Protein AF-0000000066783329 (afdb_homodimer)

Structure (mmCIF, N/CA/C/O backbone):
data_AF-0000000066783329-model_v1
#
loop_
_entity.id
_entity.type
_entity.pdbx_description
1 polymer 'glutathione-specific gamma-glutamylcyclotransferase'
#
loop_
_atom_site.group_PDB
_atom_site.id
_atom_site.type_symbol
_atom_site.label_atom_id
_atom_site.label_alt_id
_atom_site.label_comp_id
_atom_site.label_asym_id
_atom_site.label_entity_id
_atom_site.label_seq_id
_atom_site.pdbx_PDB_ins_code
_atom_site.Cartn_x
_atom_site.Cartn_y
_atom_site.Cartn_z
_atom_site.occupancy
_atom_site.B_iso_or_equiv
_atom_site.auth_seq_id
_atom_site.auth_comp_id
_atom_site.auth_asym_id
_atom_site.auth_atom_id
_atom_site.pdbx_PDB_model_num
ATOM 1 N N . MET A 1 1 ? 25.594 -21.422 33.812 1 24.41 1 MET A N 1
ATOM 2 C CA . MET A 1 1 ? 25.953 -20.953 32.5 1 24.41 1 MET A CA 1
ATOM 3 C C . MET A 1 1 ? 24.719 -20.812 31.609 1 24.41 1 MET A C 1
ATOM 5 O O . MET A 1 1 ? 24.266 -21.781 31.016 1 24.41 1 MET A O 1
ATOM 9 N N . SER A 1 2 ? 23.609 -20.125 31.906 1 26.59 2 SER A N 1
ATOM 10 C CA . SER A 1 2 ? 22.172 -20.047 31.625 1 26.59 2 SER A CA 1
ATOM 11 C C . SER A 1 2 ? 21.922 -19.625 30.188 1 26.59 2 SER A C 1
ATOM 13 O O . SER A 1 2 ? 22.406 -18.578 29.75 1 26.59 2 SER A O 1
ATOM 15 N N . SER A 1 3 ? 21.875 -20.625 29.094 1 27.61 3 SER A N 1
ATOM 16 C CA . SER A 1 3 ? 21.922 -20.562 27.641 1 27.61 3 SER A CA 1
ATOM 17 C C . SER A 1 3 ? 20.859 -19.625 27.078 1 27.61 3 SER A C 1
ATOM 19 O O . SER A 1 3 ? 19.672 -19.781 27.359 1 27.61 3 SER A O 1
ATOM 21 N N . SER A 1 4 ? 21.047 -18.297 26.984 1 27.8 4 SER A N 1
ATOM 22 C CA . SER A 1 4 ? 20.297 -17.156 26.469 1 27.8 4 SER A CA 1
ATOM 23 C C . SER A 1 4 ? 19.672 -17.469 25.109 1 27.8 4 SER A C 1
ATOM 25 O O . SER A 1 4 ? 20.375 -17.484 24.094 1 27.8 4 SER A O 1
ATOM 27 N N . SER A 1 5 ? 18.781 -18.484 24.875 1 27.58 5 SER A N 1
ATOM 28 C CA . SER A 1 5 ? 18.062 -19.031 23.719 1 27.58 5 SER A CA 1
ATOM 29 C C . SER A 1 5 ? 17.5 -17.938 22.828 1 27.58 5 SER A C 1
ATOM 31 O O . SER A 1 5 ? 16.656 -17.141 23.266 1 27.58 5 SER A O 1
ATOM 33 N N . GLU A 1 6 ? 18.203 -17.188 22.016 1 31 6 GLU A N 1
ATOM 34 C CA . GLU A 1 6 ? 17.953 -16.141 21.016 1 31 6 GLU A CA 1
ATOM 35 C C . GLU A 1 6 ? 16.672 -16.422 20.234 1 31 6 GLU A C 1
ATOM 37 O O . GLU A 1 6 ? 16.578 -17.422 19.531 1 31 6 GLU A O 1
ATOM 42 N N . LEU A 1 7 ? 15.492 -16.234 20.75 1 32.91 7 LEU A N 1
ATOM 43 C CA . LEU A 1 7 ? 14.148 -16.375 20.188 1 32.91 7 LEU A CA 1
ATOM 44 C C . LEU A 1 7 ? 14.094 -15.898 18.75 1 32.91 7 LEU A C 1
ATOM 46 O O . LEU A 1 7 ? 14.281 -14.703 18.484 1 32.91 7 LEU A O 1
ATOM 50 N N . ALA A 1 8 ? 14.547 -16.562 17.812 1 35.69 8 ALA A N 1
ATOM 51 C CA . ALA A 1 8 ? 14.289 -16.359 16.391 1 35.69 8 ALA A CA 1
ATOM 52 C C . ALA A 1 8 ? 12.906 -15.766 16.156 1 35.69 8 ALA A C 1
ATOM 54 O O . ALA A 1 8 ? 11.891 -16.438 16.359 1 35.69 8 ALA A O 1
ATOM 55 N N . THR A 1 9 ? 12.484 -14.523 16.547 1 40.44 9 THR A N 1
ATOM 56 C CA . THR A 1 9 ? 11.219 -13.805 16.453 1 40.44 9 THR A CA 1
ATOM 57 C C . THR A 1 9 ? 10.547 -14.047 15.109 1 40.44 9 THR A C 1
ATOM 59 O O . THR A 1 9 ? 11.133 -13.758 14.062 1 40.44 9 THR A O 1
ATOM 62 N N . ARG A 1 10 ? 9.695 -14.969 14.977 1 48.34 10 ARG A N 1
ATOM 63 C CA . ARG A 1 10 ? 8.883 -15.398 13.836 1 48.34 10 ARG A CA 1
ATOM 64 C C . ARG A 1 10 ? 8.344 -14.203 13.07 1 48.34 10 ARG A C 1
ATOM 66 O O . ARG A 1 10 ? 7.703 -13.32 13.648 1 48.34 10 ARG A O 1
ATOM 73 N N . ALA A 1 11 ? 8.922 -13.914 11.875 1 62.72 11 ALA A N 1
ATOM 74 C CA . ALA A 1 11 ? 8.367 -12.93 10.945 1 62.72 11 ALA A CA 1
ATOM 75 C C . ALA A 1 11 ? 6.844 -12.984 10.93 1 62.72 11 ALA A C 1
ATOM 77 O O . ALA A 1 11 ? 6.258 -14.062 10.789 1 62.72 11 ALA A O 1
ATOM 78 N N . THR A 1 12 ? 6.223 -11.914 11.531 1 78.75 12 THR A N 1
ATOM 79 C CA . THR A 1 12 ? 4.766 -11.859 11.547 1 78.75 12 THR A CA 1
ATOM 80 C C . THR A 1 12 ? 4.23 -11.414 10.195 1 78.75 12 THR A C 1
ATOM 82 O O . THR A 1 12 ? 4.957 -10.82 9.398 1 78.75 12 THR A O 1
ATOM 85 N N . ARG A 1 13 ? 3.125 -11.883 9.828 1 91.25 13 ARG A N 1
ATOM 86 C CA . ARG A 1 13 ? 2.469 -11.5 8.578 1 91.25 13 ARG A CA 1
ATOM 87 C C . ARG A 1 13 ? 1.323 -10.523 8.836 1 91.25 13 ARG A C 1
ATOM 89 O O . ARG A 1 13 ? 0.383 -10.438 8.047 1 91.25 13 ARG A O 1
ATOM 96 N N . TYR A 1 14 ? 1.397 -9.734 10 1 92.88 14 TYR A N 1
ATOM 97 C CA . TYR A 1 14 ? 0.338 -8.805 10.375 1 92.88 14 TYR A CA 1
ATOM 98 C C . TYR A 1 14 ? 0.098 -7.781 9.273 1 92.88 14 TYR A C 1
ATOM 100 O O . TYR A 1 14 ? -1.043 -7.383 9.023 1 92.88 14 TYR A O 1
ATOM 108 N N . HIS A 1 15 ? 1.172 -7.41 8.625 1 95.25 15 HIS A N 1
ATOM 109 C 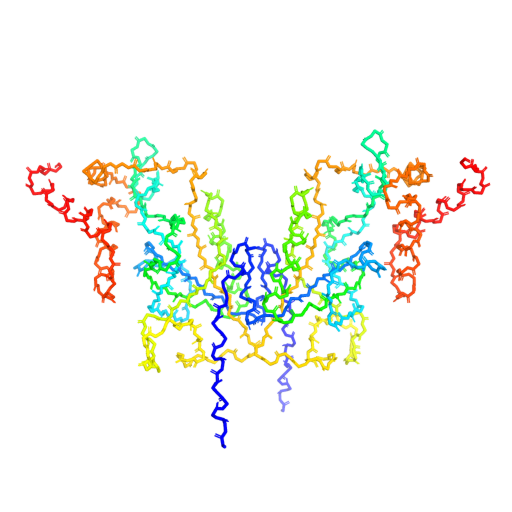CA . HIS A 1 15 ? 1.141 -6.293 7.691 1 95.25 15 HIS A CA 1
ATOM 110 C C . HIS A 1 15 ? 0.23 -6.594 6.504 1 95.25 15 HIS A C 1
ATOM 112 O O . HIS A 1 15 ? -0.34 -5.676 5.906 1 95.25 15 HIS A O 1
ATOM 118 N N . GLU A 1 16 ? 0.087 -7.84 6.16 1 94.25 16 GLU A N 1
ATOM 119 C CA . GLU A 1 16 ? -0.636 -8.242 4.957 1 94.25 16 GLU A CA 1
ATOM 120 C C . GLU A 1 16 ? -2.098 -7.805 5.02 1 94.25 16 GLU A C 1
ATOM 122 O O . GLU A 1 16 ? -2.666 -7.367 4.02 1 94.25 16 GLU A O 1
ATOM 127 N N . GLN A 1 17 ? -2.666 -7.914 6.18 1 92.12 17 GLN A N 1
ATOM 128 C CA . GLN A 1 17 ? -4.078 -7.574 6.332 1 92.12 17 GLN A CA 1
ATOM 129 C C . GLN A 1 17 ? -4.309 -6.078 6.133 1 92.12 17 GLN A C 1
ATOM 131 O O . GLN A 1 17 ? -5.434 -5.648 5.879 1 92.12 17 GLN A O 1
ATOM 136 N N . PHE A 1 18 ? -3.258 -5.297 6.223 1 93.31 18 PHE A N 1
ATOM 137 C CA . PHE A 1 18 ? -3.402 -3.85 6.121 1 93.31 18 PHE A CA 1
ATOM 138 C C . PHE A 1 18 ? -2.951 -3.355 4.754 1 93.31 18 PHE A C 1
ATOM 140 O O . PHE A 1 18 ? -3.029 -2.158 4.465 1 93.31 18 PHE A O 1
ATOM 147 N N . GLY A 1 19 ? -2.414 -4.254 3.922 1 94 19 GLY A N 1
ATOM 148 C CA . GLY A 1 19 ? -1.879 -3.811 2.645 1 94 19 GLY A CA 1
ATOM 149 C C . GLY A 1 19 ? -0.645 -2.939 2.785 1 94 19 GLY A C 1
ATOM 150 O O . GLY A 1 19 ? -0.532 -1.903 2.127 1 94 19 GLY A O 1
ATOM 151 N N . LEU A 1 20 ? 0.196 -3.297 3.658 1 96.88 20 LEU A N 1
ATOM 152 C CA . LEU A 1 20 ? 1.42 -2.557 3.947 1 96.88 20 LEU A CA 1
ATOM 153 C C . LEU A 1 20 ? 2.645 -3.455 3.797 1 96.88 20 LEU A C 1
ATOM 155 O O . LEU A 1 20 ? 2.521 -4.68 3.777 1 96.88 20 LEU A O 1
ATOM 159 N N . PRO A 1 21 ? 3.812 -2.865 3.619 1 96.38 21 PRO A N 1
ATOM 160 C CA . PRO A 1 21 ? 5.027 -3.684 3.637 1 96.38 21 PRO A CA 1
ATOM 161 C C . PRO A 1 21 ? 5.316 -4.281 5.012 1 96.38 21 PRO A C 1
ATOM 163 O O . PRO A 1 21 ? 4.727 -3.859 6.008 1 96.38 21 PRO A O 1
ATOM 166 N N . SER A 1 22 ? 6.238 -5.184 5.059 1 95.38 22 SER A N 1
ATOM 167 C CA . SER A 1 22 ? 6.539 -5.973 6.25 1 95.38 22 SER A CA 1
ATOM 168 C C . SER A 1 22 ? 6.828 -5.078 7.449 1 95.38 22 SER A C 1
ATOM 170 O O . SER A 1 22 ? 7.566 -4.098 7.336 1 95.38 22 SER A O 1
ATOM 172 N N . PHE A 1 23 ? 6.25 -5.434 8.586 1 94.88 23 PHE A N 1
ATOM 173 C CA . PHE A 1 23 ? 6.488 -4.691 9.82 1 94.88 23 PHE A CA 1
ATOM 174 C C . PHE A 1 23 ? 7.895 -4.957 10.344 1 94.88 23 PHE A C 1
ATOM 176 O O . PHE A 1 23 ? 8.469 -4.125 11.055 1 94.88 23 PHE A O 1
ATOM 183 N N . ASP A 1 24 ? 8.477 -6.062 9.945 1 91.75 24 ASP A N 1
ATOM 184 C CA . ASP A 1 24 ? 9.781 -6.473 10.461 1 91.75 24 ASP A CA 1
ATOM 185 C C . ASP A 1 24 ? 10.906 -5.68 9.797 1 91.75 24 ASP A C 1
ATOM 187 O O . ASP A 1 24 ? 11.945 -5.434 10.406 1 91.75 24 ASP A O 1
ATOM 191 N N . ASP A 1 25 ? 10.641 -5.203 8.578 1 92.12 25 ASP A N 1
ATOM 192 C CA . ASP A 1 25 ? 11.734 -4.641 7.797 1 92.12 25 ASP A CA 1
ATOM 193 C C . ASP A 1 25 ? 11.523 -3.146 7.551 1 92.12 25 ASP A C 1
ATOM 195 O O . ASP A 1 25 ? 12.289 -2.52 6.812 1 92.12 25 ASP A O 1
ATOM 199 N N . HIS A 1 26 ? 10.484 -2.594 8.164 1 95.56 26 HIS A N 1
ATOM 200 C CA . HIS A 1 26 ? 10.172 -1.202 7.863 1 95.56 26 HIS A CA 1
ATOM 201 C C . HIS A 1 26 ? 9.844 -0.422 9.133 1 95.56 26 HIS A C 1
ATOM 203 O O . HIS A 1 26 ? 9.414 -1.004 10.125 1 95.56 26 HIS A O 1
ATOM 209 N N . VAL A 1 27 ? 10.117 0.826 9.07 1 95.88 27 VAL A N 1
ATOM 210 C CA . VAL A 1 27 ? 9.648 1.806 10.047 1 95.88 27 VAL A CA 1
ATOM 211 C C . VAL A 1 27 ? 8.531 2.652 9.438 1 95.88 27 VAL A C 1
ATOM 213 O O . VAL A 1 27 ? 8.664 3.15 8.312 1 95.88 27 VAL A O 1
ATOM 216 N N . PHE A 1 28 ? 7.488 2.754 10.172 1 97.56 28 PHE A N 1
ATOM 217 C CA . PHE A 1 28 ? 6.344 3.504 9.664 1 97.56 28 PHE A CA 1
ATOM 218 C C . PHE A 1 28 ? 6.27 4.879 10.312 1 97.56 28 PHE A C 1
ATOM 220 O O . PHE A 1 28 ? 6.5 5.02 11.516 1 97.56 28 PHE A O 1
ATOM 227 N N . VAL A 1 29 ? 5.98 5.836 9.5 1 97.81 29 VAL A N 1
ATOM 228 C CA . VAL A 1 29 ? 5.812 7.223 9.93 1 97.81 29 VAL A CA 1
ATOM 229 C C . VAL A 1 29 ? 4.465 7.754 9.445 1 97.81 29 VAL A C 1
ATOM 231 O O . VAL A 1 29 ? 4.105 7.578 8.273 1 97.81 29 VAL A O 1
ATOM 234 N N . ILE A 1 30 ? 3.723 8.383 10.344 1 97.38 30 ILE A N 1
ATOM 235 C CA . ILE A 1 30 ? 2.424 8.953 10 1 97.38 30 ILE A CA 1
ATOM 236 C C . ILE A 1 30 ? 2.529 10.469 9.914 1 97.38 30 ILE A C 1
ATOM 238 O O . ILE A 1 30 ? 2.953 11.125 10.875 1 97.38 30 ILE A O 1
ATOM 242 N N . PHE A 1 31 ? 2.205 11.008 8.773 1 98.31 31 PHE A N 1
ATOM 243 C CA . PHE A 1 31 ? 2.125 12.461 8.633 1 98.31 31 PHE A CA 1
ATOM 244 C C . PHE A 1 31 ? 0.795 12.984 9.164 1 98.31 31 PHE A C 1
ATOM 246 O O . PHE A 1 31 ? -0.27 12.57 8.695 1 98.31 31 PHE A O 1
ATOM 253 N N . GLY A 1 32 ? 0.869 13.875 10.062 1 97.56 32 GLY A N 1
ATOM 254 C CA . GLY A 1 32 ? -0.304 14.523 10.625 1 97.56 32 GLY A CA 1
ATOM 255 C C . GLY A 1 32 ? -0.458 15.969 10.18 1 97.56 32 GLY A C 1
ATOM 256 O O . GLY A 1 32 ? 0.512 16.719 10.172 1 97.56 32 GLY A O 1
ATOM 257 N N . TYR A 1 33 ? -1.696 16.328 9.836 1 98.06 33 TYR A N 1
ATOM 258 C CA . TYR A 1 33 ? -1.949 17.672 9.328 1 98.06 33 TYR A CA 1
ATOM 259 C C . TYR A 1 33 ? -3.203 18.266 9.961 1 98.06 33 TYR A C 1
ATOM 261 O O . TYR A 1 33 ? -3.57 19.406 9.664 1 98.06 33 TYR A O 1
ATOM 269 N N . GLY A 1 34 ? -3.867 17.5 10.812 1 96.12 34 GLY A N 1
ATOM 270 C CA . GLY A 1 34 ? -5.047 17.953 11.539 1 96.12 34 GLY A CA 1
ATOM 271 C C . GLY A 1 34 ? -4.898 17.828 13.039 1 96.12 34 GLY A C 1
ATOM 272 O O . GLY A 1 34 ? -3.922 18.328 13.609 1 96.12 34 GLY A O 1
ATOM 273 N N . SER A 1 35 ? -5.848 17.125 13.656 1 94.62 35 SER A N 1
ATOM 274 C CA . SER A 1 35 ? -5.902 17.125 15.109 1 94.62 35 SER A CA 1
ATOM 275 C C . SER A 1 35 ? -4.707 16.375 15.711 1 94.62 35 SER A C 1
ATOM 277 O O . SER A 1 35 ? -4.297 16.656 16.828 1 94.62 35 SER A O 1
ATOM 279 N N . ILE A 1 36 ? -4.148 15.492 15.016 1 93.69 36 ILE A N 1
ATOM 280 C CA . ILE A 1 36 ? -3.064 14.711 15.594 1 93.69 36 ILE A CA 1
ATOM 281 C C . ILE A 1 36 ? -1.848 15.602 15.828 1 93.69 36 ILE A C 1
ATOM 283 O O . ILE A 1 36 ? -0.887 15.195 16.484 1 93.69 36 ILE A O 1
ATOM 287 N N . LEU A 1 37 ? -1.902 16.797 15.336 1 96.44 37 LEU A N 1
ATOM 288 C CA . LEU A 1 37 ? -0.844 17.75 15.641 1 96.44 37 LEU A CA 1
ATOM 289 C C . LEU A 1 37 ? -0.81 18.062 17.125 1 96.44 37 LEU A C 1
ATOM 291 O O . LEU A 1 37 ? 0.231 18.453 17.656 1 96.44 37 LEU A O 1
ATOM 295 N N . TRP A 1 38 ? -1.933 17.891 17.844 1 95.12 38 TRP A N 1
ATOM 296 C CA . TRP A 1 38 ? -1.946 18.234 19.266 1 95.12 38 TRP A CA 1
ATOM 297 C C . TRP A 1 38 ? -2.623 17.141 20.078 1 95.12 38 TRP A C 1
ATOM 299 O O . TRP A 1 38 ? -2.561 17.141 21.312 1 95.12 38 TRP A O 1
ATOM 309 N N . LYS A 1 39 ? -3.201 16.266 19.406 1 91.88 39 LYS A N 1
ATOM 310 C CA . LYS A 1 39 ? -3.883 15.172 20.078 1 91.88 39 LYS A CA 1
ATOM 311 C C . LYS A 1 39 ? -3.66 13.852 19.344 1 91.88 39 LYS A C 1
ATOM 313 O O . LYS A 1 39 ? -4.297 13.586 18.328 1 91.88 39 LYS A O 1
ATOM 318 N N . GLN A 1 40 ? -2.828 12.961 19.953 1 89.69 40 GLN A N 1
ATOM 319 C CA . GLN A 1 40 ? -2.549 11.664 19.359 1 89.69 40 GLN A CA 1
ATOM 320 C C . GLN A 1 40 ? -3.207 10.539 20.156 1 89.69 40 GLN A C 1
ATOM 322 O O . GLN A 1 40 ? -3.217 10.562 21.375 1 89.69 40 GLN A O 1
ATOM 327 N N . ASN A 1 41 ? -3.777 9.609 19.469 1 87.81 41 ASN A N 1
ATOM 328 C CA . ASN A 1 41 ? -4.402 8.477 20.125 1 87.81 41 ASN A CA 1
ATOM 329 C C . ASN A 1 41 ? -3.678 7.168 19.812 1 87.81 41 ASN A C 1
ATOM 331 O O . ASN A 1 41 ? -4.301 6.109 19.734 1 87.81 41 ASN A O 1
ATOM 335 N N . PHE A 1 42 ? -2.414 7.238 19.453 1 93.5 42 PHE A N 1
ATOM 336 C CA . PHE A 1 42 ? -1.559 6.086 19.203 1 93.5 42 PHE A CA 1
ATOM 337 C C . PHE A 1 42 ? -0.163 6.316 19.781 1 93.5 42 PHE A C 1
ATOM 339 O O . PHE A 1 42 ? 0.262 7.457 19.953 1 93.5 42 PHE A O 1
ATOM 346 N N . GLU A 1 43 ? 0.495 5.215 20.094 1 95.62 43 GLU A N 1
ATOM 347 C CA . GLU A 1 43 ? 1.868 5.281 20.594 1 95.62 43 GLU A CA 1
ATOM 348 C C . GLU A 1 43 ? 2.836 5.668 19.469 1 95.62 43 GLU A C 1
ATOM 350 O O . GLU A 1 43 ? 2.707 5.195 18.344 1 95.62 43 GLU A O 1
ATOM 355 N N . PHE A 1 44 ? 3.781 6.527 19.766 1 96.88 44 PHE A N 1
ATOM 356 C CA . PHE A 1 44 ? 4.84 6.883 18.828 1 96.88 44 PHE A CA 1
ATOM 357 C C . PHE A 1 44 ? 6.16 7.09 19.547 1 96.88 44 PHE A C 1
ATOM 359 O O . PHE A 1 44 ? 6.176 7.387 20.75 1 96.88 44 PHE A O 1
ATOM 366 N N . ASP A 1 45 ? 7.242 6.934 18.891 1 96 45 ASP A N 1
ATOM 367 C CA . ASP A 1 45 ? 8.57 7 19.5 1 96 45 ASP A CA 1
ATOM 368 C C . ASP A 1 45 ? 9.156 8.406 19.375 1 96 45 ASP A C 1
ATOM 370 O O . ASP A 1 45 ? 9.93 8.836 20.234 1 96 45 ASP A O 1
ATOM 374 N N . ALA A 1 46 ? 8.836 9.078 18.281 1 96.75 46 ALA A N 1
ATOM 375 C CA . ALA A 1 46 ? 9.367 10.414 18.016 1 96.75 46 ALA A CA 1
ATOM 376 C C . ALA A 1 46 ? 8.445 11.203 17.094 1 96.75 46 ALA A C 1
ATOM 378 O O . ALA A 1 46 ? 7.594 10.625 16.422 1 96.75 46 ALA A O 1
ATOM 379 N N . GLU A 1 47 ? 8.547 12.492 17.156 1 97.12 47 GLU A N 1
ATOM 380 C CA . GLU A 1 47 ? 7.828 13.367 16.234 1 97.12 47 GLU A CA 1
ATOM 381 C C . GLU A 1 47 ? 8.766 14.383 15.594 1 97.12 47 GLU A C 1
ATOM 383 O O . GLU A 1 47 ? 9.766 14.789 16.203 1 97.12 47 GLU A O 1
ATOM 388 N N . TYR A 1 48 ? 8.477 14.773 14.375 1 96.62 48 TYR A N 1
ATOM 389 C CA . TYR A 1 48 ? 9.289 15.703 13.602 1 96.62 48 TYR A CA 1
ATOM 390 C C . TYR A 1 48 ? 8.414 16.75 12.914 1 96.62 48 TYR A C 1
ATOM 392 O O . TYR A 1 48 ? 7.336 16.422 12.414 1 96.62 48 TYR A O 1
ATOM 400 N N . GLU A 1 49 ? 8.867 18 12.969 1 97.12 49 GLU A N 1
ATOM 401 C CA . GLU A 1 49 ? 8.203 19 12.133 1 97.12 49 GLU A CA 1
ATOM 402 C C . GLU A 1 49 ? 8.555 18.812 10.664 1 97.12 49 GLU A C 1
ATOM 404 O O . GLU A 1 49 ? 9.734 18.797 10.297 1 97.12 49 GLU A O 1
ATOM 409 N N . THR A 1 50 ? 7.555 18.672 9.859 1 97.94 50 THR A N 1
ATOM 410 C CA . THR A 1 50 ? 7.75 18.266 8.469 1 97.94 50 THR A CA 1
ATOM 411 C C . THR A 1 50 ? 6.711 18.938 7.566 1 97.94 50 THR A C 1
ATOM 413 O O . THR A 1 50 ? 5.934 19.781 8.016 1 97.94 50 THR A O 1
ATOM 416 N N . TYR A 1 51 ? 6.816 18.656 6.25 1 98 51 TYR A N 1
ATOM 417 C CA . TYR A 1 51 ? 5.793 19.031 5.289 1 98 51 TYR A CA 1
ATOM 418 C C . TYR A 1 51 ? 5.738 18.062 4.121 1 98 51 TYR A C 1
ATOM 420 O O . TYR A 1 51 ? 6.656 17.266 3.936 1 98 51 TYR A O 1
ATOM 428 N N . ILE A 1 52 ? 4.648 18.062 3.459 1 98.06 52 ILE A N 1
ATOM 429 C CA . ILE A 1 52 ? 4.496 17.344 2.197 1 98.06 52 ILE A CA 1
ATOM 430 C C . ILE A 1 52 ? 4.223 18.344 1.069 1 98.06 52 ILE A C 1
ATOM 432 O O . ILE A 1 52 ? 3.98 19.516 1.32 1 98.06 52 ILE A O 1
ATOM 436 N N . LYS A 1 53 ? 4.328 17.859 -0.172 1 97.12 53 LYS A N 1
ATOM 437 C CA . LYS A 1 53 ? 4.148 18.75 -1.325 1 97.12 53 LYS A CA 1
ATOM 438 C C . LYS A 1 53 ? 3.014 18.25 -2.219 1 97.12 53 LYS A C 1
ATOM 440 O O . LYS A 1 53 ? 2.646 17.078 -2.172 1 97.12 53 LYS A O 1
ATOM 445 N N . GLY A 1 54 ? 2.455 19.234 -2.977 1 96.75 54 GLY A N 1
ATOM 446 C CA . GLY A 1 54 ? 1.487 18.891 -4.008 1 96.75 54 GLY A CA 1
ATOM 447 C C . GLY A 1 54 ? 0.07 18.781 -3.48 1 96.75 54 GLY A C 1
ATOM 448 O O . GLY A 1 54 ? -0.811 18.25 -4.164 1 96.75 54 GLY A O 1
ATOM 449 N N . TYR A 1 55 ? -0.156 19.234 -2.232 1 97.5 55 TYR A N 1
ATOM 450 C CA . TYR A 1 55 ? -1.473 19.219 -1.605 1 97.5 55 TYR A CA 1
ATOM 451 C C . TYR A 1 55 ? -1.828 20.578 -1.021 1 97.5 55 TYR A C 1
ATOM 453 O O . TYR A 1 55 ? -0.959 21.438 -0.864 1 97.5 55 TYR A O 1
ATOM 461 N N . LYS A 1 56 ? -3.072 20.75 -0.773 1 97.69 56 LYS A N 1
ATOM 462 C CA . LYS A 1 56 ? -3.543 21.891 0.008 1 97.69 56 LYS A CA 1
ATOM 463 C C . LYS A 1 56 ? -4.461 21.438 1.142 1 97.69 56 LYS A C 1
ATOM 465 O O . LYS A 1 56 ? -5.258 20.516 0.971 1 97.69 56 LYS A O 1
ATOM 470 N N . ARG A 1 57 ? -4.324 22.062 2.252 1 98.56 57 ARG A N 1
ATOM 471 C CA . ARG A 1 57 ? -5.172 21.828 3.42 1 98.56 57 ARG A CA 1
ATOM 472 C C . ARG A 1 57 ? -6.41 22.719 3.383 1 98.56 57 ARG A C 1
ATOM 474 O O . ARG A 1 57 ? -6.301 23.938 3.219 1 98.56 57 ARG A O 1
ATOM 481 N N . VAL A 1 58 ? -7.578 22.047 3.547 1 98.56 58 VAL A N 1
ATOM 482 C CA . VAL A 1 58 ? -8.812 22.828 3.475 1 98.56 58 VAL A CA 1
ATOM 483 C C . VAL A 1 58 ? -9.812 22.297 4.5 1 98.56 58 VAL A C 1
ATOM 485 O O . VAL A 1 58 ? -9.836 21.109 4.801 1 98.56 58 VAL A O 1
ATOM 488 N N . PHE A 1 59 ? -10.664 23.156 5.016 1 98.69 59 PHE A N 1
ATOM 489 C CA . PHE A 1 59 ? -11.719 22.781 5.953 1 98.69 59 PHE A CA 1
ATOM 490 C C . PHE A 1 59 ? -12.969 22.328 5.215 1 98.69 59 PHE A C 1
ATOM 492 O O . PHE A 1 59 ? -14.078 22.797 5.516 1 98.69 59 PHE A O 1
ATOM 499 N N . TYR A 1 60 ? -12.836 21.375 4.359 1 98.31 60 TYR A N 1
ATOM 500 C CA . TYR A 1 60 ? -13.93 20.953 3.494 1 98.31 60 TYR A CA 1
ATOM 501 C C . TYR A 1 60 ? -14.547 19.656 3.982 1 98.31 60 TYR A C 1
ATOM 503 O O . TYR A 1 60 ? -15.539 19.172 3.422 1 98.31 60 TYR A O 1
ATOM 511 N N . GLN A 1 61 ? -13.953 19.062 5.031 1 97.06 61 GLN A N 1
ATOM 512 C CA . GLN A 1 61 ? -14.43 17.781 5.539 1 97.06 61 GLN A CA 1
ATOM 513 C C . GLN A 1 61 ? -15.43 17.984 6.676 1 97.06 61 GLN A C 1
ATOM 515 O O . GLN A 1 61 ? -15.156 18.719 7.629 1 97.06 61 GLN A O 1
ATOM 520 N N . GLY A 1 62 ? -16.516 17.266 6.562 1 96.94 62 GLY A N 1
ATOM 521 C CA . GLY A 1 62 ? -17.516 17.328 7.621 1 96.94 62 GLY A CA 1
ATOM 522 C C . GLY A 1 62 ? -17.203 16.391 8.773 1 96.94 62 GLY A C 1
ATOM 523 O O . GLY A 1 62 ? -16.641 15.312 8.57 1 96.94 62 GLY A O 1
ATOM 524 N N . SER A 1 63 ? -17.594 16.797 9.922 1 95.19 63 SER A N 1
ATOM 525 C CA . SER A 1 63 ? -17.531 15.984 11.133 1 95.19 63 SER A CA 1
ATOM 526 C C . SER A 1 63 ? -18.906 15.836 11.766 1 95.19 63 SER A C 1
ATOM 528 O O . SER A 1 63 ? -19.453 16.797 12.32 1 95.19 63 SER A O 1
ATOM 530 N N . ARG A 1 64 ? -19.359 14.664 11.82 1 94 64 ARG A N 1
ATOM 531 C CA . ARG A 1 64 ? -20.719 14.438 12.297 1 94 64 ARG A CA 1
ATOM 532 C C . ARG A 1 64 ? -20.719 13.797 13.68 1 94 64 ARG A C 1
ATOM 534 O O . ARG A 1 64 ? -21.781 13.438 14.203 1 94 64 ARG A O 1
ATOM 541 N N . ASP A 1 65 ? -19.594 13.648 14.211 1 91.56 65 ASP A N 1
ATOM 542 C CA . ASP A 1 65 ? -19.484 13.023 15.523 1 91.56 65 ASP A CA 1
ATOM 543 C C . ASP A 1 65 ? -18.594 13.844 16.453 1 91.56 65 ASP A C 1
ATOM 545 O O . ASP A 1 65 ? -19.078 14.453 17.406 1 91.56 65 ASP A O 1
ATOM 549 N N . HIS A 1 66 ? -17.391 14.133 16.109 1 91.56 66 HIS A N 1
ATOM 550 C CA . HIS A 1 66 ? -16.406 14.703 17.016 1 91.56 66 HIS A CA 1
ATOM 551 C C . HIS A 1 66 ? -16.594 16.219 17.156 1 91.56 66 HIS A C 1
ATOM 553 O O . HIS A 1 66 ? -16.5 16.766 18.25 1 91.56 66 HIS A O 1
ATOM 559 N N . ARG A 1 67 ? -16.844 16.828 15.953 1 96.5 67 ARG A N 1
ATOM 560 C CA . ARG A 1 67 ? -16.891 18.297 15.992 1 96.5 67 ARG A CA 1
ATOM 561 C C . ARG A 1 67 ? -18.25 18.812 15.523 1 96.5 67 ARG A C 1
ATOM 563 O O . ARG A 1 67 ? -18.422 20 15.273 1 96.5 67 ARG A O 1
ATOM 570 N N . GLY A 1 68 ? -19.141 17.922 15.367 1 96.88 68 GLY A N 1
ATOM 571 C CA . GLY A 1 68 ? -20.531 18.172 15.008 1 96.88 68 GLY A CA 1
ATOM 572 C C . GLY A 1 68 ? -21.438 16.969 15.258 1 96.88 68 GLY A C 1
ATOM 573 O O . GLY A 1 68 ? -21.047 16.031 15.969 1 96.88 68 GLY A O 1
ATOM 574 N N . VAL A 1 69 ? -22.641 17.125 14.812 1 96.56 69 VAL A N 1
ATOM 575 C CA . VAL A 1 69 ? -23.625 16.047 14.859 1 96.56 69 VAL A CA 1
ATOM 576 C C . VAL A 1 69 ? -24.219 15.836 13.469 1 96.56 69 VAL A C 1
ATOM 578 O O . VAL A 1 69 ? -24.047 16.672 12.578 1 96.56 69 VAL A O 1
ATOM 581 N N . PRO A 1 70 ? -24.797 14.711 13.234 1 94.88 70 PRO A N 1
ATOM 582 C CA . PRO A 1 70 ? -25.281 14.375 11.898 1 94.88 70 PRO A CA 1
ATOM 583 C C . PRO A 1 70 ? -26.109 15.492 11.273 1 94.88 70 PRO A C 1
ATOM 585 O O . PRO A 1 70 ? -25.922 15.828 10.102 1 94.88 70 PRO A O 1
ATOM 588 N N . ASP A 1 71 ? -26.906 16.156 12.023 1 95.44 71 ASP A N 1
ATOM 589 C CA . ASP A 1 71 ? -27.812 17.172 11.477 1 95.44 71 ASP A CA 1
ATOM 590 C C . ASP A 1 71 ? -27.125 18.547 11.461 1 95.44 71 ASP A C 1
ATOM 592 O O . ASP A 1 71 ? -27.609 19.469 10.797 1 95.44 71 ASP A O 1
ATOM 596 N N . LYS A 1 72 ? -26.078 18.656 12.18 1 96.88 72 LYS A N 1
ATOM 597 C CA . LYS A 1 72 ? -25.312 19.891 12.242 1 96.88 72 LYS A CA 1
ATOM 598 C C . LYS A 1 72 ? -23.812 19.609 12.266 1 96.88 72 LYS A C 1
ATOM 600 O O . LYS A 1 72 ? -23.141 19.859 13.266 1 96.88 72 LYS A O 1
ATOM 605 N N . PRO A 1 73 ? -23.328 19.172 11.133 1 97.75 73 PRO A N 1
ATOM 606 C CA . PRO A 1 73 ? -21.922 18.781 11.102 1 97.75 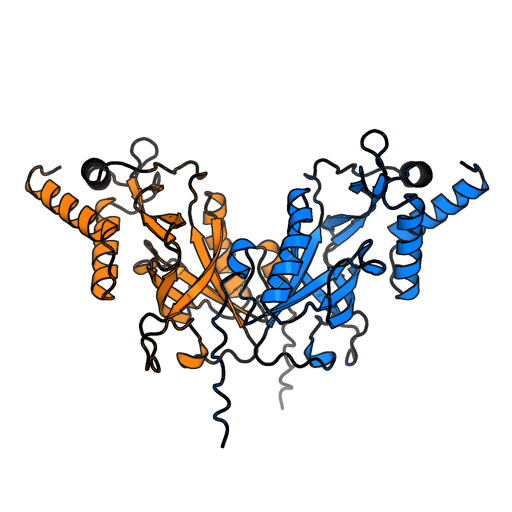73 PRO A CA 1
ATOM 607 C C . PRO A 1 73 ? -20.969 19.953 11.289 1 97.75 73 PRO A C 1
ATOM 609 O O . PRO A 1 73 ? -21.266 21.078 10.859 1 97.75 73 PRO A O 1
ATOM 612 N N . GLY A 1 74 ? -19.906 19.688 11.969 1 98.31 74 GLY A N 1
ATOM 613 C CA . GLY A 1 74 ? -18.797 20.625 11.969 1 98.31 74 GLY A CA 1
ATOM 614 C C . GLY A 1 74 ? -17.906 20.5 10.734 1 98.31 74 GLY A C 1
ATOM 615 O O . GLY A 1 74 ? -18.25 19.781 9.789 1 98.31 74 GLY A O 1
ATOM 616 N N . ARG A 1 75 ? -16.844 21.281 10.742 1 98.25 75 ARG A N 1
ATOM 617 C CA . ARG A 1 75 ? -15.852 21.219 9.68 1 98.25 75 ARG A CA 1
ATOM 618 C C . ARG A 1 75 ? -14.461 20.953 10.234 1 98.25 75 ARG A C 1
ATOM 620 O O . ARG A 1 75 ? -14.047 21.578 11.219 1 98.25 75 ARG A O 1
ATOM 62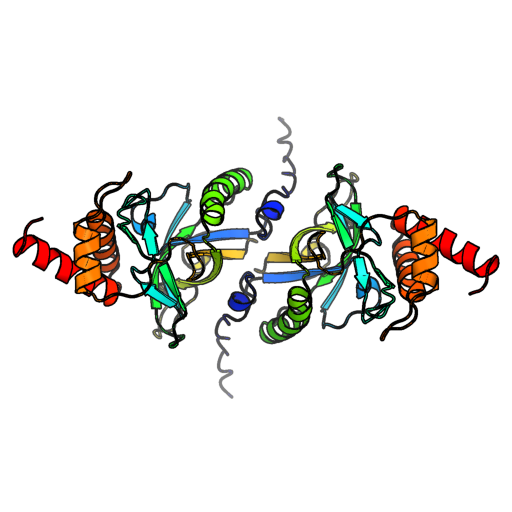7 N N . VAL A 1 76 ? -13.82 20.016 9.594 1 97.88 76 VAL A N 1
ATOM 628 C CA . VAL A 1 76 ? -12.414 19.734 9.898 1 97.88 76 VAL A CA 1
ATOM 629 C C . VAL A 1 76 ? -11.609 19.703 8.602 1 97.88 76 VAL A C 1
ATOM 631 O O . VAL A 1 76 ? -12.148 19.969 7.52 1 97.88 76 VAL A O 1
ATOM 634 N N . VAL A 1 77 ? -10.328 19.469 8.773 1 98.25 77 VAL A N 1
ATOM 635 C CA . VAL A 1 77 ? -9.469 19.656 7.602 1 98.25 77 VAL A CA 1
ATOM 636 C C . VAL A 1 77 ? -9.312 18.328 6.855 1 98.25 77 VAL A C 1
ATOM 638 O O . VAL A 1 77 ? -9.438 17.25 7.453 1 98.25 77 VAL A O 1
ATOM 641 N N . THR A 1 78 ? -9.102 18.375 5.594 1 97.31 78 THR A N 1
ATOM 642 C CA . THR A 1 78 ? -8.633 17.344 4.688 1 97.31 78 THR A CA 1
ATOM 643 C C . THR A 1 78 ? -7.645 17.906 3.672 1 97.31 78 THR A C 1
ATOM 645 O O . THR A 1 78 ? -7.348 19.109 3.695 1 97.31 78 THR A O 1
ATOM 648 N N . LEU A 1 79 ? -7.062 17.016 2.855 1 97.88 79 LEU A N 1
ATOM 649 C CA . LEU A 1 79 ? -6.105 17.438 1.834 1 97.88 79 LEU A CA 1
ATOM 650 C C . LEU A 1 79 ? -6.684 17.234 0.437 1 97.88 79 LEU A C 1
ATOM 652 O O . LEU A 1 79 ? -7.344 16.219 0.173 1 97.88 79 LEU A O 1
ATOM 656 N N . LEU A 1 80 ? -6.496 18.203 -0.375 1 97.25 80 LEU A N 1
ATOM 657 C CA . LEU A 1 80 ? -6.805 18.094 -1.796 1 97.25 80 LEU A CA 1
ATOM 658 C C . LEU A 1 80 ? -5.539 18.203 -2.641 1 97.25 80 LEU A C 1
ATOM 660 O O . LEU A 1 80 ? -4.637 18.984 -2.309 1 97.25 80 LEU A O 1
ATOM 664 N N . PRO A 1 81 ? -5.488 17.453 -3.713 1 95.69 81 PRO A N 1
ATOM 665 C CA . PRO A 1 81 ? -4.363 17.672 -4.621 1 95.69 81 PRO A CA 1
ATOM 666 C C . PRO A 1 81 ? -4.293 19.109 -5.133 1 95.69 81 PRO A C 1
ATOM 668 O O . PRO A 1 81 ? -5.328 19.719 -5.422 1 95.69 81 PRO A O 1
ATOM 671 N N . SER A 1 82 ? -3.107 19.609 -5.184 1 96.69 82 SER A N 1
ATOM 672 C CA . SER A 1 82 ? -2.879 20.953 -5.684 1 96.69 82 SER A CA 1
ATOM 673 C C . SER A 1 82 ? -2.389 20.938 -7.129 1 96.69 82 SER A C 1
ATOM 675 O O . SER A 1 82 ? -1.66 20.031 -7.527 1 96.69 82 SER A O 1
ATOM 677 N N . GLU A 1 83 ? -2.764 21.969 -7.863 1 95.06 83 GLU A N 1
ATOM 678 C CA . GLU A 1 83 ? -2.189 22.156 -9.195 1 95.06 83 GLU A CA 1
ATOM 679 C C . GLU A 1 83 ? -0.705 22.5 -9.109 1 95.06 83 GLU A C 1
ATOM 681 O O . GLU A 1 83 ? 0.071 22.156 -10 1 95.06 83 GLU A O 1
ATOM 686 N N . ASP A 1 84 ? -0.366 23.219 -8.102 1 96.19 84 ASP A N 1
ATOM 687 C CA . ASP A 1 84 ? 1.033 23.516 -7.812 1 96.19 84 ASP A CA 1
ATOM 688 C C . ASP A 1 84 ? 1.705 22.359 -7.078 1 96.19 84 ASP A C 1
ATOM 690 O O . ASP A 1 84 ? 1.539 22.219 -5.863 1 96.19 84 ASP A O 1
ATOM 694 N N . LYS A 1 85 ? 2.49 21.672 -7.715 1 94 85 LYS A N 1
ATOM 695 C CA . LYS A 1 85 ? 3.129 20.484 -7.164 1 94 85 LYS A CA 1
ATOM 696 C C . LYS A 1 85 ? 4.133 20.859 -6.074 1 94 85 LYS A C 1
ATOM 698 O O . LYS A 1 85 ? 4.578 19.984 -5.316 1 94 85 LYS A O 1
ATOM 703 N N . GLU A 1 86 ? 4.488 22.125 -5.977 1 94.5 86 GLU A N 1
ATOM 704 C CA . GLU A 1 86 ? 5.457 22.562 -4.977 1 94.5 86 GLU A CA 1
ATOM 705 C C . GLU A 1 86 ? 4.762 23.141 -3.752 1 94.5 86 GLU A C 1
ATOM 707 O O . GLU A 1 86 ? 5.414 23.5 -2.77 1 94.5 86 GLU A O 1
ATOM 712 N N . GLN A 1 87 ? 3.414 23.219 -3.852 1 96.44 87 GLN A N 1
ATOM 713 C CA . GLN A 1 87 ? 2.678 23.719 -2.695 1 96.44 87 GLN A CA 1
ATOM 714 C C . GLN A 1 87 ? 2.908 22.828 -1.475 1 96.44 87 GLN A C 1
ATOM 716 O O . GLN A 1 87 ? 2.844 21.609 -1.572 1 96.44 87 GLN A O 1
ATOM 721 N N . ARG A 1 88 ? 3.111 23.5 -0.321 1 97.06 88 ARG A N 1
ATOM 722 C CA . ARG A 1 88 ? 3.502 22.766 0.874 1 97.06 88 ARG A CA 1
ATOM 723 C C . ARG A 1 88 ? 2.363 22.719 1.887 1 97.06 88 ARG A C 1
ATOM 725 O O . ARG A 1 88 ? 1.647 23.719 2.066 1 97.06 88 ARG A O 1
ATOM 732 N N . VAL A 1 89 ? 2.219 21.625 2.494 1 98.44 89 VAL A N 1
ATOM 733 C CA . VAL A 1 89 ? 1.397 21.453 3.688 1 98.44 89 VAL A CA 1
ATOM 734 C C . VAL A 1 89 ? 2.275 21.047 4.867 1 98.44 89 VAL A C 1
ATOM 736 O O . VAL A 1 89 ? 2.828 19.953 4.887 1 98.44 89 VAL A O 1
ATOM 739 N N . TYR A 1 90 ? 2.344 21.922 5.824 1 98.31 90 TYR A N 1
ATOM 740 C CA . TYR A 1 90 ? 3.172 21.672 7 1 98.31 90 TYR A CA 1
ATOM 741 C C . TYR A 1 90 ? 2.414 20.844 8.039 1 98.31 90 TYR A C 1
ATOM 743 O O . TYR A 1 90 ? 1.193 20.969 8.164 1 98.31 90 TYR A O 1
ATOM 751 N N . GLY A 1 91 ? 3.125 20.016 8.727 1 98.44 91 GLY A N 1
ATOM 752 C CA . GLY A 1 91 ? 2.619 19.172 9.797 1 98.44 91 GLY A CA 1
ATOM 753 C C . GLY A 1 91 ? 3.715 18.438 10.547 1 98.44 91 GLY A C 1
ATOM 754 O O . GLY A 1 91 ? 4.867 18.875 10.547 1 98.44 91 GLY A O 1
ATOM 755 N N . LYS A 1 92 ? 3.301 17.469 11.242 1 98.12 92 LYS A N 1
ATOM 756 C CA . LYS A 1 92 ? 4.262 16.656 11.992 1 98.12 92 LYS A CA 1
ATOM 757 C C . LYS A 1 92 ? 4.262 15.211 11.508 1 98.12 92 LYS A C 1
ATOM 759 O O . LYS A 1 92 ? 3.217 14.672 11.125 1 98.12 92 LYS A O 1
ATOM 764 N N . ALA A 1 93 ? 5.418 14.633 11.461 1 98.25 93 ALA A N 1
ATOM 765 C CA . ALA A 1 93 ? 5.574 13.203 11.227 1 98.25 93 ALA A CA 1
ATOM 766 C C . ALA A 1 93 ? 5.785 12.445 12.531 1 98.25 93 ALA A C 1
ATOM 768 O O . ALA A 1 93 ? 6.633 12.828 13.344 1 98.25 93 ALA A O 1
ATOM 769 N N . TYR A 1 94 ? 5.047 11.422 12.734 1 97.94 94 TYR A N 1
ATOM 770 C CA . TYR A 1 94 ? 5.145 10.594 13.93 1 97.94 94 TYR A CA 1
ATOM 771 C C . TYR A 1 94 ? 5.727 9.227 13.609 1 97.94 94 TYR A C 1
ATOM 773 O O . TYR A 1 94 ? 5.133 8.453 12.852 1 97.94 94 TYR A O 1
ATOM 781 N N . GLN A 1 95 ? 6.891 9 14.141 1 97.75 95 GLN A N 1
ATOM 782 C CA . GLN A 1 95 ? 7.52 7.695 13.977 1 97.75 95 GLN A CA 1
ATOM 783 C C . GLN A 1 95 ? 6.875 6.656 14.891 1 97.75 95 GLN A C 1
ATOM 785 O O . GLN A 1 95 ? 6.91 6.789 16.109 1 97.75 95 GLN A O 1
ATOM 790 N N . LEU A 1 96 ? 6.316 5.605 14.281 1 97.31 96 LEU A N 1
ATOM 791 C CA . LEU A 1 96 ? 5.664 4.562 15.07 1 97.31 96 LEU A CA 1
ATOM 792 C C . LEU A 1 96 ? 6.691 3.578 15.617 1 97.31 96 LEU A C 1
ATOM 794 O O . LEU A 1 96 ? 7.812 3.496 15.109 1 97.31 96 LEU A O 1
ATOM 798 N N . PRO A 1 97 ? 6.266 2.859 16.703 1 95.88 97 PRO A N 1
ATOM 799 C CA . PRO A 1 97 ? 7.172 1.836 17.234 1 95.88 97 PRO A CA 1
ATOM 800 C C . PRO A 1 97 ? 7.531 0.775 16.188 1 95.88 97 PRO A C 1
ATOM 802 O O . PRO A 1 97 ? 6.711 0.445 15.328 1 95.88 97 PRO A O 1
ATOM 805 N N . ALA A 1 98 ? 8.734 0.208 16.359 1 91.81 98 ALA A N 1
ATOM 806 C CA . ALA A 1 98 ? 9.227 -0.788 15.406 1 91.81 98 ALA A CA 1
ATOM 807 C C . ALA A 1 98 ? 8.656 -2.17 15.719 1 91.81 98 ALA A C 1
ATOM 809 O O . ALA A 1 98 ? 8.703 -3.072 14.883 1 91.81 98 ALA A O 1
ATOM 810 N N . ASP A 1 99 ? 8.133 -2.375 16.891 1 93.88 99 ASP A N 1
ATOM 811 C CA . ASP A 1 99 ? 7.613 -3.668 17.312 1 93.88 99 ASP A CA 1
ATOM 812 C C . ASP A 1 99 ? 6.383 -4.066 16.516 1 93.88 99 ASP A C 1
ATOM 814 O O . ASP A 1 99 ? 5.375 -3.354 16.516 1 93.88 99 ASP A O 1
ATOM 818 N N . PRO A 1 100 ? 6.383 -5.238 15.883 1 95.12 100 PRO A N 1
ATOM 819 C CA . PRO A 1 100 ? 5.273 -5.645 15.016 1 95.12 100 PRO A CA 1
ATOM 820 C C . PRO A 1 100 ? 3.951 -5.773 15.766 1 95.12 100 PRO A C 1
ATOM 822 O O . PRO A 1 100 ? 2.889 -5.469 15.219 1 95.12 100 PRO A O 1
ATOM 825 N N . GLU A 1 101 ? 3.992 -6.238 16.969 1 95.94 101 GLU A N 1
ATOM 826 C CA . GLU A 1 101 ? 2.766 -6.367 17.75 1 95.94 101 GLU A CA 1
ATOM 827 C C . GLU A 1 101 ? 2.148 -5.004 18.047 1 95.94 101 GLU A C 1
ATOM 829 O O . GLU A 1 101 ? 0.928 -4.844 18 1 95.94 101 GLU A O 1
ATOM 834 N N . LYS A 1 102 ? 2.984 -4.105 18.391 1 96.5 102 LYS A N 1
ATOM 835 C CA . LYS A 1 102 ? 2.506 -2.744 18.609 1 96.5 102 LYS A CA 1
ATOM 836 C C . LYS A 1 102 ? 1.957 -2.135 17.328 1 96.5 102 LYS A C 1
ATOM 838 O O . LYS A 1 102 ? 0.897 -1.504 17.344 1 96.5 102 LYS A O 1
ATOM 843 N N . LEU A 1 103 ? 2.682 -2.328 16.25 1 97 103 LEU A N 1
ATOM 844 C CA . LEU A 1 103 ? 2.223 -1.832 14.961 1 97 103 LEU A CA 1
ATOM 845 C C . LEU A 1 103 ? 0.864 -2.424 14.602 1 97 103 LEU A C 1
ATOM 847 O O . LEU A 1 103 ? -0.012 -1.718 14.094 1 97 103 LEU A O 1
ATOM 851 N N . ASN A 1 104 ? 0.744 -3.703 14.805 1 96.12 104 ASN A N 1
ATOM 852 C CA . ASN A 1 104 ? -0.529 -4.367 14.539 1 96.12 104 ASN A CA 1
ATOM 853 C C . ASN A 1 104 ? -1.682 -3.672 15.266 1 96.12 104 ASN A C 1
ATOM 855 O O . ASN A 1 104 ? -2.725 -3.406 14.664 1 96.12 104 ASN A O 1
ATOM 859 N N . LYS A 1 105 ? -1.498 -3.328 16.516 1 95.31 105 LYS A N 1
ATOM 860 C CA . LYS A 1 105 ? -2.521 -2.662 17.312 1 95.31 105 LYS A CA 1
ATOM 861 C C . LYS A 1 105 ? -2.791 -1.252 16.797 1 95.31 105 LYS A C 1
ATOM 863 O O . LYS A 1 105 ? -3.945 -0.829 16.703 1 95.31 105 LYS A O 1
ATOM 868 N N . ILE A 1 106 ? -1.79 -0.585 16.5 1 95.88 106 ILE A N 1
ATOM 869 C CA . ILE A 1 106 ? -1.903 0.796 16.031 1 95.88 106 ILE A CA 1
ATOM 870 C C . ILE A 1 106 ? -2.678 0.842 14.719 1 95.88 106 ILE A C 1
ATOM 872 O O . ILE A 1 106 ? -3.609 1.636 14.57 1 95.88 106 ILE A O 1
ATOM 876 N N . PHE A 1 107 ? -2.35 -0.007 13.766 1 95.31 107 PHE A N 1
ATOM 877 C CA . PHE A 1 107 ? -2.998 0.032 12.461 1 95.31 107 PHE A CA 1
ATOM 878 C C . PHE A 1 107 ? -4.426 -0.495 12.547 1 95.31 107 PHE A C 1
ATOM 880 O O . PHE A 1 107 ? -5.297 -0.076 11.781 1 95.31 107 PHE A O 1
ATOM 887 N N . GLN A 1 108 ? -4.684 -1.396 13.492 1 92.88 108 GLN A N 1
ATOM 888 C CA . GLN A 1 108 ? -6.066 -1.784 13.75 1 92.88 108 GLN A CA 1
ATOM 889 C C . GLN A 1 108 ? -6.906 -0.58 14.164 1 92.88 108 GLN A C 1
ATOM 891 O O . GLN A 1 108 ? -8.031 -0.412 13.695 1 92.88 108 GLN A O 1
ATOM 896 N N . ALA A 1 109 ? -6.328 0.188 14.938 1 88.88 109 ALA A N 1
ATOM 897 C CA . ALA A 1 109 ? -7.031 1.374 15.422 1 88.88 109 ALA A CA 1
ATOM 898 C C . ALA A 1 109 ? -7.172 2.418 14.32 1 88.88 109 ALA A C 1
ATOM 900 O O . ALA A 1 109 ? -8.219 3.055 14.188 1 88.88 109 ALA A O 1
ATOM 901 N N . LEU A 1 110 ? -6.148 2.572 13.531 1 87.44 110 LEU A N 1
ATOM 902 C CA . LEU A 1 110 ? -6.16 3.564 12.461 1 87.44 110 LEU A CA 1
ATOM 903 C C . LEU A 1 110 ? -7.09 3.131 11.336 1 87.44 110 LEU A C 1
ATOM 905 O O . LEU A 1 110 ? -7.672 3.971 10.648 1 87.44 110 LEU A O 1
ATOM 909 N N . ASP A 1 111 ? -7.188 1.839 11.125 1 80.75 111 ASP A N 1
ATOM 910 C CA . ASP A 1 111 ? -8.023 1.307 10.055 1 80.75 111 ASP A CA 1
ATOM 911 C C . ASP A 1 111 ? -9.5 1.593 10.312 1 80.75 111 ASP A C 1
ATOM 913 O O . ASP A 1 111 ? -10.305 1.606 9.383 1 80.75 111 ASP A O 1
ATOM 917 N N . VAL A 1 112 ? -9.828 1.816 11.539 1 75.5 112 VAL A N 1
ATOM 918 C CA . VAL A 1 112 ? -11.195 2.242 11.836 1 75.5 112 VAL A CA 1
ATOM 919 C C . VAL A 1 112 ? -11.523 3.51 11.047 1 75.5 112 VAL A C 1
ATOM 921 O O . VAL A 1 112 ? -12.641 3.668 10.555 1 75.5 112 VAL A O 1
ATOM 924 N N . ARG A 1 113 ? -10.516 4.352 10.922 1 69.75 113 ARG A N 1
ATOM 925 C CA . ARG A 1 113 ? -10.688 5.562 10.125 1 69.75 113 ARG A CA 1
ATOM 926 C C . ARG A 1 113 ? -10.938 5.223 8.656 1 69.75 113 ARG A C 1
ATOM 928 O O . ARG A 1 113 ? -11.727 5.887 7.988 1 69.75 113 ARG A O 1
ATOM 935 N N . GLU A 1 114 ? -10.211 4.324 8.18 1 67.75 114 GLU A N 1
ATOM 936 C CA . GLU A 1 114 ? -10.383 3.885 6.797 1 67.75 114 GLU A CA 1
ATOM 937 C C . GLU A 1 114 ? -11.805 3.391 6.543 1 67.75 114 GLU A C 1
ATOM 939 O O . GLU A 1 114 ? -12.375 3.648 5.48 1 67.75 114 GLU A O 1
ATOM 944 N N . LYS A 1 115 ? -12.359 2.842 7.531 1 67.19 115 LYS A N 1
ATOM 945 C CA . LYS A 1 115 ? -13.742 2.389 7.438 1 67.19 115 LYS A CA 1
ATOM 946 C C . LYS A 1 115 ? -14.703 3.57 7.375 1 67.19 115 LYS A C 1
ATOM 948 O O . LYS A 1 115 ? -15.805 3.453 6.832 1 67.19 115 LYS A O 1
ATOM 953 N N . GLY A 1 116 ? -14.219 4.594 7.891 1 72.31 116 GLY A N 1
ATOM 954 C CA . GLY A 1 116 ? -15 5.812 7.816 1 72.31 116 GLY A CA 1
ATOM 955 C C . GLY A 1 116 ? -14.805 6.566 6.512 1 72.31 116 GLY A C 1
ATOM 956 O O . GLY A 1 116 ? -15.289 7.695 6.367 1 72.31 116 GLY A O 1
ATOM 957 N N . GLY A 1 117 ? -14.078 6.012 5.625 1 79.38 117 GLY A N 1
ATOM 958 C CA . GLY A 1 117 ? -13.953 6.582 4.293 1 79.38 117 GLY A CA 1
ATOM 959 C C . GLY A 1 117 ? -12.633 7.281 4.059 1 79.38 117 GLY A C 1
ATOM 960 O O . GLY A 1 117 ? -12.391 7.832 2.984 1 79.38 117 GLY A O 1
ATOM 961 N N . TYR A 1 118 ? -11.805 7.27 5.004 1 87.81 118 TYR A N 1
ATOM 962 C CA . TYR A 1 118 ? -10.484 7.852 4.797 1 87.81 118 TYR A CA 1
ATOM 963 C C . TYR A 1 118 ? -9.617 6.941 3.932 1 87.81 118 TYR A C 1
ATOM 965 O O . TYR A 1 118 ? -9.734 5.715 3.998 1 87.81 118 TYR A O 1
ATOM 973 N N . GLU A 1 119 ? -8.852 7.625 3.199 1 91.62 119 GLU A N 1
ATOM 974 C CA . GLU A 1 119 ? -7.875 6.914 2.375 1 91.62 119 GLU A CA 1
ATOM 975 C C . GLU A 1 119 ? -6.473 7.012 2.971 1 91.62 119 GLU A C 1
ATOM 977 O O . GLU A 1 119 ? -6.082 8.062 3.486 1 91.62 119 GLU A O 1
ATOM 982 N N . ARG A 1 120 ? -5.777 5.906 2.92 1 93.75 120 ARG A N 1
ATOM 983 C CA . ARG A 1 120 ? -4.371 5.902 3.312 1 93.75 120 ARG A CA 1
ATOM 984 C C . ARG A 1 120 ? -3.469 6.188 2.117 1 93.75 120 ARG A C 1
ATOM 986 O O . ARG A 1 120 ? -3.521 5.484 1.107 1 93.75 120 ARG A O 1
ATOM 993 N N . LEU A 1 121 ? -2.627 7.207 2.217 1 94.88 121 LEU A N 1
ATOM 994 C CA . LEU A 1 121 ? -1.731 7.633 1.146 1 94.88 121 LEU A CA 1
ATOM 995 C C . LEU A 1 121 ? -0.277 7.367 1.514 1 94.88 121 LEU A C 1
ATOM 997 O O . LEU A 1 121 ? 0.113 7.52 2.674 1 94.88 121 LEU A O 1
ATOM 1001 N N . PHE A 1 122 ? 0.48 6.914 0.515 1 96.69 122 PHE A N 1
ATOM 1002 C CA . PHE A 1 122 ? 1.935 6.953 0.611 1 96.69 122 PHE A CA 1
ATOM 1003 C C . PHE A 1 122 ? 2.475 8.289 0.116 1 96.69 122 PHE A C 1
ATOM 1005 O O . PHE A 1 122 ? 2.203 8.695 -1.018 1 96.69 122 PHE A O 1
ATOM 1012 N N . VAL A 1 123 ? 3.23 8.953 0.946 1 97.44 123 VAL A N 1
ATOM 1013 C CA . VAL A 1 123 ? 3.689 10.297 0.592 1 97.44 123 VAL A CA 1
ATOM 1014 C C . VAL A 1 123 ? 5.195 10.398 0.817 1 97.44 123 VAL A C 1
ATOM 1016 O O . VAL A 1 123 ? 5.801 9.531 1.45 1 97.44 123 VAL A O 1
ATOM 1019 N N . THR A 1 124 ? 5.754 11.414 0.224 1 97.06 124 THR A N 1
ATOM 1020 C CA . THR A 1 124 ? 7.105 11.844 0.566 1 97.06 124 THR A CA 1
ATOM 1021 C C . THR A 1 124 ? 7.074 12.953 1.611 1 97.06 124 THR A C 1
ATOM 1023 O O . THR A 1 124 ? 6.426 13.984 1.409 1 97.06 124 THR A O 1
ATOM 1026 N N . ILE A 1 125 ? 7.699 12.703 2.691 1 97.81 125 ILE A N 1
ATOM 1027 C CA . ILE A 1 125 ? 7.746 13.68 3.773 1 97.81 125 ILE A CA 1
ATOM 1028 C C . ILE A 1 125 ? 9.094 14.406 3.766 1 97.81 125 ILE A C 1
ATOM 1030 O O . ILE A 1 125 ? 10.141 13.766 3.664 1 97.81 125 ILE A O 1
ATOM 1034 N N . TYR A 1 126 ? 8.992 15.734 3.855 1 96.81 126 TYR A N 1
ATOM 1035 C CA . TYR A 1 126 ? 10.195 16.562 3.846 1 96.81 126 TYR A CA 1
ATOM 1036 C C . TYR A 1 126 ? 10.461 17.141 5.227 1 96.81 126 TYR A C 1
ATOM 1038 O O . TYR A 1 126 ? 9.523 17.469 5.965 1 96.81 126 TYR A O 1
ATOM 1046 N N . ASP A 1 127 ? 11.727 17.281 5.512 1 95.44 127 ASP A N 1
ATOM 1047 C CA . ASP A 1 127 ? 12.148 17.875 6.781 1 95.44 127 ASP A CA 1
ATOM 1048 C C . ASP A 1 127 ? 11.953 19.391 6.773 1 95.44 127 ASP A C 1
ATOM 1050 O O . ASP A 1 127 ? 12.461 20.078 5.891 1 95.44 127 ASP A O 1
ATOM 1054 N N . ALA A 1 128 ? 11.211 19.922 7.773 1 94.62 128 ALA A N 1
ATOM 1055 C CA . ALA A 1 128 ? 10.953 21.359 7.836 1 94.62 128 ALA A CA 1
ATOM 1056 C C . ALA A 1 128 ? 12.195 22.109 8.289 1 94.62 128 ALA A C 1
ATOM 1058 O O . ALA A 1 128 ? 12.32 23.312 8.055 1 94.62 128 ALA A O 1
ATOM 1059 N N . HIS A 1 129 ? 13.094 21.406 9.031 1 90 129 HIS A N 1
ATOM 1060 C CA . HIS A 1 129 ? 14.32 22 9.547 1 90 129 HIS A CA 1
ATOM 1061 C C . HIS A 1 129 ? 15.539 21.156 9.18 1 90 129 HIS A C 1
ATOM 1063 O O . HIS A 1 129 ? 16.188 20.578 10.055 1 90 129 HIS A O 1
ATOM 1069 N N . PRO A 1 130 ? 15.844 21.219 7.934 1 81.5 130 PRO A N 1
ATOM 1070 C CA . PRO A 1 130 ? 16.969 20.375 7.555 1 81.5 130 PRO A CA 1
ATOM 1071 C C . PRO A 1 130 ? 18.312 20.891 8.102 1 81.5 130 PRO A C 1
ATOM 1073 O O . PRO A 1 130 ? 18.547 22.094 8.117 1 81.5 130 PRO A O 1
ATOM 1076 N N . SER A 1 131 ? 18.984 20.125 8.922 1 72.62 131 SER A N 1
ATOM 1077 C CA . SER A 1 131 ? 20.25 20.547 9.508 1 72.62 131 SER A CA 1
ATOM 1078 C C . SER A 1 131 ? 21.25 20.984 8.438 1 72.62 131 SER A C 1
ATOM 1080 O O . SER A 1 131 ? 21.984 21.953 8.625 1 72.62 131 SER A O 1
ATOM 1082 N N . LEU A 1 132 ? 21.531 20.172 7.52 1 62.03 132 LEU A N 1
ATOM 1083 C CA . LEU A 1 132 ? 22.609 20.422 6.566 1 62.03 132 LEU A CA 1
ATOM 1084 C C . LEU A 1 132 ? 22.078 21.156 5.34 1 62.03 132 LEU A C 1
ATOM 1086 O O . LEU A 1 132 ? 22.75 21.219 4.309 1 62.03 132 LEU A O 1
ATOM 1090 N N . ALA A 1 133 ? 20.938 21.859 5.625 1 60.59 133 ALA A N 1
ATOM 1091 C CA . ALA A 1 133 ? 20.391 22.438 4.395 1 60.59 133 ALA A CA 1
ATOM 1092 C C . ALA A 1 133 ? 21.172 23.672 3.979 1 60.59 133 ALA A C 1
ATOM 1094 O O . ALA A 1 133 ? 21.234 24.656 4.719 1 60.59 133 ALA A O 1
ATOM 1095 N N . ALA A 1 134 ? 22.328 23.578 3.309 1 56.5 134 ALA A N 1
ATOM 1096 C CA . ALA A 1 134 ? 23.078 24.703 2.775 1 56.5 134 ALA A CA 1
ATOM 1097 C C . ALA A 1 134 ? 22.234 25.516 1.808 1 56.5 134 ALA A C 1
ATOM 1099 O O . ALA A 1 134 ? 22.391 26.734 1.711 1 56.5 134 ALA A O 1
ATOM 1100 N N . ASP A 1 135 ? 21.484 24.812 0.961 1 57.78 135 ASP A N 1
ATOM 1101 C CA . ASP A 1 135 ? 21.062 25.547 -0.228 1 57.78 135 ASP A CA 1
ATOM 1102 C C . ASP A 1 135 ? 19.547 25.578 -0.357 1 57.78 135 ASP A C 1
ATOM 1104 O O . ASP A 1 135 ? 19.016 25.797 -1.445 1 57.78 135 ASP A O 1
ATOM 1108 N N . GLY A 1 136 ? 18.797 25.562 0.843 1 67 136 GLY A N 1
ATOM 1109 C CA . GLY A 1 136 ? 17.375 25.797 0.675 1 67 136 GLY A CA 1
ATOM 1110 C C . GLY A 1 136 ? 16.656 24.672 -0.042 1 67 136 GLY A C 1
ATOM 1111 O O . GLY A 1 136 ? 15.508 24.828 -0.446 1 67 136 GLY A O 1
ATOM 1112 N N . GLU A 1 137 ? 17.312 23.719 -0.356 1 82.06 137 GLU A N 1
ATOM 1113 C CA . GLU A 1 137 ? 16.703 22.609 -1.103 1 82.06 137 GLU A CA 1
ATOM 1114 C C . GLU A 1 137 ? 15.852 21.734 -0.195 1 82.06 137 GLU A C 1
ATOM 1116 O O . GLU A 1 137 ? 16.141 21.578 0.991 1 82.06 137 GLU A O 1
ATOM 1121 N N . ASP A 1 138 ? 14.656 21.297 -0.684 1 90.38 138 ASP A N 1
ATOM 1122 C CA . ASP A 1 138 ? 13.797 20.344 0.009 1 90.38 138 ASP A CA 1
ATOM 1123 C C . ASP A 1 138 ? 14.547 19.031 0.286 1 90.38 138 ASP A C 1
ATOM 1125 O O . ASP A 1 138 ? 15.172 18.469 -0.614 1 90.38 138 ASP A O 1
ATOM 1129 N N . ARG A 1 139 ? 14.594 18.719 1.463 1 91.56 139 ARG A N 1
ATOM 1130 C CA . ARG A 1 139 ? 15.25 17.484 1.85 1 91.56 139 ARG A CA 1
ATOM 1131 C C . ARG A 1 139 ? 14.242 16.5 2.434 1 91.56 139 ARG A C 1
ATOM 1133 O O . ARG A 1 139 ? 13.586 16.781 3.438 1 91.56 139 ARG A O 1
ATOM 1140 N N . PRO A 1 140 ? 14.117 15.32 1.779 1 93.25 140 PRO A N 1
ATOM 1141 C CA . PRO A 1 140 ? 13.25 14.312 2.393 1 93.25 140 PRO A CA 1
ATOM 1142 C C . PRO A 1 140 ? 13.672 13.953 3.812 1 93.25 140 PRO A C 1
ATOM 1144 O O . PRO A 1 140 ? 14.867 13.961 4.125 1 93.25 140 PRO A O 1
ATOM 1147 N N . LEU A 1 141 ? 12.742 13.695 4.637 1 94.44 141 LEU A N 1
ATOM 1148 C CA . LEU A 1 141 ? 13.016 13.273 6.004 1 94.44 141 LEU A CA 1
ATOM 1149 C C . LEU A 1 141 ? 13.812 11.977 6.02 1 94.44 141 LEU A C 1
ATOM 1151 O O . LEU A 1 141 ? 13.438 11.008 5.352 1 94.44 141 LEU A O 1
ATOM 1155 N N . ARG A 1 142 ? 14.883 11.945 6.711 1 90.62 142 ARG A N 1
ATOM 1156 C CA . ARG A 1 142 ? 15.68 10.75 6.977 1 90.62 142 ARG A CA 1
ATOM 1157 C C . ARG A 1 142 ? 15.875 10.547 8.477 1 90.62 142 ARG A C 1
ATOM 1159 O O . ARG A 1 142 ? 16.406 11.422 9.164 1 90.62 142 ARG A O 1
ATOM 1166 N N . LEU A 1 143 ? 15.492 9.406 8.867 1 91.75 143 LEU A N 1
ATOM 1167 C CA . LEU A 1 143 ? 15.555 9.141 10.305 1 91.75 143 LEU A CA 1
ATOM 1168 C C . LEU A 1 143 ? 17 9.133 10.781 1 91.75 143 LEU A C 1
ATOM 1170 O O . LEU A 1 143 ? 17.297 9.547 11.914 1 91.75 143 LEU A O 1
ATOM 1174 N N . ALA A 1 144 ? 17.891 8.688 9.953 1 87.56 144 ALA A N 1
ATOM 1175 C CA . ALA A 1 144 ? 19.312 8.688 10.297 1 87.56 144 ALA A CA 1
ATOM 1176 C C . ALA A 1 144 ? 19.812 10.094 10.578 1 87.56 144 ALA A C 1
ATOM 1178 O O . ALA A 1 144 ? 20.656 10.297 11.453 1 87.56 144 ALA A O 1
ATOM 1179 N N . ASP A 1 145 ? 19.312 11.07 9.836 1 88 145 ASP A N 1
ATOM 1180 C CA . ASP A 1 145 ? 19.703 12.461 10.016 1 88 145 ASP A CA 1
ATOM 1181 C C . ASP A 1 145 ? 19.172 13.023 11.336 1 88 145 ASP A C 1
ATOM 1183 O O . ASP A 1 145 ? 19.609 14.07 11.797 1 88 145 ASP A O 1
ATOM 1187 N N . LYS A 1 146 ? 18.188 12.367 11.93 1 90.5 146 LYS A N 1
ATOM 1188 C CA . LYS A 1 146 ? 17.562 12.812 13.172 1 90.5 146 LYS A CA 1
ATOM 1189 C C . LYS A 1 146 ? 18.094 12.031 14.367 1 90.5 146 LYS A C 1
ATOM 1191 O O . LYS A 1 146 ? 17.547 12.102 15.461 1 90.5 146 LYS A O 1
ATOM 1196 N N . GLY A 1 147 ? 19.094 11.203 14.141 1 87.19 147 GLY A N 1
ATOM 1197 C CA . GLY A 1 147 ? 19.766 10.469 15.203 1 87.19 147 GLY A CA 1
ATOM 1198 C C . GLY A 1 147 ? 19.062 9.156 15.539 1 87.19 147 GLY A C 1
ATOM 1199 O O . GLY A 1 147 ? 19.328 8.57 16.594 1 87.19 147 GLY A O 1
ATOM 1200 N N . MET A 1 148 ? 18.141 8.797 14.719 1 86.12 148 MET A N 1
ATOM 1201 C CA . MET A 1 148 ? 17.453 7.539 14.945 1 86.12 148 MET A CA 1
ATOM 1202 C C . MET A 1 148 ? 18.078 6.41 14.141 1 86.12 148 MET A C 1
ATOM 1204 O O . MET A 1 148 ? 18.266 6.535 12.93 1 86.12 148 MET A O 1
ATOM 1208 N N . ASP A 1 149 ? 18.484 5.438 14.812 1 77.06 149 ASP A N 1
ATOM 1209 C CA . ASP A 1 149 ? 19.125 4.281 14.195 1 77.06 149 ASP A CA 1
ATOM 1210 C C . ASP A 1 149 ? 18.109 3.201 13.852 1 77.06 149 ASP A C 1
ATOM 1212 O O . ASP A 1 149 ? 17.531 2.574 14.75 1 77.06 149 ASP A O 1
ATOM 1216 N N . THR A 1 150 ? 17.812 3.076 12.68 1 80.44 150 THR A N 1
ATOM 1217 C CA . THR A 1 150 ? 16.953 1.996 12.219 1 80.44 150 THR A CA 1
ATOM 1218 C C . THR A 1 150 ? 17.672 1.136 11.18 1 80.44 150 THR A C 1
ATOM 1220 O O . THR A 1 150 ? 17.281 1.11 10.008 1 80.44 150 THR A O 1
ATOM 1223 N N . PRO A 1 151 ? 18.734 0.537 11.711 1 76.44 151 PRO A N 1
ATOM 1224 C CA . PRO A 1 151 ? 19.547 -0.182 10.734 1 76.44 151 PRO A CA 1
ATOM 1225 C C . PRO A 1 151 ? 18.766 -1.246 9.969 1 76.44 151 PRO A C 1
ATOM 1227 O O . PRO A 1 151 ? 18.016 -2.014 10.578 1 76.44 151 PRO A O 1
ATOM 1230 N N . GLY A 1 152 ? 18.938 -1.182 8.758 1 78.38 152 GLY A N 1
ATOM 1231 C CA . GLY A 1 152 ? 18.375 -2.215 7.898 1 78.38 152 GLY A CA 1
ATOM 1232 C C . GLY A 1 152 ? 16.906 -2.008 7.594 1 78.38 152 GLY A C 1
ATOM 1233 O O . GLY A 1 152 ? 16.281 -2.83 6.918 1 78.38 152 GLY A O 1
ATOM 1234 N N . LYS A 1 153 ? 16.281 -1.008 8.203 1 87.5 153 LYS A N 1
ATOM 1235 C CA . LYS A 1 153 ? 14.859 -0.757 7.941 1 87.5 153 LYS A CA 1
ATOM 1236 C C . LYS A 1 153 ? 14.672 0.486 7.078 1 87.5 153 LYS A C 1
ATOM 1238 O O . LYS A 1 153 ? 15.391 1.475 7.234 1 87.5 153 LYS A O 1
ATOM 1243 N N . ALA A 1 154 ? 13.781 0.442 6.176 1 91.94 154 ALA A N 1
ATOM 1244 C CA . ALA A 1 154 ? 13.414 1.596 5.355 1 91.94 154 ALA A CA 1
ATOM 1245 C C . ALA A 1 154 ? 12.141 2.252 5.871 1 91.94 154 ALA A C 1
ATOM 1247 O O . ALA A 1 154 ? 11.297 1.591 6.48 1 91.94 154 ALA A O 1
ATOM 1248 N N . MET A 1 155 ? 12.047 3.449 5.59 1 94.75 155 MET A N 1
ATOM 1249 C CA . MET A 1 155 ? 10.938 4.242 6.102 1 94.75 155 MET A CA 1
ATOM 1250 C C . MET A 1 155 ? 9.742 4.184 5.148 1 94.75 155 MET A C 1
ATOM 1252 O O . MET A 1 155 ? 9.914 4.262 3.93 1 94.75 155 MET A O 1
ATOM 1256 N N . VAL A 1 156 ? 8.578 3.986 5.707 1 96.81 156 VAL A N 1
ATOM 1257 C CA . VAL A 1 156 ? 7.309 4.07 4.992 1 96.81 156 VAL A CA 1
ATOM 1258 C C . VAL A 1 156 ? 6.496 5.254 5.516 1 96.81 156 VAL A C 1
ATOM 1260 O O . VAL A 1 156 ? 6.191 5.328 6.711 1 96.81 156 VAL A O 1
ATOM 1263 N N . CYS A 1 157 ? 6.141 6.148 4.629 1 97.5 157 CYS A N 1
ATOM 1264 C CA . CYS A 1 157 ? 5.469 7.387 5.016 1 97.5 157 CYS A CA 1
ATOM 1265 C C . CYS A 1 157 ? 4 7.355 4.613 1 97.5 157 CYS A C 1
ATOM 1267 O O . CYS A 1 157 ? 3.68 7.289 3.426 1 97.5 157 CYS A O 1
ATOM 1269 N N . LEU A 1 158 ? 3.162 7.484 5.641 1 97.56 158 LEU A N 1
ATOM 1270 C CA . LEU A 1 158 ? 1.727 7.363 5.41 1 97.56 158 LEU A CA 1
ATOM 1271 C C . LEU A 1 158 ? 0.997 8.633 5.844 1 97.56 158 LEU A C 1
ATOM 1273 O O . LEU A 1 158 ? 1.48 9.367 6.707 1 97.56 158 LEU A O 1
ATOM 1277 N N . CYS A 1 159 ? -0.09 8.883 5.203 1 96.44 159 CYS A N 1
ATOM 1278 C CA . CYS A 1 159 ? -1.007 9.977 5.516 1 96.44 159 CYS A CA 1
ATOM 1279 C C . CYS A 1 159 ? -2.455 9.539 5.316 1 96.44 159 CYS A C 1
ATOM 1281 O O . CYS A 1 159 ? -2.777 8.867 4.336 1 96.44 159 CYS A O 1
ATOM 1283 N N . TYR A 1 160 ? -3.289 9.789 6.242 1 94.31 160 TYR A N 1
ATOM 1284 C CA . TYR A 1 160 ? -4.707 9.484 6.113 1 94.31 160 TYR A CA 1
ATOM 1285 C C . TYR A 1 160 ? -5.496 10.711 5.664 1 94.31 160 TYR A C 1
ATOM 1287 O O . TYR A 1 160 ? -5.371 11.781 6.258 1 94.31 160 TYR A O 1
ATOM 1295 N N . ASN A 1 161 ? -6.258 10.516 4.66 1 94.25 161 ASN A N 1
ATOM 1296 C CA . ASN A 1 161 ? -6.922 11.648 4.031 1 94.25 161 ASN A CA 1
ATOM 1297 C C . ASN A 1 161 ? -8.352 11.305 3.617 1 94.25 161 ASN A C 1
ATOM 1299 O O . ASN A 1 161 ? -8.625 10.188 3.186 1 94.25 161 ASN A O 1
ATOM 1303 N N . ALA A 1 162 ? -9.281 12.211 3.852 1 92.94 162 ALA A N 1
ATOM 1304 C CA . ALA A 1 162 ? -10.633 12.078 3.305 1 92.94 162 ALA A CA 1
ATOM 1305 C C . ALA A 1 162 ? -10.734 12.727 1.929 1 92.94 162 ALA A C 1
ATOM 1307 O O . ALA A 1 162 ? -10.531 13.938 1.792 1 92.94 162 ALA A O 1
ATOM 1308 N N . THR A 1 163 ? -11.062 11.922 0.946 1 91.31 163 THR A N 1
ATOM 1309 C CA . THR A 1 163 ? -11.188 12.453 -0.405 1 91.31 163 THR A CA 1
ATOM 1310 C C . THR A 1 163 ? -12.578 13.039 -0.629 1 91.31 163 THR A C 1
ATOM 1312 O O . THR A 1 163 ? -13.43 13 0.262 1 91.31 163 THR A O 1
ATOM 1315 N N . GLU A 1 164 ? -12.766 13.57 -1.818 1 93.12 164 GLU A N 1
ATOM 1316 C CA . GLU A 1 164 ? -14.031 14.195 -2.17 1 93.12 164 GLU A CA 1
ATOM 1317 C C . GLU A 1 164 ? -15.156 13.164 -2.242 1 93.12 164 GLU A C 1
ATOM 1319 O O . GLU A 1 164 ? -16.328 13.516 -2.191 1 93.12 164 GLU A O 1
ATOM 1324 N N . ASP A 1 165 ? -14.812 11.922 -2.303 1 90.38 165 ASP A N 1
ATOM 1325 C CA . ASP A 1 165 ? -15.805 10.859 -2.402 1 90.38 165 ASP A CA 1
ATOM 1326 C C . ASP A 1 165 ? -16.312 10.453 -1.021 1 90.38 165 ASP A C 1
ATOM 1328 O O . ASP A 1 165 ? -17.25 9.664 -0.909 1 90.38 165 ASP A O 1
ATOM 1332 N N . ASN A 1 166 ? -15.695 10.93 -0.002 1 92.38 166 ASN A N 1
ATOM 1333 C CA . ASN A 1 166 ? -16.141 10.641 1.359 1 92.38 166 ASN A CA 1
ATOM 1334 C C . ASN A 1 166 ? -17.562 11.133 1.604 1 92.38 166 ASN A C 1
ATOM 1336 O O . ASN A 1 166 ? -17.922 12.234 1.181 1 92.38 166 ASN A O 1
ATOM 1340 N N . ALA A 1 167 ? -18.344 10.414 2.27 1 91.88 167 ALA A N 1
ATOM 1341 C CA . ALA A 1 167 ? -19.75 10.695 2.482 1 91.88 167 ALA A CA 1
ATOM 1342 C C . ALA A 1 167 ? -19.938 11.984 3.285 1 91.88 167 ALA A C 1
ATOM 1344 O O . ALA A 1 167 ? -20.953 12.664 3.15 1 91.88 167 ALA A O 1
ATOM 1345 N N . ASP A 1 168 ? -19.016 12.289 4.082 1 93.94 168 ASP A N 1
ATOM 1346 C CA . ASP A 1 168 ? -19.141 13.461 4.941 1 93.94 168 ASP A CA 1
ATOM 1347 C C . ASP A 1 168 ? -18.469 14.672 4.316 1 93.94 168 ASP A C 1
ATOM 1349 O O . ASP A 1 168 ? -18.391 15.734 4.941 1 93.94 168 ASP A O 1
ATOM 1353 N N . TYR A 1 169 ? -17.984 14.539 3.123 1 96.69 169 TYR A N 1
ATOM 1354 C CA . TYR A 1 169 ? -17.328 15.656 2.459 1 96.69 169 TYR A CA 1
ATOM 1355 C C . TYR A 1 169 ? -18.312 16.797 2.199 1 96.69 169 TYR A C 1
ATOM 1357 O O . TYR A 1 169 ? -19.312 16.609 1.512 1 96.69 169 TYR A O 1
ATOM 1365 N N . LEU A 1 170 ? -18.016 17.969 2.648 1 97.19 170 LEU A N 1
ATOM 1366 C CA . LEU A 1 170 ? -18.922 19.109 2.514 1 97.19 170 LEU A CA 1
ATOM 1367 C C . LEU A 1 170 ? -18.531 19.984 1.331 1 97.19 170 LEU A C 1
ATOM 1369 O O . LEU A 1 170 ? -19.375 20.656 0.738 1 97.19 170 LEU A O 1
ATOM 1373 N N . GLY A 1 171 ? -17.266 20.047 1.058 1 97.56 171 GLY A N 1
ATOM 1374 C CA . GLY A 1 171 ? -16.812 20.812 -0.087 1 97.56 171 GLY A CA 1
ATOM 1375 C C . GLY A 1 171 ? -16.562 22.281 0.234 1 97.56 171 GLY A C 1
ATOM 1376 O O . GLY A 1 171 ? -16.562 22.672 1.403 1 97.56 171 GLY A O 1
ATOM 1377 N N . PRO A 1 172 ? -16.266 23.016 -0.874 1 97.81 172 PRO A N 1
ATOM 1378 C CA . PRO A 1 172 ? -15.922 24.422 -0.685 1 97.81 172 PRO A CA 1
ATOM 1379 C C . PRO A 1 172 ? -17.125 25.266 -0.253 1 97.81 172 PRO A C 1
ATOM 1381 O O . PRO A 1 172 ? -18.266 24.922 -0.581 1 97.81 172 PRO A O 1
ATOM 1384 N N . ALA A 1 173 ? -16.875 26.25 0.477 1 98.31 173 ALA A N 1
ATOM 1385 C CA . ALA A 1 173 ? -17.781 27.328 0.885 1 98.31 173 ALA A CA 1
ATOM 1386 C C . ALA A 1 173 ? -17.016 28.625 1.12 1 98.31 173 ALA A C 1
ATOM 1388 O O . ALA A 1 173 ? -15.789 28.641 1.14 1 98.31 173 ALA A O 1
ATOM 1389 N N . THR A 1 174 ? -17.75 29.672 1.246 1 98.31 174 THR A N 1
ATOM 1390 C CA . THR A 1 174 ? -17.078 30.938 1.558 1 98.31 174 THR A CA 1
ATOM 1391 C C . THR A 1 174 ? -16.438 30.875 2.941 1 98.31 174 THR A C 1
ATOM 1393 O O . THR A 1 174 ? -16.891 30.125 3.811 1 98.31 174 THR A O 1
ATOM 1396 N N . MET A 1 175 ? -15.414 31.719 3.064 1 98.38 175 MET A N 1
ATOM 1397 C CA . MET A 1 175 ? -14.75 31.797 4.359 1 98.38 175 MET A CA 1
ATOM 1398 C C . MET A 1 175 ? -15.734 32.125 5.469 1 98.38 175 MET A C 1
ATOM 1400 O O . MET A 1 175 ? -15.688 31.531 6.551 1 98.38 175 MET A O 1
ATOM 1404 N N . GLU A 1 176 ? -16.625 33 5.184 1 97.75 176 GLU A N 1
ATOM 1405 C CA . GLU A 1 176 ? -17.609 33.406 6.18 1 97.75 176 GLU A CA 1
ATOM 1406 C C . GLU A 1 176 ? -18.562 32.25 6.527 1 97.75 176 GLU A C 1
ATOM 1408 O O . GLU A 1 176 ? -18.859 32.031 7.703 1 97.75 176 GLU A O 1
ATOM 1413 N N . ALA A 1 177 ? -19.031 31.594 5.551 1 98.12 177 ALA A N 1
ATOM 1414 C CA . ALA A 1 177 ? -19.922 30.469 5.781 1 98.12 177 ALA A CA 1
ATOM 1415 C C . ALA A 1 177 ? -19.25 29.391 6.605 1 98.12 177 ALA A C 1
ATOM 1417 O O . ALA A 1 177 ? -19.859 28.812 7.508 1 98.12 177 ALA A O 1
ATOM 1418 N N . MET A 1 178 ? -18.016 29.094 6.281 1 98.62 178 MET A N 1
ATOM 1419 C CA . MET A 1 178 ? -17.266 28.078 7.023 1 98.62 178 MET A CA 1
ATOM 1420 C C . MET A 1 178 ? -17.031 28.531 8.469 1 98.62 178 MET A C 1
ATOM 1422 O O . MET A 1 178 ? -17.203 27.734 9.398 1 98.62 178 MET A O 1
ATOM 1426 N N . ALA A 1 179 ? -16.688 29.766 8.617 1 98.5 179 ALA A N 1
ATOM 1427 C CA . ALA A 1 179 ? -16.469 30.297 9.961 1 98.5 179 ALA A CA 1
ATOM 1428 C C . ALA A 1 179 ? -17.719 30.188 10.812 1 98.5 179 ALA A C 1
ATOM 1430 O O . ALA A 1 179 ? -17.672 29.734 11.961 1 98.5 179 ALA A O 1
ATOM 1431 N N . ARG A 1 180 ? -18.828 30.578 10.281 1 97.75 180 ARG A N 1
ATOM 1432 C CA . ARG A 1 180 ? -20.078 30.531 11.016 1 97.75 180 ARG A CA 1
ATOM 1433 C C . ARG A 1 180 ? -20.453 29.094 11.375 1 97.75 180 ARG A C 1
ATOM 1435 O O . ARG A 1 180 ? -20.922 28.828 12.484 1 97.75 180 ARG A O 1
ATOM 1442 N N . GLN A 1 181 ? -20.234 28.25 10.461 1 98.12 181 GLN A N 1
ATOM 1443 C CA . GLN A 1 181 ? -20.531 26.844 10.719 1 98.12 181 GLN A CA 1
ATOM 1444 C C . GLN A 1 181 ? -19.656 26.297 11.852 1 98.12 181 GLN A C 1
ATOM 1446 O O . GLN A 1 181 ? -20.156 25.609 12.742 1 98.12 181 GLN A O 1
ATOM 1451 N N . ILE A 1 182 ? -18.422 26.547 11.781 1 98.56 182 ILE A N 1
ATOM 1452 C CA . ILE A 1 182 ? -17.469 26.078 12.789 1 98.56 182 ILE A CA 1
ATOM 1453 C C . ILE A 1 182 ? -17.844 26.641 14.156 1 98.56 182 ILE A C 1
ATOM 1455 O O . ILE A 1 182 ? -17.812 25.922 15.156 1 98.56 182 ILE A O 1
ATOM 1459 N N . LEU A 1 183 ? -18.266 27.891 14.188 1 97.88 183 LEU A N 1
ATOM 1460 C CA . LEU A 1 183 ? -18.609 28.547 15.438 1 97.88 183 LEU A CA 1
ATOM 1461 C C . LEU A 1 183 ? -19.906 27.984 16.016 1 97.88 183 LEU A C 1
ATOM 1463 O O . LEU A 1 183 ? -20.141 28.062 17.219 1 97.88 183 LEU A O 1
ATOM 1467 N N . ASN A 1 184 ? -20.719 27.359 15.18 1 97.06 184 ASN A N 1
ATOM 1468 C CA . ASN A 1 184 ? -22.047 26.953 15.609 1 97.06 184 ASN A CA 1
ATOM 1469 C C . ASN A 1 184 ? -22.172 25.438 15.688 1 97.06 184 ASN A C 1
ATOM 1471 O O . ASN A 1 184 ? -23.281 24.891 15.719 1 97.06 184 ASN A O 1
ATOM 1475 N N . SER A 1 185 ? -21.078 24.75 15.68 1 97.88 185 SER A N 1
ATOM 1476 C CA . SER A 1 185 ? -21.109 23.297 15.719 1 97.88 185 SER A CA 1
ATOM 1477 C C . SER A 1 185 ? -20.344 22.75 16.922 1 97.88 185 SER A C 1
ATOM 1479 O O . SER A 1 185 ? -19.312 23.312 17.297 1 97.88 185 SER A O 1
ATOM 1481 N N . THR A 1 186 ? -20.875 21.734 17.5 1 97.88 186 THR A N 1
ATOM 1482 C CA . THR A 1 186 ? -20.266 21.031 18.625 1 97.88 186 THR A CA 1
ATOM 1483 C C . THR A 1 186 ? -20.547 19.531 18.547 1 97.88 186 THR A C 1
ATOM 1485 O O . THR A 1 186 ? -21.656 19.125 18.172 1 97.88 186 THR A O 1
ATOM 1488 N N . GLY A 1 187 ? -19.5 18.781 18.875 1 96.44 187 GLY A N 1
ATOM 1489 C CA . GLY A 1 187 ? -19.672 17.344 18.906 1 96.44 187 GLY A CA 1
ATOM 1490 C C . GLY A 1 187 ? -19.078 16.688 20.141 1 96.44 187 GLY A C 1
ATOM 1491 O O . GLY A 1 187 ? -18.922 17.328 21.172 1 96.44 187 GLY A O 1
ATOM 1492 N N . LEU A 1 188 ? -18.797 15.398 20.062 1 94.5 188 LEU A N 1
ATOM 1493 C CA . LEU A 1 188 ? -18.328 14.586 21.188 1 94.5 188 LEU A CA 1
ATOM 1494 C C . LEU A 1 188 ? -17 15.102 21.719 1 94.5 188 LEU A C 1
ATOM 1496 O O . LEU A 1 188 ? -16.719 14.992 22.922 1 94.5 188 LEU A O 1
ATOM 1500 N N . SER A 1 189 ? -16.219 15.68 20.797 1 94.62 189 SER A N 1
ATOM 1501 C CA . SER A 1 189 ? -14.891 16.141 21.172 1 94.62 189 SER A CA 1
ATOM 1502 C C . SER A 1 189 ? -14.906 17.625 21.531 1 94.62 189 SER A C 1
ATOM 1504 O O . SER A 1 189 ? -13.844 18.234 21.703 1 94.62 189 SER A O 1
ATOM 1506 N N . GLY A 1 190 ? -16.094 18.25 21.531 1 96.31 190 GLY A N 1
ATOM 1507 C CA . GLY A 1 190 ? -16.203 19.641 21.938 1 96.31 190 GLY A CA 1
ATOM 1508 C C . GLY A 1 190 ? -16.531 20.562 20.781 1 96.31 190 GLY A C 1
ATOM 1509 O O . GLY A 1 190 ? -16.828 20.109 19.672 1 96.31 190 GLY A O 1
ATOM 1510 N N . PRO A 1 191 ? -16.469 21.812 21.094 1 98.06 191 PRO A N 1
ATOM 1511 C CA . PRO A 1 191 ? -16.797 22.797 20.062 1 98.06 191 PRO A CA 1
ATOM 1512 C C . PRO A 1 191 ? -15.844 22.734 18.859 1 98.06 191 PRO A C 1
ATOM 1514 O O . PRO A 1 191 ? -14.641 22.531 19.047 1 98.06 191 PRO A O 1
ATOM 1517 N N . ASN A 1 192 ? -16.422 22.922 17.703 1 98.56 192 ASN A N 1
ATOM 1518 C CA . ASN A 1 192 ? -15.633 22.891 16.469 1 98.56 192 ASN A CA 1
ATOM 1519 C C . ASN A 1 192 ? -14.57 23.984 16.453 1 98.56 192 ASN A C 1
ATOM 1521 O O . ASN A 1 192 ? -13.477 23.781 15.906 1 98.56 192 ASN A O 1
ATOM 1525 N N . ARG A 1 193 ? -14.867 25.094 17.031 1 98.38 193 ARG A N 1
ATOM 1526 C CA . ARG A 1 193 ? -13.922 26.203 17.031 1 98.38 193 ARG A CA 1
ATOM 1527 C C . ARG A 1 193 ? -12.609 25.812 17.703 1 98.38 193 ARG A C 1
ATOM 1529 O O . ARG A 1 193 ? -11.547 26.328 17.344 1 98.38 193 ARG A O 1
ATOM 1536 N N . GLU A 1 194 ? -12.68 24.953 18.656 1 98.31 194 GLU A N 1
ATOM 1537 C CA . GLU A 1 194 ? -11.461 24.5 19.312 1 98.31 194 GLU A CA 1
ATOM 1538 C C . GLU A 1 194 ? -10.516 23.812 18.328 1 98.31 194 GLU A C 1
ATOM 1540 O O . GLU A 1 194 ? -9.297 23.984 18.391 1 98.31 194 GLU A O 1
ATOM 1545 N N . TYR A 1 195 ? -11.109 23.016 17.453 1 98.38 195 TYR A N 1
ATOM 1546 C CA . TYR A 1 195 ? -10.328 22.375 16.406 1 98.38 195 TYR A CA 1
ATOM 1547 C C . TYR A 1 195 ? -9.602 23.422 15.562 1 98.38 195 TYR A C 1
ATOM 1549 O O . TYR A 1 195 ? -8.391 23.328 15.352 1 98.38 195 TYR A O 1
ATOM 1557 N N . LEU A 1 196 ? -10.305 24.391 15.094 1 98.81 196 LEU A N 1
ATOM 1558 C CA . LEU A 1 196 ? -9.758 25.438 14.25 1 98.81 196 LEU A CA 1
ATOM 1559 C C . LEU A 1 196 ? -8.664 26.203 14.977 1 98.81 196 LEU A C 1
ATOM 1561 O O . LEU A 1 196 ? -7.566 26.391 14.445 1 98.81 196 LEU A O 1
ATOM 1565 N N . TYR A 1 197 ? -8.914 26.594 16.172 1 98.75 197 TYR A N 1
ATOM 1566 C CA . TYR A 1 197 ? -7.98 27.438 16.906 1 98.75 197 TYR A CA 1
ATOM 1567 C C . TYR A 1 197 ? -6.746 26.656 17.328 1 98.75 197 TYR A C 1
ATOM 1569 O O . TYR A 1 197 ? -5.637 27.188 17.344 1 98.75 197 TYR A O 1
ATOM 1577 N N . ASN A 1 198 ? -6.961 25.438 17.734 1 98.5 198 ASN A N 1
ATOM 1578 C CA . ASN A 1 198 ? -5.816 24.594 18.047 1 98.5 198 ASN A CA 1
ATOM 1579 C C . ASN A 1 198 ? -4.922 24.391 16.828 1 98.5 198 ASN A C 1
ATOM 1581 O O . ASN A 1 198 ? -3.695 24.422 16.938 1 98.5 198 ASN A O 1
ATOM 1585 N N . LEU A 1 199 ? -5.543 24.172 15.664 1 98.69 199 LEU A N 1
ATOM 1586 C CA . LEU A 1 199 ? -4.762 24 14.438 1 98.69 199 LEU A CA 1
ATOM 1587 C C . LEU A 1 199 ? -4.008 25.281 14.102 1 98.69 199 LEU A C 1
ATOM 1589 O O . LEU A 1 199 ? -2.824 25.234 13.758 1 98.69 199 LEU A O 1
ATOM 1593 N N . ASP A 1 200 ? -4.676 26.391 14.164 1 98.62 200 ASP A N 1
ATOM 1594 C CA . ASP A 1 200 ? -4.059 27.688 13.945 1 98.62 200 ASP A CA 1
ATOM 1595 C C . ASP A 1 200 ? -2.836 27.875 14.836 1 98.62 200 ASP A C 1
ATOM 1597 O O . ASP A 1 200 ? -1.762 28.25 14.352 1 98.62 200 ASP A O 1
ATOM 1601 N N . ARG A 1 201 ? -2.986 27.641 16.125 1 98.31 201 ARG A N 1
ATOM 1602 C CA . ARG A 1 201 ? -1.907 27.781 17.094 1 98.31 201 ARG A CA 1
ATOM 1603 C C . ARG A 1 201 ? -0.754 26.844 16.766 1 98.31 201 ARG A C 1
ATOM 1605 O O . ARG A 1 201 ? 0.41 27.234 16.781 1 98.31 201 ARG A O 1
ATOM 1612 N N . ALA A 1 202 ? -1.058 25.578 16.516 1 98 202 ALA A N 1
ATOM 1613 C CA . ALA A 1 202 ? -0.032 24.578 16.219 1 98 202 ALA A CA 1
ATOM 1614 C C . ALA A 1 202 ? 0.812 25 15.023 1 98 202 ALA A C 1
ATOM 1616 O O . ALA A 1 202 ? 2.039 24.891 15.047 1 98 202 ALA A O 1
ATOM 1617 N N . LEU A 1 203 ? 0.159 25.5 13.984 1 98.31 203 LEU A N 1
ATOM 1618 C CA . LEU A 1 203 ? 0.857 25.891 12.766 1 98.31 203 LEU A CA 1
ATOM 1619 C C . LEU A 1 203 ? 1.722 27.125 13.016 1 98.31 203 LEU A C 1
ATOM 1621 O O . LEU A 1 203 ? 2.857 27.203 12.539 1 98.31 203 LEU A O 1
ATOM 1625 N N . ARG A 1 204 ? 1.265 28.047 13.75 1 97.69 204 ARG A N 1
ATOM 1626 C CA . ARG A 1 204 ? 2.035 29.234 14.078 1 97.69 204 ARG A CA 1
ATOM 1627 C C . ARG A 1 204 ? 3.236 28.891 14.953 1 97.69 204 ARG A C 1
ATOM 1629 O O . ARG A 1 204 ? 4.332 29.406 14.75 1 97.69 204 ARG A O 1
ATOM 1636 N N . ASP A 1 205 ? 2.988 28.016 15.914 1 97.06 205 ASP A N 1
ATOM 1637 C CA . ASP A 1 205 ? 4.066 27.594 16.797 1 97.06 205 ASP A CA 1
ATOM 1638 C C . ASP A 1 205 ? 5.195 26.938 16 1 97.06 205 ASP A C 1
ATOM 1640 O O . ASP A 1 205 ? 6.367 27.031 16.375 1 97.06 205 ASP A O 1
ATOM 1644 N N . MET A 1 206 ? 4.848 26.297 14.906 1 95.44 206 MET A N 1
ATOM 1645 C CA . MET A 1 206 ? 5.82 25.609 14.062 1 95.44 206 MET A CA 1
ATOM 1646 C C . MET A 1 206 ? 6.473 26.594 13.086 1 95.44 206 MET A C 1
ATOM 1648 O O . MET A 1 206 ? 7.402 26.219 12.367 1 95.44 206 MET A O 1
ATOM 1652 N N . GLY A 1 207 ? 5.961 27.766 13.023 1 95.06 207 GLY A N 1
ATOM 1653 C CA . GLY A 1 207 ? 6.449 28.719 12.047 1 95.06 207 GLY A CA 1
ATOM 1654 C C . GLY A 1 207 ? 5.984 28.422 10.633 1 95.06 207 GLY A C 1
ATOM 1655 O O . GLY A 1 207 ? 6.625 28.844 9.664 1 95.06 207 GLY A O 1
ATOM 1656 N N . ALA A 1 208 ? 4.938 27.688 10.492 1 95.06 208 ALA A N 1
ATOM 1657 C CA . ALA A 1 208 ? 4.422 27.266 9.188 1 95.06 208 ALA A CA 1
ATOM 1658 C C . ALA A 1 208 ? 3.484 28.328 8.602 1 95.06 208 ALA A C 1
ATOM 1660 O O . ALA A 1 208 ? 2.793 29.031 9.344 1 95.06 208 ALA A O 1
ATOM 1661 N N . ALA A 1 209 ? 3.469 28.406 7.332 1 93 209 ALA A N 1
ATOM 1662 C CA . ALA A 1 209 ? 2.52 29.25 6.621 1 93 209 ALA A CA 1
ATOM 1663 C C . ALA A 1 209 ? 1.309 28.453 6.152 1 93 209 ALA A C 1
ATOM 1665 O O . ALA A 1 209 ? 1.456 27.422 5.484 1 93 209 ALA A O 1
ATOM 1666 N N . ASP A 1 210 ? 0.113 28.922 6.492 1 97.94 210 ASP A N 1
ATOM 1667 C CA . ASP A 1 210 ? -1.142 28.344 6.027 1 97.94 210 ASP A CA 1
ATOM 1668 C C . ASP A 1 210 ? -2.238 29.391 5.93 1 97.94 210 ASP A C 1
ATOM 1670 O O . ASP A 1 210 ? -3.051 29.547 6.844 1 97.94 210 ASP A O 1
ATOM 1674 N N . PRO A 1 211 ? -2.244 30.047 4.801 1 97.56 211 PRO A N 1
ATOM 1675 C CA . PRO A 1 211 ? -3.172 31.172 4.652 1 97.56 211 PRO A CA 1
ATOM 1676 C C . PRO A 1 211 ? -4.629 30.766 4.863 1 97.56 211 PRO A C 1
ATOM 1678 O O . PRO A 1 211 ? -5.41 31.531 5.438 1 97.56 211 PRO A O 1
ATOM 1681 N N . HIS A 1 212 ? -4.988 29.609 4.43 1 98.44 212 HIS A N 1
ATOM 1682 C CA . HIS A 1 212 ? -6.371 29.156 4.562 1 98.44 212 HIS A CA 1
ATOM 1683 C C . HIS A 1 212 ? -6.777 29.078 6.031 1 98.44 212 HIS A C 1
ATOM 1685 O O . HIS A 1 212 ? -7.812 29.609 6.426 1 98.44 212 HIS A O 1
ATOM 1691 N N . VAL A 1 213 ? -5.996 28.391 6.801 1 98.81 213 VAL A N 1
ATOM 1692 C CA . VAL A 1 213 ? -6.289 28.203 8.219 1 98.81 213 VAL A CA 1
ATOM 1693 C C . VAL A 1 213 ? -6.234 29.547 8.938 1 98.81 213 VAL A C 1
ATOM 1695 O O . VAL A 1 213 ? -7.105 29.859 9.75 1 98.81 213 VAL A O 1
ATOM 1698 N N . PHE A 1 214 ? -5.266 30.391 8.633 1 98.62 214 PHE A N 1
ATOM 1699 C CA . PHE A 1 214 ? -5.062 31.656 9.32 1 98.62 214 PHE A CA 1
ATOM 1700 C C . PHE A 1 214 ? -6.207 32.625 9.031 1 98.62 214 PHE A C 1
ATOM 1702 O O . PHE A 1 214 ? -6.715 33.281 9.945 1 98.62 214 PHE A O 1
ATOM 1709 N N . GLU A 1 215 ? -6.566 32.625 7.785 1 98.62 215 GLU A N 1
ATOM 1710 C CA . GLU A 1 215 ? -7.672 33.5 7.414 1 98.62 215 GLU A CA 1
ATOM 1711 C C . GLU A 1 215 ? -8.977 33.062 8.078 1 98.62 215 GLU A C 1
ATOM 1713 O O . GLU A 1 215 ? -9.734 33.875 8.578 1 98.62 215 GLU A O 1
ATOM 1718 N N . LEU A 1 216 ? -9.258 31.797 8.039 1 98.81 216 LEU A N 1
ATOM 1719 C CA . LEU A 1 216 ? -10.484 31.25 8.625 1 98.81 216 LEU A CA 1
ATOM 1720 C C . LEU A 1 216 ? -10.523 31.516 10.133 1 98.81 216 LEU A C 1
ATOM 1722 O O . LEU A 1 216 ? -11.57 31.906 10.664 1 98.81 216 LEU A O 1
ATOM 1726 N N . ALA A 1 217 ? -9.414 31.312 10.812 1 98.81 217 ALA A N 1
ATOM 1727 C CA . ALA A 1 217 ? -9.328 31.547 12.25 1 98.81 217 ALA A CA 1
ATOM 1728 C C . ALA A 1 217 ? -9.547 33 12.578 1 98.81 217 ALA A C 1
ATOM 1730 O O . ALA A 1 217 ? -10.266 33.344 13.523 1 98.81 217 ALA A O 1
ATOM 1731 N N . ALA A 1 218 ? -8.961 33.844 11.828 1 98.38 218 ALA A N 1
ATOM 1732 C CA . ALA A 1 218 ? -9.109 35.281 12.039 1 98.38 218 ALA A CA 1
ATOM 1733 C C . ALA A 1 218 ? -10.562 35.719 11.875 1 98.38 218 ALA A C 1
ATOM 1735 O O . ALA A 1 218 ? -11.086 36.5 12.688 1 98.38 218 ALA A O 1
ATOM 1736 N N . LEU A 1 219 ? -11.156 35.219 10.867 1 98.25 219 LEU A N 1
ATOM 1737 C CA . LEU A 1 219 ? -12.547 35.562 10.602 1 98.25 219 LEU A CA 1
ATOM 1738 C C . LEU A 1 219 ? -13.461 35.031 11.703 1 98.25 219 LEU A C 1
ATOM 1740 O O . LEU A 1 219 ? -14.383 35.719 12.125 1 98.25 219 LEU A O 1
ATOM 1744 N N . ALA A 1 220 ? -13.242 33.812 12.078 1 98.38 220 ALA A N 1
ATOM 1745 C CA . ALA A 1 220 ? -14.031 33.25 13.164 1 98.38 220 ALA A CA 1
ATOM 1746 C C . ALA A 1 220 ? -13.922 34.094 14.43 1 98.38 220 ALA A C 1
ATOM 1748 O O . ALA A 1 220 ? -14.93 34.344 15.094 1 98.38 220 ALA A O 1
ATOM 1749 N N . ARG A 1 221 ? -12.758 34.531 14.797 1 97.88 221 ARG A N 1
ATOM 1750 C CA . ARG A 1 221 ? -12.547 35.344 15.984 1 97.88 221 ARG A CA 1
ATOM 1751 C C . ARG A 1 221 ? -13.281 36.688 15.859 1 97.88 221 ARG A C 1
ATOM 1753 O O . ARG A 1 221 ? -13.852 37.188 16.844 1 97.88 221 ARG A O 1
ATOM 1760 N N . GLN A 1 222 ? -13.242 37.188 14.719 1 97.12 222 GLN A N 1
ATOM 1761 C CA . GLN A 1 222 ? -13.945 38.438 14.469 1 97.12 222 GLN A CA 1
ATOM 1762 C C . GLN A 1 222 ? -15.453 38.25 14.664 1 97.12 222 GLN A C 1
ATOM 1764 O O . GLN A 1 222 ? -16.094 39.094 15.289 1 97.12 222 GLN A O 1
ATOM 1769 N N . LEU A 1 223 ? -15.938 37.188 14.156 1 96.56 223 LEU A N 1
ATOM 1770 C CA . LEU A 1 223 ? -17.359 36.938 14.234 1 96.56 223 LEU A CA 1
ATOM 1771 C C . LEU A 1 223 ? -17.797 36.688 15.68 1 96.56 223 LEU A C 1
ATOM 1773 O O . LEU A 1 223 ? -18.906 37 16.062 1 96.56 223 LEU A O 1
ATOM 1777 N N . GLU A 1 224 ? -16.953 36.062 16.406 1 95.06 224 GLU A N 1
ATOM 1778 C CA . GLU A 1 224 ? -17.25 35.812 17.812 1 95.06 224 GLU A CA 1
ATOM 1779 C C . GLU A 1 224 ? -17.422 37.094 18.578 1 95.06 224 GLU A C 1
ATOM 1781 O O . GLU A 1 224 ? -18.203 37.156 19.531 1 95.06 224 GLU A O 1
ATOM 1786 N N . VAL A 1 225 ? -16.703 38.094 18.203 1 91.44 225 VAL A N 1
ATOM 1787 C CA . VAL A 1 225 ? -16.734 39.406 18.875 1 91.44 225 VAL A CA 1
ATOM 1788 C C . VAL A 1 225 ? -17.938 40.188 18.375 1 91.44 225 VAL A C 1
ATOM 1790 O O . VAL A 1 225 ? -18.656 40.812 19.172 1 91.44 225 VAL A O 1
ATOM 1793 N N . GLU A 1 226 ? -18.156 40.188 17.156 1 89 226 GLU A N 1
ATOM 1794 C CA . GLU A 1 226 ? -19.188 41 16.562 1 89 226 GLU A CA 1
ATOM 1795 C C . GLU A 1 226 ? -20.578 40.406 16.781 1 89 226 GLU A C 1
ATOM 1797 O O . GLU A 1 226 ? -21.547 41.156 16.953 1 89 226 GLU A O 1
ATOM 1802 N N . CYS A 1 227 ? -20.641 39.125 16.641 1 74.56 227 CYS A N 1
ATOM 1803 C CA . CYS A 1 227 ? -21.922 38.469 16.781 1 74.56 227 CYS A CA 1
ATOM 1804 C C . CYS A 1 227 ? -21.797 37.25 17.703 1 74.56 227 CYS A C 1
ATOM 1806 O O . CYS A 1 227 ? -21.75 36.094 17.219 1 74.56 227 CYS A O 1
ATOM 1808 N N . PRO A 1 228 ? -21.688 37.531 18.984 1 64.88 228 PRO A N 1
ATOM 1809 C CA . PRO A 1 228 ? -21.5 36.375 19.875 1 64.88 228 PRO A CA 1
ATOM 1810 C C . PRO A 1 228 ? -22.562 35.312 19.688 1 64.88 228 PRO A C 1
ATOM 1812 O O . PRO A 1 228 ? -23.734 35.625 19.438 1 64.88 228 PRO A O 1
ATOM 1815 N N . PRO A 1 229 ? -22.156 34.094 19.5 1 56.88 229 PRO A N 1
ATOM 1816 C CA . PRO A 1 229 ? -23.141 33.031 19.297 1 56.88 229 PRO A CA 1
ATOM 1817 C C . PRO A 1 229 ? -24.156 32.938 20.422 1 56.88 229 PRO A C 1
ATOM 1819 O O . PRO A 1 229 ? -23.875 33.375 21.547 1 56.88 229 PRO A O 1
ATOM 1822 N N . MET B 1 1 ? 41.125 18.953 -15.688 1 24.28 1 MET B N 1
ATOM 1823 C CA . MET B 1 1 ? 40.719 18.562 -14.344 1 24.28 1 MET B CA 1
ATOM 1824 C C . MET B 1 1 ? 39.219 18.609 -14.203 1 24.28 1 MET B C 1
ATOM 1826 O O . MET B 1 1 ? 38.656 19.656 -13.867 1 24.28 1 MET B O 1
ATOM 1830 N N . SER B 1 2 ? 38.312 18.156 -15.055 1 26.97 2 SER B N 1
ATOM 1831 C CA . SER B 1 2 ? 36.906 18.344 -15.438 1 26.97 2 SER B CA 1
ATOM 1832 C C . SER B 1 2 ? 35.969 17.953 -14.297 1 26.97 2 SER B C 1
ATOM 1834 O O . SER B 1 2 ? 36.094 16.859 -13.734 1 26.97 2 SER B O 1
ATOM 1836 N N . SER B 1 3 ? 35.406 18.953 -13.352 1 27.27 3 SER B N 1
ATOM 1837 C CA . SER B 1 3 ? 34.719 18.953 -12.062 1 27.27 3 SER B CA 1
ATOM 1838 C C . SER B 1 3 ? 33.5 18.047 -12.102 1 27.27 3 SER B C 1
ATOM 1840 O O . SER B 1 3 ? 32.625 18.203 -12.961 1 27.27 3 SER B O 1
ATOM 1842 N N . SER B 1 4 ? 33.531 16.703 -11.828 1 27.45 4 SER B N 1
ATOM 1843 C CA . SER B 1 4 ? 32.594 15.586 -11.664 1 27.45 4 SER B CA 1
ATOM 1844 C C . SER B 1 4 ? 31.375 15.992 -10.828 1 27.45 4 SER B C 1
ATOM 1846 O O . SER B 1 4 ? 31.453 16.047 -9.602 1 27.45 4 SER B O 1
ATOM 1848 N N . SER B 1 5 ? 30.562 17 -11.18 1 28.41 5 SER B N 1
ATOM 1849 C CA . SER B 1 5 ? 29.406 17.688 -10.609 1 28.41 5 SER B CA 1
ATOM 1850 C C . SER B 1 5 ? 28.406 16.703 -10.031 1 28.41 5 SER B C 1
ATOM 1852 O O . SER B 1 5 ? 27.953 15.781 -10.727 1 28.41 5 SER B O 1
ATOM 1854 N N . GLU B 1 6 ? 28.406 16.234 -8.836 1 31.97 6 GLU B N 1
ATOM 1855 C CA . GLU B 1 6 ? 27.703 15.281 -7.984 1 31.97 6 GLU B CA 1
ATOM 1856 C C . GLU B 1 6 ? 26.203 15.336 -8.227 1 31.97 6 GLU B C 1
ATOM 1858 O O . GLU B 1 6 ? 25.578 16.391 -8.039 1 31.97 6 GLU B O 1
ATOM 1863 N N . LEU B 1 7 ? 25.594 14.727 -9.203 1 32.03 7 LEU B N 1
ATOM 1864 C CA . LEU B 1 7 ? 24.188 14.539 -9.578 1 32.03 7 LEU B CA 1
ATOM 1865 C C . LEU B 1 7 ? 23.328 14.25 -8.352 1 32.03 7 LEU B C 1
ATOM 1867 O O . LEU B 1 7 ? 23.328 13.133 -7.844 1 32.03 7 LEU B O 1
ATOM 1871 N N . ALA B 1 8 ? 23.281 15.023 -7.367 1 36.84 8 ALA B N 1
ATOM 1872 C CA . ALA B 1 8 ? 22.312 14.953 -6.273 1 36.84 8 ALA B CA 1
ATOM 1873 C C . ALA B 1 8 ? 20.938 14.523 -6.777 1 36.84 8 ALA B C 1
ATOM 1875 O O . ALA B 1 8 ? 20.266 15.281 -7.488 1 36.84 8 ALA B O 1
ATOM 1876 N N . THR B 1 9 ? 20.547 13.32 -7.316 1 40.56 9 THR B N 1
ATOM 1877 C CA . THR B 1 9 ? 19.375 12.688 -7.918 1 40.56 9 THR B CA 1
ATOM 1878 C C . THR B 1 9 ? 18.125 12.977 -7.094 1 40.56 9 THR B C 1
ATOM 1880 O O . THR B 1 9 ? 18.047 12.625 -5.914 1 40.56 9 THR B O 1
ATOM 1883 N N . ARG B 1 10 ? 17.359 14.031 -7.332 1 47.09 10 ARG B N 1
ATOM 1884 C CA . ARG B 1 10 ? 16.109 14.523 -6.77 1 47.09 10 ARG B CA 1
ATOM 1885 C C . ARG B 1 10 ? 15.148 13.367 -6.477 1 47.09 10 ARG B C 1
ATOM 1887 O O . ARG B 1 10 ? 14.82 12.586 -7.371 1 47.09 10 ARG B O 1
ATOM 1894 N N . ALA B 1 11 ? 14.969 13.023 -5.211 1 61.38 11 ALA B N 1
ATOM 1895 C CA . ALA B 1 11 ? 13.945 12.086 -4.762 1 61.38 11 ALA B CA 1
ATOM 1896 C C . ALA B 1 11 ? 12.656 12.25 -5.562 1 61.38 11 ALA B C 1
ATOM 1898 O O . ALA B 1 11 ? 12.148 13.367 -5.703 1 61.38 11 ALA B O 1
ATOM 1899 N N . THR B 1 12 ? 12.398 11.195 -6.469 1 79.31 12 THR B N 1
ATOM 1900 C CA . THR B 1 12 ? 11.18 11.258 -7.266 1 79.31 12 THR B CA 1
ATOM 1901 C C . THR B 1 12 ? 9.961 10.891 -6.418 1 79.31 12 THR B C 1
ATOM 1903 O O . THR B 1 12 ? 10.102 10.281 -5.355 1 79.31 12 THR B O 1
ATOM 1906 N N . ARG B 1 13 ? 8.898 11.477 -6.691 1 91.12 13 ARG B N 1
ATOM 1907 C CA . ARG B 1 13 ? 7.652 11.18 -5.996 1 91.12 13 ARG B CA 1
ATOM 1908 C C . ARG B 1 13 ? 6.746 10.297 -6.848 1 91.12 13 ARG B C 1
ATOM 1910 O O . ARG B 1 13 ? 5.527 10.297 -6.676 1 91.12 13 ARG B O 1
ATOM 1917 N N . TYR B 1 14 ? 7.367 9.461 -7.809 1 92.94 14 TYR B N 1
ATOM 1918 C CA . TYR B 1 14 ? 6.602 8.609 -8.711 1 92.94 14 TYR B CA 1
ATOM 1919 C C . TYR B 1 14 ? 5.734 7.629 -7.93 1 92.94 14 TYR B C 1
ATOM 1921 O O . TYR B 1 14 ? 4.609 7.328 -8.336 1 92.94 14 TYR B O 1
ATOM 1929 N N . HIS B 1 15 ? 6.258 7.195 -6.805 1 95.38 15 HIS B N 1
ATOM 1930 C CA . HIS B 1 15 ? 5.645 6.105 -6.055 1 95.38 15 HIS B CA 1
ATOM 1931 C C . HIS B 1 15 ? 4.27 6.5 -5.531 1 95.38 15 HIS B C 1
ATOM 1933 O O . HIS B 1 15 ? 3.4 5.645 -5.348 1 95.38 15 HIS B O 1
ATOM 1939 N N . GLU B 1 16 ? 4.066 7.766 -5.293 1 94.31 16 GLU B N 1
ATOM 1940 C CA . GLU B 1 16 ? 2.846 8.242 -4.652 1 94.31 16 GLU B CA 1
ATOM 1941 C C . GLU B 1 16 ? 1.616 7.918 -5.496 1 94.31 16 GLU B C 1
ATOM 1943 O O . GLU B 1 16 ? 0.571 7.543 -4.965 1 94.31 16 GLU B O 1
ATOM 1948 N N . GLN B 1 17 ? 1.763 8.039 -6.777 1 92.12 17 GLN B N 1
ATOM 1949 C CA . GLN B 1 17 ? 0.628 7.805 -7.664 1 92.12 17 GLN B CA 1
ATOM 1950 C C . GLN B 1 17 ? 0.218 6.336 -7.656 1 92.12 17 GLN B C 1
ATOM 1952 O O . GLN B 1 17 ? -0.898 5.996 -8.047 1 92.12 17 GLN B O 1
ATOM 1957 N N . PHE B 1 18 ? 1.091 5.473 -7.191 1 93.31 18 PHE B N 1
ATOM 1958 C CA . PHE B 1 18 ? 0.807 4.043 -7.215 1 93.31 18 PHE B CA 1
ATOM 1959 C C . PHE B 1 18 ? 0.416 3.543 -5.832 1 93.31 18 PHE B C 1
ATOM 1961 O O . PHE B 1 18 ? 0.104 2.363 -5.656 1 93.31 18 PHE B O 1
ATOM 1968 N N . GLY B 1 19 ? 0.486 4.418 -4.82 1 94 19 GLY B N 1
ATOM 1969 C CA . GLY B 1 19 ? 0.219 3.963 -3.465 1 94 19 GLY B CA 1
ATOM 1970 C C . GLY B 1 19 ? 1.268 2.998 -2.943 1 94 19 GLY B C 1
ATOM 1971 O O . GLY B 1 19 ? 0.933 1.969 -2.352 1 94 19 GLY B O 1
ATOM 1972 N N . LEU B 1 20 ? 2.461 3.27 -3.217 1 97 20 LEU B N 1
ATOM 1973 C CA . LEU B 1 20 ? 3.592 2.436 -2.824 1 97 20 LEU B CA 1
ATOM 1974 C C . LEU B 1 20 ? 4.609 3.24 -2.021 1 97 20 LEU B C 1
ATOM 1976 O O . LEU B 1 20 ? 4.586 4.473 -2.041 1 97 20 LEU B O 1
ATOM 1980 N N . PRO B 1 21 ? 5.461 2.568 -1.272 1 96.44 21 PRO B N 1
ATOM 1981 C CA . PRO B 1 21 ? 6.555 3.293 -0.619 1 96.44 21 PRO B CA 1
ATOM 1982 C C . PRO B 1 21 ? 7.578 3.84 -1.611 1 96.44 21 PRO B C 1
ATOM 1984 O O . PRO B 1 21 ? 7.578 3.447 -2.781 1 96.44 21 PRO B O 1
ATOM 1987 N N . SER B 1 22 ? 8.445 4.676 -1.136 1 95.5 22 SER B N 1
ATOM 1988 C CA . SER B 1 22 ? 9.398 5.414 -1.962 1 95.5 22 SER B CA 1
ATOM 1989 C C . SER B 1 22 ? 10.219 4.473 -2.84 1 95.5 22 SER B C 1
ATOM 1991 O O . SER B 1 22 ? 10.703 3.443 -2.369 1 95.5 22 SER B O 1
ATOM 1993 N N . PHE B 1 23 ? 10.367 4.84 -4.098 1 95 23 PHE B N 1
ATOM 1994 C CA . PHE B 1 23 ? 11.172 4.055 -5.027 1 95 23 PHE B CA 1
ATOM 1995 C C . PHE B 1 23 ? 12.656 4.195 -4.707 1 95 23 PHE B C 1
ATOM 1997 O O . PHE B 1 23 ? 13.453 3.303 -5.008 1 95 23 PHE B O 1
ATOM 2004 N N . ASP B 1 24 ? 13.023 5.277 -4.035 1 91.81 24 ASP B N 1
ATOM 2005 C CA . ASP B 1 24 ? 14.422 5.57 -3.764 1 91.81 24 ASP B CA 1
ATOM 2006 C C . ASP B 1 24 ? 14.953 4.715 -2.617 1 91.81 24 ASP B C 1
ATOM 2008 O O . ASP B 1 24 ? 16.141 4.375 -2.584 1 91.81 24 ASP B O 1
ATOM 2012 N N . ASP B 1 25 ? 14.047 4.273 -1.743 1 92.12 25 ASP B N 1
ATOM 2013 C CA . ASP B 1 25 ? 14.508 3.643 -0.51 1 92.12 25 ASP B CA 1
ATOM 2014 C C . ASP B 1 25 ? 14.078 2.178 -0.449 1 92.12 25 ASP B C 1
ATOM 2016 O O . ASP B 1 25 ? 14.281 1.509 0.568 1 92.12 25 ASP B O 1
ATOM 2020 N N . HIS B 1 26 ? 13.484 1.688 -1.538 1 95.5 26 HIS B N 1
ATOM 2021 C CA . HIS B 1 26 ? 12.961 0.33 -1.479 1 95.5 26 HIS B CA 1
ATOM 2022 C C . HIS B 1 26 ? 13.305 -0.45 -2.744 1 95.5 26 HIS B C 1
ATOM 2024 O O . HIS B 1 26 ? 13.516 0.142 -3.805 1 95.5 26 HIS B O 1
ATOM 2030 N N . VAL B 1 27 ? 13.398 -1.712 -2.582 1 95.88 27 VAL B N 1
ATOM 2031 C CA . VAL B 1 27 ? 13.461 -2.674 -3.678 1 95.88 27 VAL B CA 1
ATOM 2032 C C . VAL B 1 27 ? 12.133 -3.422 -3.779 1 95.88 27 VAL B C 1
ATOM 2034 O O . VAL B 1 27 ? 11.609 -3.908 -2.773 1 95.88 27 VAL B O 1
ATOM 2037 N N . PHE B 1 28 ? 11.641 -3.465 -4.961 1 97.56 28 PHE B N 1
ATOM 2038 C CA . PHE B 1 28 ? 10.344 -4.113 -5.16 1 97.56 28 PHE B CA 1
ATOM 2039 C C . PHE B 1 28 ? 10.523 -5.492 -5.777 1 97.56 28 PHE B C 1
ATOM 2041 O O . PHE B 1 28 ? 11.352 -5.676 -6.672 1 97.56 28 PHE B O 1
ATOM 2048 N N . VAL B 1 29 ? 9.758 -6.402 -5.273 1 97.81 29 VAL B N 1
ATOM 2049 C CA . VAL B 1 29 ? 9.742 -7.781 -5.758 1 97.81 29 VAL B CA 1
ATOM 2050 C C . VAL B 1 29 ? 8.312 -8.195 -6.078 1 97.81 29 VAL B C 1
ATOM 2052 O O . VAL B 1 29 ? 7.395 -7.961 -5.285 1 97.81 29 VAL B O 1
ATOM 2055 N N . ILE B 1 30 ? 8.117 -8.797 -7.258 1 97.38 30 ILE B N 1
ATOM 2056 C CA . ILE B 1 30 ? 6.797 -9.258 -7.676 1 97.38 30 ILE B CA 1
ATOM 2057 C C . ILE B 1 30 ? 6.727 -10.773 -7.586 1 97.38 30 ILE B C 1
ATOM 2059 O O . ILE B 1 30 ? 7.547 -11.477 -8.18 1 97.38 30 ILE B O 1
ATOM 2063 N N . PHE B 1 31 ? 5.801 -11.258 -6.793 1 98.25 31 PHE B N 1
ATOM 2064 C CA . PHE B 1 31 ? 5.551 -12.695 -6.75 1 98.25 31 PHE B CA 1
ATOM 2065 C C . PHE B 1 31 ? 4.676 -13.125 -7.918 1 98.25 31 PHE B C 1
ATOM 2067 O O . PHE B 1 31 ? 3.561 -12.625 -8.086 1 98.25 31 PHE B O 1
ATOM 2074 N N . GLY B 1 32 ? 5.148 -14.039 -8.664 1 97.62 32 GLY B N 1
ATOM 2075 C CA . GLY B 1 32 ? 4.406 -14.609 -9.773 1 97.62 32 GLY B CA 1
ATOM 2076 C C . GLY B 1 32 ? 3.93 -16.031 -9.508 1 97.62 32 GLY B C 1
ATOM 2077 O O . GLY B 1 32 ? 4.684 -16.859 -9 1 97.62 32 GLY B O 1
ATOM 2078 N N . TYR B 1 33 ? 2.68 -16.297 -9.883 1 98.06 33 TYR B N 1
ATOM 2079 C CA . TYR B 1 33 ? 2.094 -17.609 -9.625 1 98.06 33 TYR B CA 1
ATOM 2080 C C . TYR B 1 33 ? 1.334 -18.109 -10.844 1 98.06 33 TYR B C 1
ATOM 2082 O O . TYR B 1 33 ? 0.786 -19.219 -10.82 1 98.06 33 TYR B O 1
ATOM 2090 N N . GLY B 1 34 ? 1.289 -17.328 -11.898 1 96.12 34 GLY B N 1
ATOM 2091 C CA . GLY B 1 34 ? 0.651 -17.688 -13.156 1 96.12 34 GLY B CA 1
ATOM 2092 C C . GLY B 1 34 ? 1.591 -17.625 -14.344 1 96.12 34 GLY B C 1
ATOM 2093 O O . GLY B 1 34 ? 2.678 -18.203 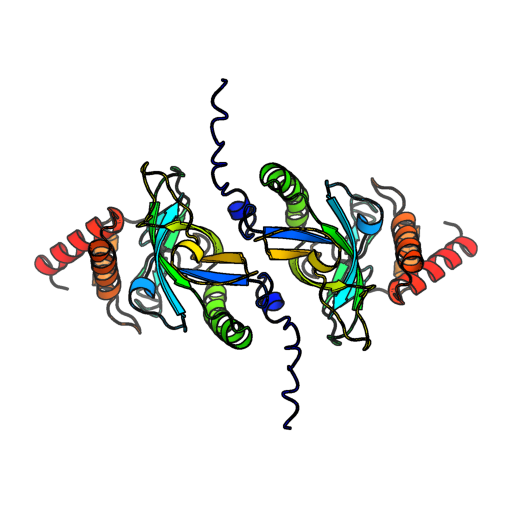-14.32 1 96.12 34 GLY B O 1
ATOM 2094 N N . SER B 1 35 ? 1.163 -16.844 -15.359 1 94.69 35 SER B N 1
ATOM 2095 C CA . SER B 1 35 ? 1.899 -16.875 -16.625 1 94.69 35 SER B CA 1
ATOM 2096 C C . SER B 1 35 ? 3.279 -16.234 -16.469 1 94.69 35 SER B C 1
ATOM 2098 O O . SER B 1 35 ? 4.207 -16.578 -17.203 1 94.69 35 SER B O 1
ATOM 2100 N N . ILE B 1 36 ? 3.443 -15.383 -15.555 1 93.75 36 ILE B N 1
ATOM 2101 C CA . ILE B 1 36 ? 4.727 -14.695 -15.445 1 93.75 36 ILE B CA 1
ATOM 2102 C C . ILE B 1 36 ? 5.805 -15.688 -15.008 1 93.75 36 ILE B C 1
ATOM 2104 O O . ILE B 1 36 ? 6.996 -15.367 -15.039 1 93.75 36 ILE B O 1
ATOM 2108 N N . LEU B 1 37 ? 5.402 -16.859 -14.656 1 96.44 37 LEU B N 1
ATOM 2109 C CA . LEU B 1 37 ? 6.383 -17.906 -14.367 1 96.44 37 LEU B CA 1
ATOM 2110 C C . LEU B 1 37 ? 7.188 -18.25 -15.609 1 96.44 37 LEU B C 1
ATOM 2112 O O . LEU B 1 37 ? 8.32 -18.734 -15.508 1 96.44 37 LEU B O 1
ATOM 2116 N N . TRP B 1 38 ? 6.645 -18 -16.812 1 95.25 38 TRP B N 1
ATOM 2117 C CA . TRP B 1 38 ? 7.367 -18.375 -18.016 1 95.25 38 TRP B CA 1
ATOM 2118 C C . TRP B 1 38 ? 7.312 -17.234 -19.047 1 95.25 38 TRP B C 1
ATOM 2120 O O . TRP B 1 38 ? 8.023 -17.281 -20.047 1 95.25 38 TRP B O 1
ATOM 2130 N N . LYS B 1 39 ? 6.535 -16.312 -18.781 1 92 39 LYS B N 1
ATOM 2131 C CA . LYS B 1 39 ? 6.406 -15.188 -19.688 1 92 39 LYS B CA 1
ATOM 2132 C C . LYS B 1 39 ? 6.301 -13.875 -18.922 1 92 39 LYS B C 1
ATOM 2134 O O . LYS B 1 39 ? 5.238 -13.539 -18.391 1 92 39 LYS B O 1
ATOM 2139 N N . GLN B 1 40 ? 7.379 -13.07 -18.969 1 90 40 GLN B N 1
ATOM 2140 C CA . GLN B 1 40 ? 7.395 -11.781 -18.281 1 90 40 GLN B CA 1
ATOM 2141 C C . GLN B 1 40 ? 7.355 -10.625 -19.281 1 90 40 GLN B C 1
ATOM 2143 O O . GLN B 1 40 ? 8 -10.68 -20.328 1 90 40 GLN B O 1
ATOM 2148 N N . ASN B 1 41 ? 6.582 -9.641 -19 1 87.88 41 ASN B N 1
ATOM 2149 C CA . ASN B 1 41 ? 6.5 -8.477 -19.875 1 87.88 41 ASN B CA 1
ATOM 2150 C C . ASN B 1 41 ? 7.039 -7.223 -19.172 1 87.88 41 ASN B C 1
ATOM 2152 O O . ASN B 1 41 ? 6.559 -6.117 -19.438 1 87.88 41 ASN B O 1
ATOM 2156 N N . PHE B 1 42 ? 7.914 -7.387 -18.203 1 93.56 42 PHE B N 1
ATOM 2157 C CA . PHE B 1 42 ? 8.586 -6.297 -17.5 1 93.56 42 PHE B CA 1
ATOM 2158 C C . PHE B 1 42 ? 10.047 -6.645 -17.234 1 93.56 42 PHE B C 1
ATOM 2160 O O . PHE B 1 42 ? 10.414 -7.82 -17.188 1 93.56 42 PHE B O 1
ATOM 2167 N N . GLU B 1 43 ? 10.859 -5.602 -17.141 1 95.69 43 GLU B N 1
ATOM 2168 C CA . GLU B 1 43 ? 12.273 -5.781 -16.828 1 95.69 43 GLU B CA 1
ATOM 2169 C C . GLU B 1 43 ? 12.461 -6.219 -15.375 1 95.69 43 GLU B C 1
ATOM 2171 O O . GLU B 1 43 ? 11.781 -5.719 -14.477 1 95.69 43 GLU B O 1
ATOM 2176 N N . PHE B 1 44 ? 13.352 -7.16 -15.133 1 96.88 44 PHE B N 1
ATOM 2177 C CA . PHE B 1 44 ? 13.711 -7.574 -13.781 1 96.88 44 PHE B CA 1
ATOM 2178 C C . PHE B 1 44 ? 15.195 -7.902 -13.695 1 96.88 44 PHE B C 1
ATOM 2180 O O . PHE B 1 44 ? 15.82 -8.227 -14.703 1 96.88 44 PHE B O 1
ATOM 2187 N N . ASP B 1 45 ? 15.758 -7.801 -12.555 1 95.94 45 ASP B N 1
ATOM 2188 C CA . ASP B 1 45 ? 17.188 -7.984 -12.359 1 95.94 45 ASP B CA 1
ATOM 2189 C C . ASP B 1 45 ? 17.516 -9.43 -11.977 1 95.94 45 ASP B C 1
ATOM 2191 O O . ASP B 1 45 ? 18.594 -9.93 -12.305 1 95.94 45 ASP B O 1
ATOM 2195 N N . ALA B 1 46 ? 16.609 -10.047 -11.242 1 96.75 46 ALA B N 1
ATOM 2196 C CA . ALA B 1 46 ? 16.812 -11.414 -10.773 1 96.75 46 ALA B CA 1
ATOM 2197 C C . ALA B 1 46 ? 15.492 -12.109 -10.492 1 96.75 46 ALA B C 1
ATOM 2199 O O . ALA B 1 46 ? 14.453 -11.461 -10.375 1 96.75 46 ALA B O 1
ATOM 2200 N N . GLU B 1 47 ? 15.516 -13.406 -10.516 1 97.12 47 GLU B N 1
ATOM 2201 C CA . GLU B 1 47 ? 14.352 -14.203 -10.148 1 97.12 47 GLU B CA 1
ATOM 2202 C C . GLU B 1 47 ? 14.719 -15.281 -9.125 1 97.12 47 GLU B C 1
ATOM 2204 O O . GLU B 1 47 ? 15.852 -15.773 -9.109 1 97.12 47 GLU B O 1
ATOM 2209 N N . TYR B 1 48 ? 13.797 -15.617 -8.258 1 96.5 48 TYR B N 1
ATOM 2210 C CA . TYR B 1 48 ? 13.992 -16.594 -7.191 1 96.5 48 TYR B CA 1
ATOM 2211 C C . TYR B 1 48 ? 12.812 -17.547 -7.102 1 96.5 48 TYR B C 1
ATOM 2213 O O . TYR B 1 48 ? 11.656 -17.125 -7.25 1 96.5 48 TYR B O 1
ATOM 2221 N N . GLU B 1 49 ? 13.117 -18.828 -6.93 1 97.06 49 GLU B N 1
ATOM 2222 C CA . GLU B 1 49 ? 12.031 -19.75 -6.605 1 97.06 49 GLU B CA 1
ATOM 2223 C C . GLU B 1 49 ? 11.555 -19.562 -5.168 1 97.06 49 GLU B C 1
ATOM 2225 O O . GLU B 1 49 ? 12.359 -19.625 -4.23 1 97.06 49 GLU B O 1
ATOM 2230 N N . THR B 1 50 ? 10.297 -19.328 -5.023 1 97.88 50 THR B N 1
ATOM 2231 C CA . THR B 1 50 ? 9.75 -18.906 -3.736 1 97.88 50 THR B CA 1
ATOM 2232 C C . THR B 1 50 ? 8.344 -19.469 -3.541 1 97.88 50 THR B C 1
ATOM 2234 O O . THR B 1 50 ? 7.867 -20.25 -4.359 1 97.88 50 THR B O 1
ATOM 2237 N N . TYR B 1 51 ? 7.75 -19.172 -2.367 1 97.94 51 TYR B N 1
ATOM 2238 C CA . TYR B 1 51 ? 6.344 -19.453 -2.115 1 97.94 51 TYR B CA 1
ATOM 2239 C C . TYR B 1 51 ? 5.75 -18.453 -1.134 1 97.94 51 TYR B C 1
ATOM 2241 O O . TYR B 1 51 ? 6.48 -17.719 -0.469 1 97.94 51 TYR B O 1
ATOM 2249 N N . ILE B 1 52 ? 4.48 -18.359 -1.157 1 98 52 ILE B N 1
ATOM 2250 C CA . ILE B 1 52 ? 3.729 -17.594 -0.16 1 98 52 ILE B CA 1
ATOM 2251 C C . ILE B 1 52 ? 2.822 -18.547 0.627 1 98 52 ILE B C 1
ATOM 2253 O O . ILE B 1 52 ? 2.658 -19.703 0.258 1 98 52 ILE B O 1
ATOM 2257 N N . LYS B 1 53 ? 2.279 -18.062 1.737 1 97.06 53 LYS B N 1
ATOM 2258 C CA . LYS B 1 53 ? 1.441 -18.891 2.596 1 97.06 53 LYS B CA 1
ATOM 2259 C C . LYS B 1 53 ? 0.048 -18.281 2.756 1 97.06 53 LYS B C 1
ATOM 2261 O O . LYS B 1 53 ? -0.143 -17.094 2.551 1 97.06 53 LYS B O 1
ATOM 2266 N N . GLY B 1 54 ? -0.903 -19.203 3.074 1 96.69 54 GLY B N 1
ATOM 2267 C CA . GLY B 1 54 ? -2.242 -18.766 3.432 1 96.69 54 GLY B CA 1
ATOM 2268 C C . GLY B 1 54 ? -3.143 -18.562 2.23 1 96.69 54 GLY B C 1
ATOM 2269 O O . GLY B 1 54 ? -4.207 -17.953 2.346 1 96.69 54 GLY B O 1
ATOM 2270 N N . TYR B 1 55 ? -2.701 -19.047 1.051 1 97.5 55 TYR B N 1
ATOM 2271 C CA . TYR B 1 55 ? -3.471 -18.922 -0.183 1 97.5 55 TYR B CA 1
ATOM 2272 C C . TYR B 1 55 ? -3.561 -20.266 -0.895 1 97.5 55 TYR B C 1
ATOM 2274 O O . TYR B 1 55 ? -2.812 -21.203 -0.579 1 97.5 55 TYR B O 1
ATOM 2282 N N . LYS B 1 56 ? -4.492 -20.359 -1.788 1 97.69 56 LYS B N 1
ATOM 2283 C CA . LYS B 1 56 ? -4.559 -21.469 -2.725 1 97.69 56 LYS B CA 1
ATOM 2284 C C . LYS B 1 56 ? -4.691 -20.984 -4.16 1 97.69 56 LYS B C 1
ATOM 2286 O O . LYS B 1 56 ? -5.383 -20 -4.426 1 97.69 56 LYS B O 1
ATOM 2291 N N . ARG B 1 57 ? -4.027 -21.641 -5.035 1 98.56 57 ARG B N 1
ATOM 2292 C CA . ARG B 1 57 ? -4.09 -21.359 -6.465 1 98.56 57 ARG B CA 1
ATOM 2293 C C . ARG B 1 57 ? -5.223 -22.156 -7.121 1 98.56 57 ARG B C 1
ATOM 2295 O O . ARG B 1 57 ? -5.312 -23.375 -6.957 1 98.56 57 ARG B O 1
ATOM 2302 N N . VAL B 1 58 ? -6.062 -21.406 -7.863 1 98.56 58 VAL B N 1
ATOM 2303 C CA . VAL B 1 58 ? -7.195 -22.078 -8.477 1 98.56 58 VAL B CA 1
ATOM 2304 C C . VAL B 1 58 ? -7.449 -21.5 -9.867 1 98.56 58 VAL B C 1
ATOM 2306 O O . VAL B 1 58 ? -7.211 -20.312 -10.109 1 98.56 58 VAL B O 1
ATOM 2309 N N . PHE B 1 59 ? -7.957 -22.297 -10.773 1 98.69 59 PHE B N 1
ATOM 2310 C CA . PHE B 1 59 ? -8.312 -21.875 -12.125 1 98.69 59 PHE B CA 1
ATOM 2311 C C . PHE B 1 59 ? -9.727 -21.312 -12.156 1 98.69 59 PHE B C 1
ATOM 2313 O O . PHE B 1 59 ? -10.531 -21.688 -13.016 1 98.69 59 PHE B O 1
ATOM 2320 N N . TYR B 1 60 ? -9.992 -20.344 -11.352 1 98.31 60 TYR B N 1
ATOM 2321 C CA . TYR B 1 60 ? -11.352 -19.828 -11.203 1 98.31 60 TYR B CA 1
ATOM 2322 C C . TYR B 1 60 ? -11.508 -18.484 -11.914 1 98.31 60 TYR B C 1
ATOM 2324 O O . TYR B 1 60 ? -12.602 -17.922 -11.953 1 98.31 60 TYR B O 1
ATOM 2332 N N . GLN B 1 61 ? -10.414 -17.969 -12.477 1 97.12 61 GLN B N 1
ATOM 2333 C CA . GLN B 1 61 ? -10.453 -16.672 -13.125 1 97.12 61 GLN B CA 1
ATOM 2334 C C . GLN B 1 61 ? -10.695 -16.812 -14.625 1 97.12 61 GLN B C 1
ATOM 2336 O O . GLN B 1 61 ? -10.008 -17.578 -15.305 1 97.12 61 GLN B O 1
ATOM 2341 N N . GLY B 1 62 ? -11.617 -16.016 -15.094 1 96.88 62 GLY B N 1
ATOM 2342 C CA . GLY B 1 62 ? -11.891 -16.016 -16.531 1 96.88 62 GLY B CA 1
ATOM 2343 C C . GLY B 1 62 ? -10.945 -15.133 -17.312 1 96.88 62 GLY B C 1
ATOM 2344 O O . GLY B 1 62 ? -10.5 -14.094 -16.828 1 96.88 62 GLY B O 1
ATOM 2345 N N . SER B 1 63 ? -10.68 -15.547 -18.5 1 95.25 63 SER B N 1
ATOM 2346 C CA . SER B 1 63 ? -9.922 -14.766 -19.469 1 95.25 63 SER B CA 1
ATOM 2347 C C . SER B 1 63 ? -10.727 -14.523 -20.734 1 95.25 63 SER B C 1
ATOM 2349 O O . SER B 1 63 ? -10.969 -15.453 -21.516 1 95.25 63 SER B O 1
ATOM 2351 N N . ARG B 1 64 ? -10.977 -13.312 -21 1 94 64 ARG B N 1
ATOM 2352 C CA . ARG B 1 64 ? -11.852 -12.992 -22.125 1 94 64 ARG B CA 1
ATOM 2353 C C . ARG B 1 64 ? -11.062 -12.391 -23.281 1 94 64 ARG B C 1
ATOM 2355 O O . ARG B 1 64 ? -11.641 -11.961 -24.281 1 94 64 ARG B O 1
ATOM 2362 N N . ASP B 1 65 ? -9.812 -12.336 -23.125 1 91.5 65 ASP B N 1
ATOM 2363 C CA . ASP B 1 65 ? -8.969 -11.742 -24.156 1 91.5 65 ASP B CA 1
ATOM 2364 C C . ASP B 1 65 ? -7.785 -12.648 -24.484 1 91.5 65 ASP B C 1
ATOM 2366 O O . ASP B 1 65 ? -7.723 -13.242 -25.562 1 91.5 65 ASP B O 1
ATOM 2370 N N . HIS B 1 66 ? -6.984 -13.039 -23.562 1 91.69 66 HIS B N 1
ATOM 2371 C CA . HIS B 1 66 ? -5.719 -13.719 -23.812 1 91.69 66 HIS B CA 1
ATOM 2372 C C . HIS B 1 66 ? -5.926 -15.211 -24.047 1 91.69 66 HIS B C 1
ATOM 2374 O O . HIS B 1 66 ? -5.324 -15.781 -24.969 1 91.69 66 HIS B O 1
ATOM 2380 N N . ARG B 1 67 ? -6.82 -15.773 -23.172 1 96.5 67 ARG B N 1
ATOM 2381 C CA . ARG B 1 67 ? -6.953 -17.219 -23.266 1 96.5 67 ARG B CA 1
ATOM 2382 C C . ARG B 1 67 ? -8.383 -17.625 -23.609 1 96.5 67 ARG B C 1
ATOM 2384 O O . ARG B 1 67 ? -8.75 -18.797 -23.516 1 96.5 67 ARG B O 1
ATOM 2391 N N . GLY B 1 68 ? -9.148 -16.656 -23.938 1 96.88 68 GLY B N 1
ATOM 2392 C CA . GLY B 1 68 ? -10.531 -16.781 -24.391 1 96.88 68 GLY B CA 1
ATOM 2393 C C . GLY B 1 68 ? -11.055 -15.531 -25.062 1 96.88 68 GLY B C 1
ATOM 2394 O O . GLY B 1 68 ? -10.281 -14.648 -25.422 1 96.88 68 GLY B O 1
ATOM 2395 N N . VAL B 1 69 ? -12.32 -15.594 -25.328 1 96.56 69 VAL B N 1
ATOM 2396 C CA . VAL B 1 69 ? -13.047 -14.445 -25.875 1 96.56 69 VAL B CA 1
ATOM 2397 C C . VAL B 1 69 ? -14.281 -14.156 -25.016 1 96.56 69 VAL B C 1
ATOM 2399 O O . VAL B 1 69 ? -14.672 -14.984 -24.188 1 96.56 69 VAL B O 1
ATOM 2402 N N . PRO B 1 70 ? -14.805 -12.969 -25.125 1 94.88 70 PRO B N 1
ATOM 2403 C CA . PRO B 1 70 ? -15.906 -12.57 -24.25 1 94.88 70 PRO B CA 1
ATOM 2404 C C . PRO B 1 70 ? -17.016 -13.609 -24.188 1 94.88 70 PRO B C 1
ATOM 2406 O O . PRO B 1 70 ? -17.516 -13.93 -23.109 1 94.88 70 PRO B O 1
ATOM 2409 N N . ASP B 1 71 ? -17.359 -14.234 -25.266 1 95.44 71 ASP B N 1
ATOM 2410 C CA . ASP B 1 71 ? -18.469 -15.172 -25.312 1 95.44 71 ASP B CA 1
ATOM 2411 C C . ASP B 1 71 ? -18.016 -16.578 -24.953 1 95.44 71 ASP B C 1
ATOM 2413 O O . ASP B 1 71 ? -18.844 -17.453 -24.688 1 95.44 71 ASP B O 1
ATOM 2417 N N . LYS B 1 72 ? -16.75 -16.797 -25 1 96.94 72 LYS B N 1
ATOM 2418 C CA . LYS B 1 72 ? -16.172 -18.094 -24.672 1 96.94 72 LYS B CA 1
ATOM 2419 C C . LYS B 1 72 ? -14.867 -17.922 -23.875 1 96.94 72 LYS B C 1
ATOM 2421 O O . LYS B 1 72 ? -13.789 -18.25 -24.375 1 96.94 72 LYS B O 1
ATOM 2426 N N . PRO B 1 73 ? -15.047 -17.516 -22.641 1 97.75 73 PRO B N 1
ATOM 2427 C CA . PRO B 1 73 ? -13.844 -17.219 -21.859 1 97.75 73 PRO B CA 1
ATOM 2428 C C . PRO B 1 73 ? -13.031 -18.469 -21.531 1 97.75 73 PRO B C 1
ATOM 2430 O O . PRO B 1 73 ? -13.602 -19.547 -21.375 1 97.75 73 PRO B O 1
ATOM 2433 N N . GLY B 1 74 ? -11.742 -18.297 -21.516 1 98.25 74 GLY B N 1
ATOM 2434 C CA . GLY B 1 74 ? -10.891 -19.312 -20.938 1 98.25 74 GLY B CA 1
ATOM 2435 C C . GLY B 1 74 ? -10.797 -19.234 -19.422 1 98.25 74 GLY B C 1
ATOM 2436 O O . GLY B 1 74 ? -11.531 -18.469 -18.797 1 98.25 74 GLY B O 1
ATOM 2437 N N . ARG B 1 75 ? -9.945 -20.094 -18.875 1 98.25 75 ARG B N 1
ATOM 2438 C CA . ARG B 1 75 ? -9.68 -20.078 -17.438 1 98.25 75 ARG B CA 1
ATOM 2439 C C . ARG B 1 75 ? -8.188 -19.938 -17.156 1 98.25 75 ARG B C 1
ATOM 2441 O O . ARG B 1 75 ? -7.367 -20.609 -17.781 1 98.25 75 ARG B O 1
ATOM 2448 N N . VAL B 1 76 ? -7.922 -19.031 -16.25 1 97.94 76 VAL B N 1
ATOM 2449 C CA . VAL B 1 76 ? -6.562 -18.875 -15.75 1 97.94 76 VAL B CA 1
ATOM 2450 C C . VAL B 1 76 ? -6.574 -18.875 -14.227 1 97.94 76 VAL B C 1
ATOM 2452 O O . VAL B 1 76 ? -7.625 -19.078 -13.609 1 97.94 76 VAL B O 1
ATOM 2455 N N . VAL B 1 77 ? -5.391 -18.734 -13.672 1 98.19 77 VAL B N 1
ATOM 2456 C CA . VAL B 1 77 ? -5.312 -18.953 -12.234 1 98.19 77 VAL B CA 1
ATO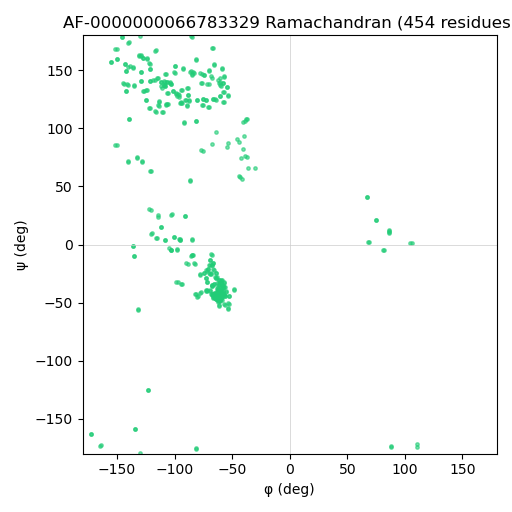M 2457 C C . VAL B 1 77 ? -5.48 -17.625 -11.492 1 98.19 77 VAL B C 1
ATOM 2459 O O . VAL B 1 77 ? -5.188 -16.562 -12.039 1 98.19 77 VAL B O 1
ATOM 2462 N N . THR B 1 78 ? -5.973 -17.672 -10.32 1 97.31 78 THR B N 1
ATOM 2463 C CA . THR B 1 78 ? -5.988 -16.656 -9.281 1 97.31 78 THR B CA 1
ATOM 2464 C C . THR B 1 78 ? -5.746 -17.266 -7.91 1 97.31 78 THR B C 1
ATOM 2466 O O . THR B 1 78 ? -5.578 -18.484 -7.793 1 97.31 78 THR B O 1
ATOM 2469 N N . LEU B 1 79 ? -5.609 -16.406 -6.883 1 97.81 79 LEU B N 1
ATOM 2470 C CA . LEU B 1 79 ? -5.383 -16.875 -5.516 1 97.81 79 LEU B CA 1
ATOM 2471 C C . LEU B 1 79 ? -6.598 -16.594 -4.641 1 97.81 79 LEU B C 1
ATOM 2473 O O . LEU B 1 79 ? -7.215 -15.531 -4.746 1 97.81 79 LEU B O 1
ATOM 2477 N N . LEU B 1 80 ? -6.965 -17.578 -3.885 1 97.31 80 LEU B N 1
ATOM 2478 C CA . LEU B 1 80 ? -7.977 -17.406 -2.848 1 97.31 80 LEU B CA 1
ATOM 2479 C C . LEU B 1 80 ? -7.371 -17.594 -1.461 1 97.31 80 LEU B C 1
ATOM 2481 O O . LEU B 1 80 ? -6.496 -18.438 -1.272 1 97.31 80 LEU B O 1
ATOM 2485 N N . PRO B 1 81 ? -7.848 -16.812 -0.517 1 95.69 81 PRO B N 1
ATOM 2486 C CA . PRO B 1 81 ? -7.402 -17.109 0.848 1 95.69 81 PRO B CA 1
ATOM 2487 C C . PRO B 1 81 ? -7.727 -18.531 1.284 1 95.69 81 PRO B C 1
ATOM 2489 O O . PRO B 1 81 ? -8.797 -19.062 0.959 1 95.69 81 PRO B O 1
ATOM 2492 N N . SER B 1 82 ? -6.785 -19.109 1.955 1 96.69 82 SER B N 1
ATOM 2493 C CA . SER B 1 82 ? -6.965 -20.453 2.473 1 96.69 82 SER B CA 1
ATOM 2494 C C . SER B 1 82 ? -7.32 -20.438 3.955 1 96.69 82 SER B C 1
ATOM 2496 O O . SER B 1 82 ? -6.852 -19.578 4.703 1 96.69 82 SER B O 1
ATOM 2498 N N . GLU B 1 83 ? -8.102 -21.422 4.355 1 95.12 83 GLU B N 1
ATOM 2499 C CA . GLU B 1 83 ? -8.344 -21.625 5.785 1 95.12 83 GLU B CA 1
ATOM 2500 C C . GLU B 1 83 ? -7.07 -22.078 6.5 1 95.12 83 GLU B C 1
ATOM 2502 O O . GLU B 1 83 ? -6.863 -21.766 7.672 1 95.12 83 GLU B O 1
ATOM 2507 N N . ASP B 1 84 ? -6.305 -22.844 5.824 1 96.12 84 ASP B N 1
ATOM 2508 C CA . ASP B 1 84 ? -5 -23.25 6.324 1 96.12 84 ASP B CA 1
ATOM 2509 C C . ASP B 1 84 ? -3.951 -22.172 6.082 1 96.12 84 ASP B C 1
ATOM 2511 O O . ASP B 1 84 ? -3.439 -22.031 4.969 1 96.12 84 ASP B O 1
ATOM 2515 N N . LYS B 1 85 ? -3.578 -21.531 7.059 1 93.94 85 LYS B N 1
ATOM 2516 C CA . LYS B 1 85 ? -2.656 -20.406 6.957 1 93.94 85 LYS B CA 1
ATOM 2517 C C . LYS B 1 85 ? -1.257 -20.875 6.562 1 93.94 85 LYS B C 1
ATOM 2519 O O . LYS B 1 85 ? -0.413 -20.062 6.176 1 93.94 85 LYS B O 1
ATOM 2524 N N . GLU B 1 86 ? -1.002 -22.156 6.641 1 94.44 86 GLU B N 1
ATOM 2525 C CA . GLU B 1 86 ? 0.314 -22.703 6.301 1 94.44 86 GLU B CA 1
ATOM 2526 C C . GLU B 1 86 ? 0.333 -23.25 4.883 1 94.44 86 GLU B C 1
ATOM 2528 O O . GLU B 1 86 ? 1.38 -23.688 4.395 1 94.44 86 GLU B O 1
ATOM 2533 N N . GLN B 1 87 ? -0.867 -23.234 4.242 1 96.31 87 GLN B N 1
ATOM 2534 C CA . GLN B 1 87 ? -0.91 -23.703 2.857 1 96.31 87 GLN B CA 1
ATOM 2535 C C . GLN B 1 87 ? 0.006 -22.859 1.968 1 96.31 87 GLN B C 1
ATOM 2537 O O . GLN B 1 87 ? -0.003 -21.625 2.043 1 96.31 87 GLN B O 1
ATOM 2542 N N . ARG B 1 88 ? 0.737 -23.578 1.102 1 97 88 ARG B N 1
ATOM 2543 C CA . ARG B 1 88 ? 1.763 -22.906 0.318 1 97 88 ARG B CA 1
ATOM 2544 C C . ARG B 1 88 ? 1.354 -22.797 -1.147 1 97 88 ARG B C 1
ATOM 2546 O O . ARG B 1 88 ? 0.773 -23.734 -1.702 1 97 88 ARG B O 1
ATOM 2553 N N . VAL B 1 89 ? 1.641 -21.703 -1.719 1 98.38 89 VAL B N 1
ATOM 2554 C CA . VAL B 1 89 ? 1.6 -21.516 -3.164 1 98.38 89 VAL B CA 1
ATOM 2555 C C . VAL B 1 89 ? 3.002 -21.188 -3.682 1 98.38 89 VAL B C 1
ATOM 2557 O O . VAL B 1 89 ? 3.561 -20.141 -3.379 1 98.38 89 VAL B O 1
ATOM 2560 N N . TYR B 1 90 ? 3.502 -22.094 -4.469 1 98.31 90 TYR B N 1
ATOM 2561 C CA . TYR B 1 90 ? 4.848 -21.922 -5.008 1 98.31 90 TYR B CA 1
ATOM 2562 C C . TYR B 1 90 ? 4.828 -21.078 -6.273 1 98.31 90 TYR B C 1
ATOM 2564 O O . TYR B 1 90 ? 3.861 -21.109 -7.039 1 98.31 90 TYR B O 1
ATOM 2572 N N . GLY B 1 91 ? 5.859 -20.312 -6.473 1 98.44 91 GLY B N 1
ATOM 2573 C CA . GLY B 1 91 ? 6.07 -19.453 -7.629 1 98.44 91 GLY B CA 1
ATOM 2574 C C . GLY B 1 91 ? 7.449 -18.828 -7.66 1 98.44 91 GLY B C 1
ATOM 2575 O O . GLY B 1 91 ? 8.391 -19.359 -7.062 1 98.44 91 GLY B O 1
ATOM 2576 N N . LYS B 1 92 ? 7.555 -17.828 -8.438 1 98.19 92 LYS B N 1
ATOM 2577 C CA . LYS B 1 92 ? 8.82 -17.109 -8.539 1 98.19 92 LYS B CA 1
ATOM 2578 C C . LYS B 1 92 ? 8.672 -15.656 -8.102 1 98.19 92 LYS B C 1
ATOM 2580 O O . LYS B 1 92 ? 7.633 -15.039 -8.328 1 98.19 92 LYS B O 1
ATOM 2585 N N . ALA B 1 93 ? 9.672 -15.172 -7.43 1 98.19 93 ALA B N 1
ATOM 2586 C CA . ALA B 1 93 ? 9.789 -13.75 -7.117 1 98.19 93 ALA B CA 1
ATOM 2587 C C . ALA B 1 93 ? 10.719 -13.047 -8.094 1 98.19 93 ALA B C 1
ATOM 2589 O O . ALA B 1 93 ? 11.844 -13.508 -8.336 1 98.19 93 ALA B O 1
ATOM 2590 N N . TYR B 1 94 ? 10.289 -11.969 -8.633 1 97.94 94 TYR B N 1
ATOM 2591 C CA . TYR B 1 94 ? 11.078 -11.188 -9.578 1 97.94 94 TYR B CA 1
ATOM 2592 C C . TYR B 1 94 ? 11.5 -9.859 -8.961 1 97.94 94 TYR B C 1
ATOM 2594 O O . TYR B 1 94 ? 10.656 -9.023 -8.625 1 97.94 94 TYR B O 1
ATOM 2602 N N . GLN B 1 95 ? 12.781 -9.734 -8.773 1 97.75 95 GLN B N 1
ATOM 2603 C CA . GLN B 1 95 ? 13.32 -8.477 -8.273 1 97.75 95 GLN B CA 1
ATOM 2604 C C . GLN B 1 95 ? 13.344 -7.414 -9.359 1 97.75 95 GLN B C 1
ATOM 2606 O O . GLN B 1 95 ? 14.023 -7.574 -10.383 1 97.75 95 GLN B O 1
ATOM 2611 N N . LEU B 1 96 ? 12.633 -6.309 -9.133 1 97.31 96 LEU B N 1
ATOM 2612 C CA . LEU B 1 96 ? 12.586 -5.234 -10.125 1 97.31 96 LEU B CA 1
ATOM 2613 C C . LEU B 1 96 ? 13.82 -4.344 -10.016 1 97.31 96 LEU B C 1
ATOM 2615 O O . LEU B 1 96 ? 14.5 -4.34 -8.992 1 97.31 96 LEU B O 1
ATOM 2619 N N . PRO B 1 97 ? 14.094 -3.613 -11.133 1 95.88 97 PRO B N 1
ATOM 2620 C CA . PRO B 1 97 ? 1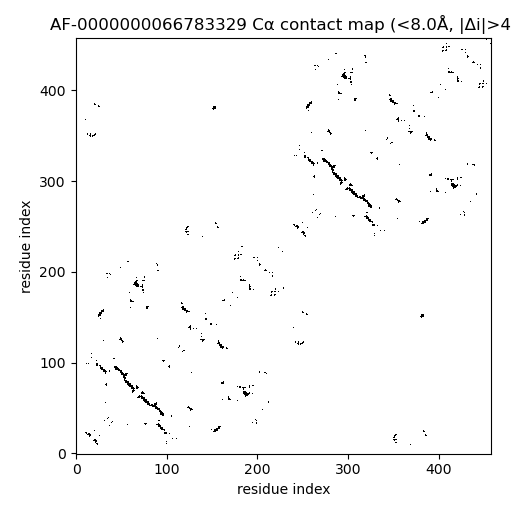5.219 -2.674 -11.062 1 95.88 97 PRO B CA 1
ATOM 2621 C C . PRO B 1 97 ? 15.047 -1.623 -9.969 1 95.88 97 PRO B C 1
ATOM 2623 O O . PRO B 1 97 ? 13.914 -1.217 -9.672 1 95.88 97 PRO B O 1
ATOM 2626 N N . ALA B 1 98 ? 16.188 -1.153 -9.469 1 91.88 98 ALA B N 1
ATOM 2627 C CA . ALA B 1 98 ? 16.156 -0.178 -8.375 1 91.88 98 ALA B CA 1
ATOM 2628 C C . ALA B 1 98 ? 15.961 1.236 -8.914 1 91.88 98 ALA B C 1
ATOM 2630 O O . ALA B 1 98 ? 15.633 2.152 -8.156 1 91.88 98 ALA B O 1
ATOM 2631 N N . ASP B 1 99 ? 16.156 1.459 -10.164 1 93.88 99 ASP B N 1
ATOM 2632 C CA . ASP B 1 99 ? 16.047 2.777 -10.781 1 93.88 99 ASP B CA 1
ATOM 2633 C C . ASP B 1 99 ? 14.602 3.285 -10.75 1 93.88 99 ASP B C 1
ATOM 2635 O O . ASP B 1 99 ? 13.703 2.65 -11.305 1 93.88 99 ASP B O 1
ATOM 2639 N N . PRO B 1 100 ? 14.359 4.469 -10.203 1 95.12 100 PRO B N 1
ATOM 2640 C CA . PRO B 1 100 ? 12.992 4.977 -10.055 1 95.12 100 PRO B CA 1
ATOM 2641 C C . PRO B 1 100 ? 12.289 5.191 -11.398 1 95.12 100 PRO B C 1
ATOM 2643 O O . PRO B 1 100 ? 11.078 4.98 -11.508 1 95.12 100 PRO B O 1
ATOM 2646 N N . GLU B 1 101 ? 13.008 5.633 -12.375 1 95.88 101 GLU B N 1
ATOM 2647 C CA . GLU B 1 101 ? 12.406 5.84 -13.688 1 95.88 101 GLU B CA 1
ATOM 2648 C C . GLU B 1 101 ? 11.938 4.52 -14.289 1 95.88 101 GLU B C 1
ATOM 2650 O O . GLU B 1 101 ? 10.867 4.457 -14.898 1 95.88 101 GLU B O 1
ATOM 2655 N N . LYS B 1 102 ? 12.75 3.547 -14.156 1 96.5 102 LYS B N 1
ATOM 2656 C CA . LYS B 1 102 ? 12.367 2.223 -14.641 1 96.5 102 LYS B CA 1
ATOM 2657 C C . LYS B 1 102 ? 11.172 1.685 -13.859 1 96.5 102 LYS B C 1
ATOM 2659 O O . LYS B 1 102 ? 10.234 1.139 -14.453 1 96.5 102 LYS B O 1
ATOM 2664 N N . LEU B 1 103 ? 11.219 1.846 -12.555 1 97.06 103 LEU B N 1
ATOM 2665 C CA . LEU B 1 103 ? 10.102 1.415 -11.727 1 97.06 103 LEU B CA 1
ATOM 2666 C C . LEU B 1 103 ? 8.812 2.117 -12.133 1 97.06 103 LEU B C 1
ATOM 2668 O O . LEU B 1 103 ? 7.75 1.492 -12.195 1 97.06 103 LEU B O 1
ATOM 2672 N N . ASN B 1 104 ? 8.922 3.404 -12.336 1 96.12 104 ASN B N 1
ATOM 2673 C CA . ASN B 1 104 ? 7.762 4.168 -12.781 1 96.12 104 ASN B CA 1
ATOM 2674 C C . ASN B 1 104 ? 7.125 3.549 -14.023 1 96.12 104 ASN B C 1
ATOM 2676 O O . ASN B 1 104 ? 5.906 3.373 -14.078 1 96.12 104 ASN B O 1
ATOM 2680 N N . LYS B 1 105 ? 7.91 3.152 -14.984 1 95.31 105 LYS B N 1
ATOM 2681 C CA . LYS B 1 105 ? 7.426 2.553 -16.219 1 95.31 105 LYS B CA 1
ATOM 2682 C C . LYS B 1 105 ? 6.816 1.177 -15.969 1 95.31 105 LYS B C 1
ATOM 2684 O O . LYS B 1 105 ? 5.77 0.844 -16.516 1 95.31 105 LYS B O 1
ATOM 2689 N N . ILE B 1 106 ? 7.445 0.446 -15.188 1 95.94 106 ILE B N 1
ATOM 2690 C CA . ILE B 1 106 ? 7.004 -0.913 -14.898 1 95.94 106 ILE B CA 1
ATOM 2691 C C . ILE B 1 106 ? 5.645 -0.873 -14.203 1 95.94 106 ILE B C 1
ATOM 2693 O O . ILE B 1 106 ? 4.719 -1.59 -14.594 1 95.94 106 ILE B O 1
ATOM 2697 N N . PHE B 1 107 ? 5.477 -0.026 -13.203 1 95.31 107 PHE B N 1
ATOM 2698 C CA . PHE B 1 107 ? 4.23 0.013 -12.453 1 95.31 107 PHE B CA 1
ATOM 2699 C C . PHE B 1 107 ? 3.117 0.645 -13.281 1 95.31 107 PHE B C 1
ATOM 2701 O O . PHE B 1 107 ? 1.942 0.308 -13.117 1 95.31 107 PHE B O 1
ATOM 2708 N N . GLN B 1 108 ? 3.471 1.543 -14.203 1 92.81 108 GLN B N 1
ATOM 2709 C CA . GLN B 1 108 ? 2.473 2.029 -15.148 1 92.81 108 GLN B CA 1
ATOM 2710 C C . GLN B 1 108 ? 1.896 0.884 -15.977 1 92.81 108 GLN B C 1
ATOM 2712 O O . GLN B 1 108 ? 0.685 0.812 -16.188 1 92.81 108 GLN B O 1
ATOM 2717 N N . ALA B 1 109 ? 2.742 0.049 -16.328 1 88.88 109 ALA B N 1
ATOM 2718 C CA . ALA B 1 109 ? 2.322 -1.089 -17.141 1 88.88 109 ALA B CA 1
ATOM 2719 C C . ALA B 1 109 ? 1.53 -2.094 -16.312 1 88.88 109 ALA B C 1
ATOM 2721 O O . ALA B 1 109 ? 0.531 -2.646 -16.781 1 88.88 109 ALA B O 1
ATOM 2722 N N . LEU B 1 110 ? 1.965 -2.309 -15.102 1 87.5 110 LEU B N 1
ATOM 2723 C CA . LEU B 1 110 ? 1.305 -3.273 -14.227 1 87.5 110 LEU B CA 1
ATOM 2724 C C . LEU B 1 110 ? -0.047 -2.746 -13.758 1 87.5 110 LEU B C 1
ATOM 2726 O O . LEU B 1 110 ? -0.971 -3.525 -13.516 1 87.5 110 LEU B O 1
ATOM 2730 N N . ASP B 1 111 ? -0.137 -1.445 -13.609 1 80.5 111 ASP B N 1
ATOM 2731 C CA . ASP B 1 111 ? -1.371 -0.833 -13.133 1 80.5 111 ASP B CA 1
ATOM 2732 C C . ASP B 1 111 ? -2.498 -1.001 -14.148 1 80.5 111 ASP B C 1
ATOM 2734 O O . ASP B 1 111 ? -3.678 -0.937 -13.789 1 80.5 111 ASP B O 1
ATOM 2738 N N . VAL B 1 112 ? -2.133 -1.237 -15.367 1 75.38 112 VAL B N 1
ATOM 2739 C CA . VAL B 1 112 ? -3.156 -1.561 -16.359 1 75.38 112 VAL B CA 1
ATOM 2740 C C . VAL B 1 112 ? -3.953 -2.779 -15.898 1 75.38 112 VAL B C 1
ATOM 2742 O O . VAL B 1 112 ? -5.172 -2.838 -16.078 1 75.38 112 VAL B O 1
ATOM 2745 N N . ARG B 1 113 ? -3.244 -3.695 -15.266 1 69.75 113 ARG B N 1
ATOM 2746 C CA . ARG B 1 113 ? -3.908 -4.871 -14.711 1 69.75 113 ARG B CA 1
ATOM 2747 C C . ARG B 1 113 ? -4.875 -4.48 -13.594 1 69.75 113 ARG B C 1
ATOM 2749 O O . ARG B 1 113 ? -5.949 -5.074 -13.461 1 69.75 113 ARG B O 1
ATOM 2756 N N . GLU B 1 114 ? -4.453 -3.631 -12.781 1 67.19 114 GLU B N 1
ATOM 2757 C CA . GLU B 1 114 ? -5.297 -3.152 -11.695 1 67.19 114 GLU B CA 1
ATOM 2758 C C . GLU B 1 114 ? -6.594 -2.545 -12.227 1 67.19 114 GLU B C 1
ATOM 2760 O O . GLU B 1 114 ? -7.66 -2.736 -11.641 1 67.19 114 GLU B O 1
ATOM 2765 N N . LYS B 1 115 ? -6.492 -1.957 -13.336 1 67.12 115 LYS B N 1
ATOM 2766 C CA . LYS B 1 115 ? -7.668 -1.391 -13.992 1 67.12 115 LYS B CA 1
ATOM 2767 C C . LYS B 1 115 ? -8.609 -2.488 -14.477 1 67.12 115 LYS B C 1
ATOM 2769 O O . LYS B 1 115 ? -9.82 -2.27 -14.594 1 67.12 115 LYS B O 1
ATOM 2774 N N . GLY B 1 116 ? -8 -3.568 -14.672 1 72.38 116 GLY B N 1
ATOM 2775 C CA . GLY B 1 116 ? -8.797 -4.719 -15.055 1 72.38 116 GLY B CA 1
ATOM 2776 C C . GLY B 1 116 ? -9.391 -5.457 -13.875 1 72.38 116 GLY B C 1
ATOM 2777 O O . GLY B 1 116 ? -9.969 -6.535 -14.031 1 72.38 116 GLY B O 1
ATOM 2778 N N . GLY B 1 117 ? -9.195 -4.961 -12.719 1 79.44 117 GLY B N 1
ATOM 2779 C CA . GLY B 1 117 ? -9.852 -5.504 -11.539 1 79.44 117 GLY B CA 1
ATOM 2780 C C . GLY B 1 117 ? -8.914 -6.297 -10.656 1 79.44 117 GLY B C 1
ATOM 2781 O O . GLY B 1 117 ? -9.328 -6.848 -9.633 1 79.44 117 GLY B O 1
ATOM 2782 N N . TYR B 1 118 ? -7.715 -6.367 -11.016 1 87.75 118 TYR B N 1
ATOM 2783 C CA . TYR B 1 118 ? -6.758 -7.047 -10.148 1 87.75 118 TYR B CA 1
ATOM 2784 C C . TYR B 1 118 ? -6.418 -6.188 -8.93 1 87.75 118 TYR B C 1
ATOM 2786 O O . TYR B 1 118 ? -6.379 -4.961 -9.023 1 87.75 118 TYR B O 1
ATOM 2794 N N . GLU B 1 119 ? -6.211 -6.91 -7.914 1 91.5 119 GLU B N 1
ATOM 2795 C CA . GLU B 1 119 ? -5.773 -6.258 -6.684 1 91.5 119 GLU B CA 1
ATOM 2796 C C . GLU B 1 119 ? -4.281 -6.473 -6.445 1 91.5 119 GLU B C 1
ATOM 2798 O O . GLU B 1 119 ? -3.756 -7.559 -6.707 1 91.5 119 GLU B O 1
ATOM 2803 N N . ARG B 1 120 ? -3.645 -5.434 -5.996 1 93.69 120 ARG B N 1
ATOM 2804 C CA . ARG B 1 120 ? -2.25 -5.547 -5.578 1 93.69 120 ARG B CA 1
ATOM 2805 C C . ARG B 1 120 ? -2.15 -5.875 -4.094 1 93.69 120 ARG B C 1
ATOM 2807 O O . ARG B 1 120 ? -2.676 -5.141 -3.252 1 93.69 120 ARG B O 1
ATOM 2814 N N . LEU B 1 121 ? -1.469 -6.957 -3.758 1 94.88 121 LEU B N 1
ATOM 2815 C CA . LEU B 1 121 ? -1.32 -7.43 -2.385 1 94.88 121 LEU B CA 1
ATOM 2816 C C . LEU B 1 121 ? 0.122 -7.281 -1.912 1 94.88 121 LEU B C 1
ATOM 2818 O O . LEU B 1 121 ? 1.059 -7.488 -2.686 1 94.88 121 LEU B O 1
ATOM 2822 N N . PHE B 1 122 ? 0.245 -6.852 -0.628 1 96.62 122 PHE B N 1
ATOM 2823 C CA . PHE B 1 122 ? 1.517 -7.004 0.068 1 96.62 122 PHE B CA 1
ATOM 2824 C C . PHE B 1 122 ? 1.603 -8.367 0.745 1 96.62 122 PHE B C 1
ATOM 2826 O O . PHE B 1 122 ? 0.739 -8.719 1.549 1 96.62 122 PHE B O 1
ATOM 2833 N N . VAL B 1 123 ? 2.639 -9.125 0.405 1 97.44 123 VAL B N 1
ATOM 2834 C CA . VAL B 1 123 ? 2.73 -10.484 0.921 1 97.44 123 VAL B CA 1
ATOM 2835 C C . VAL B 1 123 ? 4.109 -10.711 1.536 1 97.44 123 VAL B C 1
ATOM 2837 O O . VAL B 1 123 ? 5.027 -9.914 1.336 1 97.44 123 VAL B O 1
ATOM 2840 N N . THR B 1 124 ? 4.188 -11.742 2.314 1 97 124 THR B N 1
ATOM 2841 C CA . THR B 1 124 ? 5.473 -12.281 2.738 1 97 124 THR B CA 1
ATOM 2842 C C . THR B 1 124 ? 5.922 -13.406 1.813 1 97 124 THR B C 1
ATOM 2844 O O . THR B 1 124 ? 5.191 -14.375 1.612 1 97 124 THR B O 1
ATOM 2847 N N . ILE B 1 125 ? 7.035 -13.227 1.24 1 97.75 125 ILE B N 1
ATOM 2848 C CA . ILE B 1 125 ? 7.578 -14.227 0.327 1 97.75 125 ILE B CA 1
ATOM 2849 C C . ILE B 1 125 ? 8.648 -15.047 1.039 1 97.75 125 ILE B C 1
ATOM 2851 O O . ILE B 1 125 ? 9.531 -14.492 1.701 1 97.75 125 ILE B O 1
ATOM 2855 N N . TYR B 1 126 ? 8.523 -16.359 0.883 1 96.62 126 TYR B N 1
ATOM 2856 C CA . TYR B 1 126 ? 9.461 -17.281 1.515 1 96.62 126 TYR B CA 1
ATOM 2857 C C . TYR B 1 126 ? 10.383 -17.922 0.48 1 96.62 126 TYR B C 1
ATOM 2859 O O . TYR B 1 126 ? 9.969 -18.188 -0.65 1 96.62 126 TYR B O 1
ATOM 2867 N N . ASP B 1 127 ? 11.594 -18.172 0.916 1 95.31 127 ASP B N 1
ATOM 2868 C CA . ASP B 1 127 ? 12.586 -18.812 0.06 1 95.31 127 ASP B CA 1
ATOM 2869 C C . ASP B 1 127 ? 12.297 -20.312 -0.076 1 95.31 127 ASP B C 1
ATOM 2871 O O . ASP B 1 127 ? 12.195 -21.016 0.925 1 95.31 127 ASP B O 1
ATOM 2875 N N . ALA B 1 128 ? 12.172 -20.797 -1.332 1 94.38 128 ALA B N 1
ATOM 2876 C CA . ALA B 1 128 ? 11.875 -22.203 -1.555 1 94.38 128 ALA B CA 1
ATOM 2877 C C . ALA B 1 128 ? 13.109 -23.078 -1.293 1 94.38 128 ALA B C 1
ATOM 2879 O O . ALA B 1 128 ? 12.992 -24.281 -1.062 1 94.38 128 ALA B O 1
ATOM 2880 N N . HIS B 1 129 ? 14.305 -22.453 -1.421 1 89.62 129 HIS B N 1
ATOM 2881 C CA . HIS B 1 129 ? 15.57 -23.141 -1.218 1 89.62 129 HIS B CA 1
ATOM 2882 C C . HIS B 1 129 ? 16.469 -22.391 -0.233 1 89.62 129 HIS B C 1
ATOM 2884 O O . HIS B 1 129 ? 17.516 -21.891 -0.608 1 89.62 129 HIS B O 1
ATOM 2890 N N . PRO B 1 130 ? 16.031 -22.453 0.978 1 80.75 130 PRO B N 1
ATOM 2891 C CA . PRO B 1 130 ? 16.844 -21.688 1.923 1 80.75 130 PRO B CA 1
ATOM 2892 C C . PRO B 1 130 ? 18.219 -22.312 2.164 1 80.75 130 PRO B C 1
ATOM 2894 O O . PRO B 1 130 ? 18.328 -23.547 2.246 1 80.75 130 PRO B O 1
ATOM 2897 N N . SER B 1 131 ? 19.297 -21.625 1.838 1 71.75 131 SER B N 1
ATOM 2898 C CA . SER B 1 131 ? 20.641 -22.156 2.008 1 71.75 131 SER B CA 1
ATOM 2899 C C . SER B 1 131 ? 20.875 -22.641 3.436 1 71.75 131 SER B C 1
ATOM 2901 O O . SER B 1 131 ? 21.516 -23.672 3.65 1 71.75 131 SER B O 1
ATOM 2903 N N . LEU B 1 132 ? 20.656 -21.797 4.387 1 61.59 132 LEU B N 1
ATOM 2904 C CA . LEU B 1 132 ? 21.031 -22.109 5.766 1 61.59 132 LEU B CA 1
ATOM 2905 C C . LEU B 1 132 ? 19.875 -22.781 6.492 1 61.59 132 LEU B C 1
ATOM 2907 O O . LEU B 1 132 ? 19.844 -22.828 7.727 1 61.59 132 LEU B O 1
ATOM 2911 N N . ALA B 1 133 ? 19.016 -23.406 5.617 1 60.69 133 ALA B N 1
ATOM 2912 C CA . ALA B 1 133 ? 17.844 -23.938 6.332 1 60.69 133 ALA B CA 1
ATOM 2913 C C . ALA B 1 133 ? 18.203 -25.203 7.102 1 60.69 133 ALA B C 1
ATOM 2915 O O . ALA B 1 133 ? 18.641 -26.188 6.508 1 60.69 133 ALA B O 1
ATOM 2916 N N . ALA B 1 134 ? 18.812 -25.141 8.289 1 56.12 134 ALA B N 1
ATOM 2917 C CA . ALA B 1 134 ? 19.094 -26.297 9.141 1 56.12 134 ALA B CA 1
ATOM 2918 C C . ALA B 1 134 ? 17.812 -27.031 9.508 1 56.12 134 ALA B C 1
ATOM 2920 O O . ALA B 1 134 ? 17.812 -28.25 9.672 1 56.12 134 ALA B O 1
ATOM 2921 N N . ASP B 1 135 ? 16.781 -26.25 9.859 1 57.47 135 ASP B N 1
ATOM 2922 C CA . ASP B 1 135 ? 15.75 -26.922 10.641 1 57.47 135 ASP B CA 1
ATOM 2923 C C . ASP B 1 135 ? 14.391 -26.859 9.938 1 57.47 135 ASP B C 1
ATOM 2925 O O . ASP B 1 135 ? 13.352 -27.031 10.57 1 57.47 135 ASP B O 1
ATOM 2929 N N . GLY B 1 136 ? 14.398 -26.812 8.523 1 67 136 GLY B N 1
ATOM 2930 C CA . GLY B 1 136 ? 13.094 -26.953 7.895 1 67 136 GLY B CA 1
ATOM 2931 C C . GLY B 1 136 ? 12.188 -25.766 8.133 1 67 136 GLY B C 1
ATOM 2932 O O . GLY B 1 136 ? 10.992 -25.812 7.848 1 67 136 GLY B O 1
ATOM 2933 N N . GLU B 1 137 ? 12.641 -24.844 8.758 1 81.94 137 GLU B N 1
ATOM 2934 C CA . GLU B 1 137 ? 11.812 -23.672 9.078 1 81.94 137 GLU B CA 1
ATOM 2935 C C . GLU B 1 137 ? 11.648 -22.766 7.867 1 81.94 137 GLU B C 1
ATOM 2937 O O . GLU B 1 137 ? 12.547 -22.672 7.031 1 81.94 137 GLU B O 1
ATOM 2942 N N . ASP B 1 138 ? 10.414 -22.234 7.648 1 90.12 138 ASP B N 1
ATOM 2943 C CA . ASP B 1 138 ? 10.141 -21.234 6.621 1 90.12 138 ASP B CA 1
ATOM 2944 C C . ASP B 1 138 ? 11.023 -20 6.809 1 90.12 138 ASP B C 1
ATOM 2946 O O . ASP B 1 138 ? 11.109 -19.453 7.914 1 90.12 138 ASP B O 1
ATOM 2950 N N . ARG B 1 139 ? 11.711 -19.734 5.848 1 91.31 139 ARG B N 1
ATOM 2951 C CA . ARG B 1 139 ? 12.57 -18.547 5.898 1 91.31 139 ARG B CA 1
ATOM 2952 C C . ARG B 1 139 ? 12.109 -17.5 4.887 1 91.31 139 ARG B C 1
ATOM 2954 O O . ARG B 1 139 ? 12.086 -17.75 3.684 1 91.31 139 ARG B O 1
ATOM 2961 N N . PRO B 1 140 ? 11.742 -16.312 5.387 1 93.12 140 PRO B N 1
ATOM 2962 C CA . PRO B 1 140 ? 11.422 -15.25 4.426 1 93.12 140 PRO B CA 1
ATOM 2963 C C . PRO B 1 140 ? 12.57 -14.953 3.465 1 93.12 140 PRO B C 1
ATOM 2965 O O . PRO B 1 140 ? 13.742 -15.062 3.844 1 93.12 140 PRO B O 1
ATOM 2968 N N . LEU B 1 141 ? 12.258 -14.648 2.281 1 94.25 141 LEU B N 1
ATOM 2969 C CA . LEU B 1 141 ? 13.258 -14.273 1.283 1 94.25 141 LEU B CA 1
ATOM 2970 C C . LEU B 1 141 ? 14.031 -13.039 1.723 1 94.25 141 LEU B C 1
ATOM 2972 O O . LEU B 1 141 ? 13.43 -12.031 2.105 1 94.25 141 LEU B O 1
ATOM 2976 N N . ARG B 1 142 ? 15.289 -13.109 1.719 1 90.5 142 ARG B N 1
ATOM 2977 C CA . ARG B 1 142 ? 16.188 -11.984 1.946 1 90.5 142 ARG B CA 1
ATOM 2978 C C . ARG B 1 142 ? 17.172 -11.828 0.79 1 90.5 142 ARG B C 1
ATOM 2980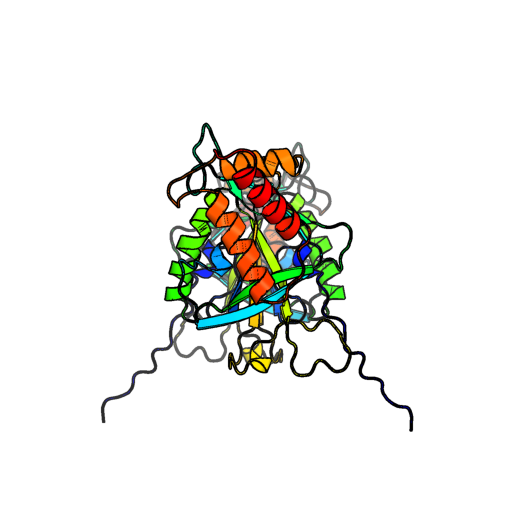 O O . ARG B 1 142 ? 17.922 -12.75 0.479 1 90.5 142 ARG B O 1
ATOM 2987 N N . LEU B 1 143 ? 17.156 -10.664 0.263 1 91.5 143 LEU B N 1
ATOM 2988 C CA . LEU B 1 143 ? 18 -10.445 -0.905 1 91.5 143 LEU B CA 1
ATOM 2989 C C . LEU B 1 143 ? 19.469 -10.555 -0.539 1 91.5 143 LEU B C 1
ATOM 2991 O O . LEU B 1 143 ? 20.281 -11.016 -1.346 1 91.5 143 LEU B O 1
ATOM 2995 N N . ALA B 1 144 ? 19.812 -10.141 0.649 1 87.56 144 ALA B N 1
ATOM 2996 C CA . ALA B 1 144 ? 21.188 -10.258 1.122 1 87.56 144 ALA B CA 1
ATOM 2997 C C . ALA B 1 144 ? 21.656 -11.703 1.115 1 87.56 144 ALA B C 1
ATOM 2999 O O . ALA B 1 144 ? 22.828 -11.992 0.822 1 87.56 144 ALA B O 1
ATOM 3000 N N . ASP B 1 145 ? 20.781 -12.625 1.45 1 87.88 145 ASP B N 1
ATOM 3001 C CA . ASP B 1 145 ? 21.094 -14.047 1.48 1 87.88 145 ASP B CA 1
ATOM 3002 C C . ASP B 1 145 ? 21.297 -14.594 0.069 1 87.88 145 ASP B C 1
ATOM 3004 O O . ASP B 1 145 ? 21.844 -15.688 -0.106 1 87.88 145 ASP B O 1
ATOM 3008 N N . LYS B 1 146 ? 20.844 -13.891 -0.947 1 90.25 146 LYS B N 1
ATOM 3009 C CA . LYS B 1 146 ? 20.953 -14.32 -2.34 1 90.25 146 LYS B CA 1
ATOM 3010 C C . LYS B 1 146 ? 22.109 -13.609 -3.045 1 90.25 146 LYS B C 1
ATOM 3012 O O . LYS B 1 146 ? 22.219 -13.664 -4.273 1 90.25 146 LYS B O 1
ATOM 3017 N N . GLY B 1 147 ? 22.891 -12.852 -2.303 1 87.06 147 GLY B N 1
ATOM 3018 C CA . GLY B 1 147 ? 24.062 -12.188 -2.836 1 87.06 147 GLY B CA 1
ATOM 3019 C C . GLY B 1 147 ? 23.766 -10.836 -3.459 1 87.06 147 GLY B C 1
ATOM 3020 O O . GLY B 1 147 ? 24.578 -10.289 -4.199 1 87.06 147 GLY B O 1
ATOM 3021 N N . MET B 1 148 ? 22.562 -10.398 -3.248 1 85.88 148 MET B N 1
ATOM 3022 C CA . MET B 1 148 ? 22.188 -9.094 -3.785 1 85.88 148 MET B CA 1
ATOM 3023 C C . MET B 1 148 ? 22.391 -8 -2.74 1 85.88 148 MET B C 1
ATOM 3025 O O . MET B 1 148 ? 21.906 -8.117 -1.612 1 85.88 148 MET B O 1
ATOM 3029 N N . ASP B 1 149 ? 23.156 -7.066 -3.07 1 77 149 ASP B N 1
ATOM 3030 C CA . ASP B 1 149 ? 23.469 -5.949 -2.18 1 77 149 ASP B CA 1
ATOM 3031 C C . ASP B 1 149 ? 22.5 -4.789 -2.41 1 77 149 ASP B C 1
ATOM 3033 O O . ASP B 1 149 ? 22.531 -4.137 -3.455 1 77 149 ASP B O 1
ATOM 3037 N N . THR B 1 150 ? 21.625 -4.617 -1.574 1 80.56 150 THR B N 1
ATOM 3038 C CA . THR B 1 150 ? 20.734 -3.467 -1.61 1 80.56 150 THR B CA 1
ATOM 3039 C C . THR B 1 150 ? 20.859 -2.646 -0.329 1 80.56 150 THR B C 1
ATOM 3041 O O . THR B 1 150 ? 19.906 -2.572 0.458 1 80.56 150 THR B O 1
ATOM 3044 N N . PRO B 1 151 ? 22.094 -2.125 -0.195 1 76.75 151 PRO B N 1
ATOM 3045 C CA . PRO B 1 151 ? 22.312 -1.451 1.087 1 76.75 151 PRO B CA 1
ATOM 3046 C C . PRO B 1 151 ? 21.312 -0.316 1.335 1 76.75 151 PRO B C 1
ATOM 3048 O O . PRO B 1 151 ? 21.062 0.498 0.442 1 76.75 151 PRO B O 1
ATOM 3051 N N . GLY B 1 152 ? 20.797 -0.374 2.443 1 78.5 152 GLY B N 1
ATOM 3052 C CA . GLY B 1 152 ? 19.953 0.715 2.896 1 78.5 152 GLY B CA 1
ATOM 3053 C C . GLY B 1 152 ? 18.531 0.63 2.357 1 78.5 152 GLY B C 1
ATOM 3054 O O . GLY B 1 152 ? 17.719 1.514 2.611 1 78.5 152 GLY B O 1
ATOM 3055 N N . LYS B 1 153 ? 18.25 -0.34 1.481 1 87.69 153 LYS B N 1
ATOM 3056 C CA . LYS B 1 153 ? 16.906 -0.473 0.937 1 87.69 153 LYS B CA 1
ATOM 3057 C C . LYS B 1 153 ? 16.188 -1.678 1.537 1 87.69 153 LYS B C 1
ATOM 3059 O O . LYS B 1 153 ? 16.797 -2.723 1.769 1 87.69 153 LYS B O 1
ATOM 3064 N N . ALA B 1 154 ? 14.961 -1.537 1.827 1 91.88 154 ALA B N 1
ATOM 3065 C CA . ALA B 1 154 ? 14.125 -2.641 2.299 1 91.88 154 ALA B CA 1
ATOM 3066 C C . ALA B 1 154 ? 13.281 -3.211 1.165 1 91.88 154 ALA B C 1
ATOM 3068 O O . ALA B 1 154 ? 12.945 -2.502 0.214 1 91.88 154 ALA B O 1
ATOM 3069 N N . MET B 1 155 ? 12.969 -4.402 1.331 1 94.81 155 MET B N 1
ATOM 3070 C CA . MET B 1 155 ? 12.242 -5.121 0.287 1 94.81 155 MET B CA 1
ATOM 3071 C C . MET B 1 155 ? 10.734 -4.953 0.457 1 94.81 155 MET B C 1
ATOM 3073 O O . MET B 1 155 ? 10.219 -5.02 1.575 1 94.81 155 MET B O 1
ATOM 3077 N N . VAL B 1 156 ? 10.07 -4.68 -0.64 1 96.75 156 VAL B N 1
ATOM 3078 C CA . VAL B 1 156 ? 8.617 -4.648 -0.716 1 96.75 156 VAL B CA 1
ATOM 3079 C C . VAL B 1 156 ? 8.125 -5.781 -1.617 1 96.75 156 VAL B C 1
ATOM 3081 O O . VAL B 1 156 ? 8.492 -5.855 -2.791 1 96.75 156 VAL B O 1
ATOM 3084 N N . CYS B 1 157 ? 7.281 -6.621 -1.08 1 97.5 157 CYS B N 1
ATOM 3085 C CA . CYS B 1 157 ? 6.824 -7.809 -1.792 1 97.5 157 CYS B CA 1
ATOM 3086 C C . CYS B 1 157 ? 5.375 -7.652 -2.238 1 97.5 157 CYS B C 1
ATOM 3088 O O . CYS B 1 157 ? 4.473 -7.535 -1.406 1 97.5 157 CYS B O 1
ATOM 3090 N N . LEU B 1 158 ? 5.207 -7.742 -3.557 1 97.56 158 LEU B N 1
ATOM 3091 C CA . LEU B 1 158 ? 3.887 -7.504 -4.129 1 97.56 158 LEU B CA 1
ATOM 3092 C C . LEU B 1 158 ? 3.406 -8.719 -4.914 1 97.56 158 LEU B C 1
ATOM 3094 O O . LEU B 1 158 ? 4.219 -9.508 -5.402 1 97.56 158 LEU B O 1
ATOM 3098 N N . CYS B 1 159 ? 2.131 -8.875 -4.965 1 96.5 159 CYS B N 1
ATOM 3099 C CA . CYS B 1 159 ? 1.44 -9.898 -5.738 1 96.5 159 CYS B CA 1
ATOM 3100 C C . CYS B 1 159 ? 0.148 -9.352 -6.336 1 96.5 159 CYS B C 1
ATOM 3102 O O . CYS B 1 159 ? -0.596 -8.633 -5.664 1 96.5 159 CYS B O 1
ATOM 3104 N N . TYR B 1 160 ? -0.071 -9.57 -7.566 1 94.31 160 TYR B N 1
ATOM 3105 C CA . TYR B 1 160 ? -1.312 -9.156 -8.203 1 94.31 160 TYR B CA 1
ATOM 3106 C C . TYR B 1 160 ? -2.309 -10.305 -8.266 1 94.31 160 TYR B C 1
ATOM 3108 O O . TYR B 1 160 ? -1.967 -11.406 -8.711 1 94.31 160 TYR B O 1
ATOM 3116 N N . ASN B 1 161 ? -3.477 -10.023 -7.832 1 94.38 161 ASN B N 1
ATOM 3117 C CA . ASN B 1 161 ? -4.461 -11.086 -7.691 1 94.38 161 ASN B CA 1
ATOM 3118 C C . ASN B 1 161 ? -5.855 -10.625 -8.094 1 94.38 161 ASN B C 1
ATOM 3120 O O . ASN B 1 161 ? -6.227 -9.477 -7.844 1 94.38 161 ASN B O 1
ATOM 3124 N N . ALA B 1 162 ? -6.586 -11.453 -8.805 1 92.94 162 ALA B N 1
ATOM 3125 C CA . ALA B 1 162 ? -8 -11.211 -9.055 1 92.94 162 ALA B CA 1
ATOM 3126 C C . ALA B 1 162 ? -8.867 -11.828 -7.965 1 92.94 162 ALA B C 1
ATOM 3128 O O . ALA B 1 162 ? -8.859 -13.039 -7.766 1 92.94 162 ALA B O 1
ATOM 3129 N N . THR B 1 163 ? -9.625 -10.969 -7.309 1 91.25 163 THR B N 1
ATOM 3130 C CA . THR B 1 163 ? -10.492 -11.469 -6.246 1 91.25 163 THR B CA 1
ATOM 3131 C C . THR B 1 163 ? -11.82 -11.953 -6.816 1 91.25 163 THR B C 1
ATOM 3133 O O . THR B 1 163 ? -12.055 -11.859 -8.023 1 91.25 163 THR B O 1
ATOM 3136 N N . GLU B 1 164 ? -12.656 -12.438 -5.926 1 93.12 164 GLU B N 1
ATOM 3137 C CA . GLU B 1 164 ? -13.961 -12.953 -6.324 1 93.12 164 GLU B CA 1
ATOM 3138 C C . GLU B 1 164 ? -14.867 -11.844 -6.844 1 93.12 164 GLU B C 1
ATOM 3140 O O . GLU B 1 164 ? -15.852 -12.109 -7.531 1 93.12 164 GLU B O 1
ATOM 3145 N N . ASP B 1 165 ? -14.516 -10.633 -6.582 1 90.38 165 ASP B N 1
ATOM 3146 C CA . ASP B 1 165 ? -15.32 -9.492 -7.004 1 90.38 165 ASP B CA 1
ATOM 3147 C C . ASP B 1 165 ? -14.984 -9.078 -8.43 1 90.38 165 ASP B C 1
ATOM 3149 O O . ASP B 1 165 ? -15.656 -8.227 -9.008 1 90.38 165 ASP B O 1
ATOM 3153 N N . ASN B 1 166 ? -13.961 -9.641 -8.961 1 92.44 166 ASN B N 1
ATOM 3154 C CA . ASN B 1 166 ? -13.578 -9.344 -10.336 1 92.44 166 ASN B CA 1
ATOM 3155 C C . ASN B 1 166 ? -14.68 -9.734 -11.32 1 92.44 166 ASN B C 1
ATOM 3157 O O . ASN B 1 166 ? -15.289 -10.797 -11.18 1 92.44 166 ASN B O 1
ATOM 3161 N N . ALA B 1 167 ? -14.922 -8.945 -12.281 1 91.94 167 ALA B N 1
ATOM 3162 C CA . ALA B 1 167 ? -16.016 -9.133 -13.227 1 91.94 167 ALA B CA 1
ATOM 3163 C C . ALA B 1 167 ? -15.844 -10.414 -14.031 1 91.94 167 ALA B C 1
ATOM 3165 O O . ALA B 1 167 ? -16.828 -11.016 -14.477 1 91.94 167 ALA B O 1
ATOM 3166 N N . ASP B 1 168 ? -14.656 -10.82 -14.211 1 93.69 168 ASP B N 1
ATOM 3167 C CA . ASP B 1 168 ? -14.391 -12 -15.031 1 93.69 168 ASP B CA 1
ATOM 3168 C C . ASP B 1 168 ? -14.25 -13.25 -14.172 1 93.69 168 ASP B C 1
ATOM 3170 O O . ASP B 1 168 ? -13.938 -14.328 -14.68 1 93.69 168 ASP B O 1
ATOM 3174 N N . TYR B 1 169 ? -14.469 -13.102 -12.891 1 96.44 169 TYR B N 1
ATOM 3175 C CA . TYR B 1 169 ? -14.359 -14.258 -12.008 1 96.44 169 TYR B CA 1
ATOM 3176 C C . TYR B 1 169 ? -15.406 -15.305 -12.344 1 96.44 169 TYR B C 1
ATOM 3178 O O . TYR B 1 169 ? -16.609 -15.031 -12.289 1 96.44 169 TYR B O 1
ATOM 3186 N N . LEU B 1 170 ? -15.008 -16.516 -12.617 1 97.06 170 LEU B N 1
ATOM 3187 C CA . LEU B 1 170 ? -15.93 -17.562 -13.016 1 97.06 170 LEU B CA 1
ATOM 3188 C C . LEU B 1 170 ? -16.312 -18.438 -11.82 1 97.06 170 LEU B C 1
ATOM 3190 O O . LEU B 1 170 ? -17.391 -19.031 -11.789 1 97.06 170 LEU B O 1
ATOM 3194 N N . GLY B 1 171 ? -15.391 -18.609 -10.891 1 97.56 171 GLY B N 1
ATOM 3195 C CA . GLY B 1 171 ? -15.68 -19.375 -9.688 1 97.56 171 GLY B CA 1
ATOM 3196 C C . GLY B 1 171 ? -15.414 -20.859 -9.859 1 97.56 171 GLY B C 1
ATOM 3197 O O . GLY B 1 171 ? -14.812 -21.281 -10.859 1 97.56 171 GLY B O 1
ATOM 3198 N N . PRO B 1 172 ? -15.812 -21.594 -8.797 1 97.88 172 PRO B N 1
ATOM 3199 C CA . PRO B 1 172 ? -15.531 -23.031 -8.805 1 97.88 172 PRO B CA 1
ATOM 3200 C C . PRO B 1 172 ? -16.375 -23.781 -9.828 1 97.88 172 PRO B C 1
ATOM 3202 O O . PRO B 1 172 ? -17.484 -23.359 -10.164 1 97.88 172 PRO B O 1
ATOM 3205 N N . ALA B 1 173 ? -15.852 -24.812 -10.328 1 98.31 173 ALA B N 1
ATOM 3206 C CA . ALA B 1 173 ? -16.484 -25.812 -11.188 1 98.31 173 ALA B CA 1
ATOM 3207 C C . ALA B 1 173 ? -15.812 -27.172 -11.008 1 98.31 173 ALA B C 1
ATOM 3209 O O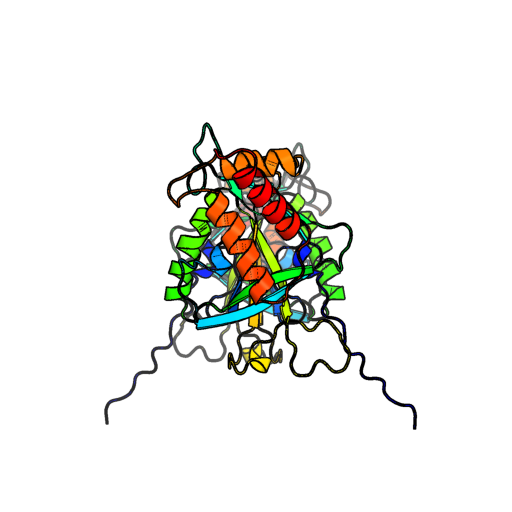 . ALA B 1 173 ? -14.766 -27.281 -10.359 1 98.31 173 ALA B O 1
ATOM 3210 N N . THR B 1 174 ? -16.438 -28.172 -11.531 1 98.31 174 THR B N 1
ATOM 3211 C CA . THR B 1 174 ? -15.812 -29.484 -11.461 1 98.31 174 THR B CA 1
ATOM 3212 C C . THR B 1 174 ? -14.531 -29.516 -12.281 1 98.31 174 THR B C 1
ATOM 3214 O O . THR B 1 174 ? -14.383 -28.75 -13.242 1 98.31 174 THR B O 1
ATOM 3217 N N . MET B 1 175 ? -13.664 -30.422 -11.852 1 98.38 175 MET B N 1
ATOM 3218 C CA . MET B 1 175 ? -12.406 -30.578 -12.586 1 98.38 175 MET B CA 1
ATOM 3219 C C . MET B 1 175 ? -12.672 -30.859 -14.062 1 98.38 175 MET B C 1
ATOM 3221 O O . MET B 1 175 ? -12 -30.312 -14.938 1 98.38 175 MET B O 1
ATOM 3225 N N . GLU B 1 176 ? -13.641 -31.656 -14.32 1 97.69 176 GLU B N 1
ATOM 3226 C CA . GLU B 1 176 ? -13.961 -32 -15.695 1 97.69 176 GLU B CA 1
ATOM 3227 C C . GLU B 1 176 ? -14.484 -30.812 -16.484 1 97.69 176 GLU B C 1
ATOM 3229 O O . GLU B 1 176 ? -14.094 -30.594 -17.625 1 97.69 176 GLU B O 1
ATOM 3234 N N . ALA B 1 177 ? -15.352 -30.094 -15.891 1 98.12 177 ALA B N 1
ATOM 3235 C CA . ALA B 1 177 ? -15.898 -28.906 -16.547 1 98.12 177 ALA B CA 1
ATOM 3236 C C . ALA B 1 177 ? -14.805 -27.891 -16.859 1 98.12 177 ALA B C 1
ATOM 3238 O O . ALA B 1 177 ? -14.789 -27.297 -17.938 1 98.12 177 ALA B O 1
ATOM 3239 N N . MET B 1 178 ? -13.906 -27.688 -15.914 1 98.69 178 MET B N 1
ATOM 3240 C CA . MET B 1 178 ? -12.805 -26.75 -16.109 1 98.69 178 MET B CA 1
ATOM 3241 C C . MET B 1 178 ? -11.875 -27.25 -17.219 1 98.69 178 MET B C 1
ATOM 3243 O O . MET B 1 178 ? -11.453 -26.469 -18.078 1 98.69 178 MET B O 1
ATOM 3247 N N . ALA B 1 179 ? -11.602 -28.516 -17.188 1 98.5 179 ALA B N 1
ATOM 3248 C CA . ALA B 1 179 ? -10.727 -29.094 -18.203 1 98.5 179 ALA B CA 1
ATOM 3249 C C . ALA B 1 179 ? -11.32 -28.906 -19.594 1 98.5 179 ALA B C 1
ATOM 3251 O O . ALA B 1 179 ? -10.625 -28.5 -20.531 1 98.5 179 ALA B O 1
ATOM 3252 N N . ARG B 1 180 ? -12.562 -29.203 -19.75 1 97.69 180 ARG B N 1
ATOM 3253 C CA . ARG B 1 180 ? -13.234 -29.078 -21.031 1 97.69 180 ARG B CA 1
ATOM 3254 C C . ARG B 1 180 ? -13.242 -27.625 -21.516 1 97.69 180 ARG B C 1
ATOM 3256 O O . ARG B 1 180 ? -13.016 -27.359 -22.688 1 97.69 180 ARG B O 1
ATOM 3263 N N . GLN B 1 181 ? -13.484 -26.781 -20.609 1 98.06 181 GLN B N 1
ATOM 3264 C CA . GLN B 1 181 ? -13.477 -25.359 -20.953 1 98.06 181 GLN B CA 1
ATOM 3265 C C . GLN B 1 181 ? -12.102 -24.906 -21.438 1 98.06 181 GLN B C 1
ATOM 3267 O O . GLN B 1 181 ? -11.992 -24.203 -22.438 1 98.06 181 GLN B O 1
ATOM 3272 N N . ILE B 1 182 ? -11.117 -25.234 -20.703 1 98.56 182 ILE B N 1
ATOM 3273 C CA . ILE B 1 182 ? -9.742 -24.875 -21.031 1 98.56 182 ILE B CA 1
ATOM 3274 C C . ILE B 1 182 ? -9.367 -25.438 -22.406 1 98.56 182 ILE B C 1
ATOM 3276 O O . ILE B 1 182 ? -8.742 -24.75 -23.203 1 98.56 182 ILE B O 1
ATOM 3280 N N . LEU B 1 183 ? -9.797 -26.656 -22.688 1 97.88 183 LEU B N 1
ATOM 3281 C CA . LEU B 1 183 ? -9.461 -27.312 -23.938 1 97.88 183 LEU B CA 1
ATOM 3282 C C . LEU B 1 183 ? -10.195 -26.656 -25.109 1 97.88 183 LEU B C 1
ATOM 3284 O O . LEU B 1 183 ? -9.758 -26.75 -26.25 1 97.88 183 LEU B O 1
ATOM 3288 N N . ASN B 1 184 ? -11.281 -25.953 -24.828 1 97.06 184 ASN B N 1
ATOM 3289 C CA . ASN B 1 184 ? -12.141 -25.453 -25.906 1 97.06 184 ASN B CA 1
ATOM 3290 C C . ASN B 1 184 ? -12.086 -23.938 -26 1 97.06 184 ASN B C 1
ATOM 3292 O O . ASN B 1 184 ? -12.953 -23.312 -26.609 1 97.06 184 ASN B O 1
ATOM 3296 N N . SER B 1 185 ? -11.141 -23.344 -25.391 1 97.88 185 SER B N 1
ATOM 3297 C CA . SER B 1 185 ? -11.039 -21.875 -25.406 1 97.88 185 SER B CA 1
ATOM 3298 C C . SER B 1 185 ? -9.703 -21.422 -26 1 97.88 185 SER B C 1
ATOM 3300 O O . SER B 1 185 ? -8.672 -22.062 -25.781 1 97.88 185 SER B O 1
ATOM 3302 N N . THR B 1 186 ? -9.758 -20.391 -26.75 1 97.88 186 THR B N 1
ATOM 3303 C CA . THR B 1 186 ? -8.594 -19.75 -27.375 1 97.88 186 THR B CA 1
ATOM 3304 C C . THR B 1 186 ? -8.766 -18.234 -27.422 1 97.88 186 THR B C 1
ATOM 3306 O O . THR B 1 186 ? -9.859 -17.734 -27.688 1 97.88 186 THR B O 1
ATOM 3309 N N . GLY B 1 187 ? -7.645 -17.562 -27.109 1 96.44 187 GLY B N 1
ATOM 3310 C CA . GLY B 1 187 ? -7.664 -16.125 -27.203 1 96.44 187 GLY B CA 1
ATOM 3311 C C . GLY B 1 187 ? -6.449 -15.547 -27.906 1 96.44 187 GLY B C 1
ATOM 3312 O O . GLY B 1 187 ? -5.812 -16.234 -28.719 1 96.44 187 GLY B O 1
ATOM 3313 N N . LEU B 1 188 ? -6.145 -14.273 -27.672 1 94.44 188 LEU B N 1
ATOM 3314 C CA . LEU B 1 188 ? -5.09 -13.531 -28.359 1 94.44 188 LEU B CA 1
ATOM 3315 C C . LEU B 1 188 ? -3.725 -14.164 -28.094 1 94.44 188 LEU B C 1
ATOM 3317 O O . LEU B 1 188 ? -2.838 -14.109 -28.953 1 94.44 188 LEU B O 1
ATOM 3321 N N . SER B 1 189 ? -3.617 -14.773 -26.906 1 94.5 189 SER B N 1
ATOM 3322 C CA . SER B 1 189 ? -2.33 -15.344 -26.531 1 94.5 189 SER B CA 1
ATOM 3323 C C . SER B 1 189 ? -2.258 -16.828 -26.875 1 94.5 189 SER B C 1
ATOM 3325 O O . SER B 1 189 ? -1.319 -17.516 -26.469 1 94.5 189 SER B O 1
ATOM 3327 N N . GLY B 1 190 ? -3.312 -17.359 -27.531 1 96.25 190 GLY B N 1
ATOM 3328 C CA . GLY B 1 190 ? -3.291 -18.75 -27.938 1 96.25 190 GLY B CA 1
ATOM 3329 C C . GLY B 1 190 ? -4.258 -19.625 -27.156 1 96.25 190 GLY B C 1
ATOM 3330 O O . GLY B 1 190 ? -5.062 -19.125 -26.375 1 96.25 190 GLY B O 1
ATOM 3331 N N . PRO B 1 191 ? -4.141 -20.875 -27.438 1 98.06 191 PRO B N 1
ATOM 3332 C CA . PRO B 1 191 ? -5.043 -21.812 -26.75 1 98.06 191 PRO B CA 1
ATOM 3333 C C . PRO B 1 191 ? -4.879 -21.781 -25.234 1 98.06 191 PRO B C 1
ATOM 3335 O O . PRO B 1 191 ? -3.758 -21.688 -24.734 1 98.06 191 PRO B O 1
ATOM 3338 N N . ASN B 1 192 ? -6.004 -21.922 -24.547 1 98.56 192 ASN B N 1
ATOM 3339 C CA . ASN B 1 192 ? -5.996 -21.906 -23.094 1 98.56 192 ASN B CA 1
ATOM 3340 C C . ASN B 1 192 ? -5.199 -23.078 -22.531 1 98.56 192 ASN B C 1
ATOM 3342 O O . ASN B 1 192 ? -4.559 -22.953 -21.484 1 98.56 192 ASN B O 1
ATOM 3346 N N . ARG B 1 193 ? -5.23 -24.172 -23.203 1 98.38 193 ARG B N 1
ATOM 3347 C CA . ARG B 1 193 ? -4.527 -25.359 -22.719 1 98.38 193 ARG B CA 1
ATOM 3348 C C . ARG B 1 193 ? -3.031 -25.078 -22.578 1 98.38 193 ARG B C 1
ATOM 3350 O O . ARG B 1 193 ? -2.363 -25.672 -21.734 1 98.38 193 ARG B O 1
ATOM 3357 N N . GLU B 1 194 ? -2.512 -24.266 -23.406 1 98.31 194 GLU B N 1
ATOM 3358 C CA . GLU B 1 194 ? -1.098 -23.906 -23.297 1 98.31 194 GLU B CA 1
ATOM 3359 C C . GLU B 1 194 ? -0.783 -23.281 -21.953 1 98.31 194 GLU B C 1
ATOM 3361 O O . GLU B 1 194 ? 0.266 -23.547 -21.359 1 98.31 194 GLU B O 1
ATOM 3366 N N . TYR B 1 195 ? -1.662 -22.422 -21.516 1 98.38 195 TYR B N 1
ATOM 3367 C CA . TYR B 1 195 ? -1.519 -21.828 -20.188 1 98.38 195 TYR B CA 1
ATOM 3368 C C . TYR B 1 195 ? -1.439 -22.906 -19.109 1 98.38 195 TYR B C 1
ATOM 3370 O O . TYR B 1 195 ? -0.53 -22.891 -18.281 1 98.38 195 TYR B O 1
ATOM 3378 N N . LEU B 1 196 ? -2.373 -23.781 -19.109 1 98.81 196 LEU B N 1
ATOM 3379 C CA . LEU B 1 196 ? -2.441 -24.859 -18.125 1 98.81 196 LEU B CA 1
ATOM 3380 C C . LEU B 1 196 ? -1.186 -25.719 -18.172 1 98.81 196 LEU B C 1
ATOM 3382 O O . LEU B 1 196 ? -0.565 -25.984 -17.141 1 98.81 196 LEU B O 1
ATOM 3386 N N . TYR B 1 197 ? -0.786 -26.109 -19.344 1 98.75 197 TYR B N 1
ATOM 3387 C CA . TYR B 1 197 ? 0.328 -27.031 -19.484 1 98.75 197 TYR B CA 1
ATOM 3388 C C . TYR B 1 197 ? 1.651 -26.359 -19.156 1 98.75 197 TYR B C 1
ATOM 3390 O O . TYR B 1 197 ? 2.555 -26.984 -18.594 1 98.75 197 TYR B O 1
ATOM 3398 N N . ASN B 1 198 ? 1.782 -25.141 -19.594 1 98.5 198 ASN B N 1
ATOM 3399 C CA . ASN B 1 198 ? 2.977 -24.391 -19.219 1 98.5 198 ASN B CA 1
ATOM 3400 C C . ASN B 1 198 ? 3.088 -24.234 -17.703 1 98.5 198 ASN B C 1
ATOM 3402 O O . ASN B 1 198 ? 4.176 -24.375 -17.141 1 98.5 198 ASN B O 1
ATOM 3406 N N . LEU B 1 199 ? 1.956 -23.938 -17.047 1 98.69 199 LEU B N 1
ATOM 3407 C CA . LEU B 1 199 ? 1.972 -23.812 -15.594 1 98.69 199 LEU B CA 1
ATOM 3408 C C . LEU B 1 199 ? 2.324 -25.141 -14.93 1 98.69 199 LEU B C 1
ATOM 3410 O O . LEU B 1 199 ? 3.143 -25.172 -14.008 1 98.69 199 LEU B O 1
ATOM 3414 N N . ASP B 1 200 ? 1.724 -26.203 -15.359 1 98.62 200 ASP B N 1
ATOM 3415 C CA . ASP B 1 200 ? 2.023 -27.547 -14.867 1 98.62 200 ASP B CA 1
ATOM 3416 C C . ASP B 1 200 ? 3.518 -27.844 -14.969 1 98.62 200 ASP B C 1
ATOM 3418 O O . ASP B 1 200 ? 4.133 -28.297 -14 1 98.62 200 ASP B O 1
ATOM 3422 N N . ARG B 1 201 ? 4.094 -27.609 -16.125 1 98.31 201 ARG B N 1
ATOM 3423 C CA . ARG B 1 201 ? 5.512 -27.844 -16.375 1 98.31 201 ARG B CA 1
ATOM 3424 C C . ARG B 1 201 ? 6.383 -26.984 -15.469 1 98.31 201 ARG B C 1
ATOM 3426 O O . ARG B 1 201 ? 7.336 -27.484 -14.859 1 98.31 201 ARG B O 1
ATOM 3433 N N . ALA B 1 202 ? 6.086 -25.703 -15.391 1 98 202 ALA B N 1
ATOM 3434 C CA . ALA B 1 202 ? 6.863 -24.781 -14.57 1 98 202 ALA B CA 1
ATOM 3435 C C . ALA B 1 202 ? 6.898 -25.234 -13.117 1 98 202 ALA B C 1
ATOM 3437 O O . ALA B 1 202 ? 7.953 -25.219 -12.477 1 98 202 ALA B O 1
ATOM 3438 N N . LEU B 1 203 ? 5.758 -25.656 -12.602 1 98.31 203 LEU B N 1
ATOM 3439 C CA . LEU B 1 203 ? 5.664 -26.078 -11.203 1 98.31 203 LEU B CA 1
ATOM 3440 C C . LEU B 1 203 ? 6.43 -27.391 -10.977 1 98.31 203 LEU B C 1
ATOM 3442 O O . LEU B 1 203 ? 7.121 -27.531 -9.969 1 98.31 203 LEU B O 1
ATOM 3446 N N . ARG B 1 204 ? 6.371 -28.281 -11.859 1 97.69 204 ARG B N 1
ATOM 3447 C CA . ARG B 1 204 ? 7.105 -29.531 -11.758 1 97.69 204 ARG B CA 1
ATOM 3448 C C . ARG B 1 204 ? 8.609 -29.297 -11.844 1 97.69 204 ARG B C 1
ATOM 3450 O O . ARG B 1 204 ? 9.383 -29.891 -11.094 1 97.69 204 ARG B O 1
ATOM 3457 N N . ASP B 1 205 ? 8.984 -28.438 -12.773 1 97.06 205 ASP B N 1
ATOM 3458 C CA . ASP B 1 205 ? 10.398 -28.109 -12.93 1 97.06 205 ASP B CA 1
ATOM 3459 C C . ASP B 1 205 ? 10.977 -27.516 -11.641 1 97.06 205 ASP B C 1
ATOM 3461 O O . ASP B 1 205 ? 12.148 -27.719 -11.328 1 97.06 205 ASP B O 1
ATOM 3465 N N . MET B 1 206 ? 10.141 -26.844 -10.891 1 95.44 206 MET B N 1
ATOM 3466 C CA . MET B 1 206 ? 10.562 -26.219 -9.641 1 95.44 206 MET B CA 1
ATOM 3467 C C . MET B 1 206 ? 10.508 -27.203 -8.484 1 95.44 206 MET B C 1
ATOM 3469 O O . MET B 1 206 ? 10.938 -26.906 -7.375 1 95.44 206 MET B O 1
ATOM 3473 N N . GLY B 1 207 ? 9.953 -28.344 -8.719 1 95 207 GLY B N 1
ATOM 3474 C CA . GLY B 1 207 ? 9.773 -29.312 -7.656 1 95 207 GLY B CA 1
ATOM 3475 C C . GLY B 1 207 ? 8.641 -28.953 -6.707 1 95 207 GLY B C 1
ATOM 3476 O O . GLY B 1 207 ? 8.625 -29.406 -5.559 1 95 207 GLY B O 1
ATOM 3477 N N . ALA B 1 208 ? 7.746 -28.141 -7.137 1 94.88 208 ALA B N 1
ATOM 3478 C CA . ALA B 1 208 ? 6.645 -27.656 -6.305 1 94.88 208 ALA B CA 1
ATOM 3479 C C . ALA B 1 208 ? 5.469 -28.625 -6.332 1 94.88 208 ALA B C 1
ATOM 3481 O O . ALA B 1 208 ? 5.242 -29.312 -7.332 1 94.88 208 ALA B O 1
ATOM 3482 N N . ALA B 1 209 ? 4.77 -28.656 -5.27 1 92.81 209 ALA B N 1
ATOM 3483 C CA . ALA B 1 209 ? 3.527 -29.422 -5.191 1 92.81 209 ALA B CA 1
ATOM 3484 C C . ALA B 1 209 ? 2.316 -28.516 -5.426 1 92.81 209 ALA B C 1
ATOM 3486 O O . ALA B 1 209 ? 2.164 -27.5 -4.766 1 92.81 209 ALA B O 1
ATOM 3487 N N . ASP B 1 210 ? 1.453 -28.922 -6.355 1 97.88 210 ASP B N 1
ATOM 3488 C CA . ASP B 1 210 ? 0.196 -28.219 -6.621 1 97.88 210 ASP B CA 1
ATOM 3489 C C . ASP B 1 210 ? -0.862 -29.188 -7.148 1 97.88 210 ASP B C 1
ATOM 3491 O O . ASP B 1 210 ? -1.066 -29.297 -8.359 1 97.88 210 ASP B O 1
ATOM 3495 N N . PRO B 1 211 ? -1.529 -29.812 -6.234 1 97.5 211 PRO B N 1
ATOM 3496 C CA . PRO B 1 211 ? -2.477 -30.859 -6.629 1 97.5 211 PRO B CA 1
ATOM 3497 C C . PRO B 1 211 ? -3.555 -30.344 -7.582 1 97.5 211 PRO B C 1
ATOM 3499 O O . PRO B 1 211 ? -3.961 -31.047 -8.5 1 97.5 211 PRO B O 1
ATOM 3502 N N . HIS B 1 212 ? -4.004 -29.141 -7.375 1 98.38 212 HIS B N 1
ATOM 3503 C CA . HIS B 1 212 ? -5.059 -28.594 -8.219 1 98.38 212 HIS B CA 1
ATOM 3504 C C . HIS B 1 212 ? -4.609 -28.516 -9.68 1 98.38 212 HIS B C 1
ATOM 3506 O O . HIS B 1 212 ? -5.309 -28.969 -10.578 1 98.38 212 HIS B O 1
ATOM 3512 N N . VAL B 1 213 ? -3.486 -27.922 -9.898 1 98.81 213 VAL B N 1
ATOM 3513 C CA . VAL B 1 213 ? -2.959 -27.75 -11.25 1 98.81 213 VAL B CA 1
ATOM 3514 C C . VAL B 1 213 ? -2.629 -29.109 -11.852 1 98.81 213 VAL B C 1
ATOM 3516 O O . VAL B 1 213 ? -2.953 -29.375 -13.016 1 98.81 213 VAL B O 1
ATOM 3519 N N . PHE B 1 214 ? -2.037 -30 -11.078 1 98.62 214 PHE B N 1
ATOM 3520 C CA . PHE B 1 214 ? -1.592 -31.297 -11.578 1 98.62 214 PHE B CA 1
ATOM 3521 C C . PHE B 1 214 ? -2.781 -32.156 -11.969 1 98.62 214 PHE B C 1
ATOM 3523 O O . PHE B 1 214 ? -2.77 -32.812 -13.023 1 98.62 214 PHE B O 1
ATOM 3530 N N . GLU B 1 215 ? -3.754 -32.125 -11.117 1 98.62 215 GLU B N 1
ATOM 3531 C CA . GLU B 1 215 ? -4.949 -32.906 -11.422 1 98.62 215 GLU B CA 1
ATOM 3532 C C . GLU B 1 215 ? -5.652 -32.375 -12.664 1 98.62 215 GLU B C 1
ATOM 3534 O O . GLU B 1 215 ? -6.086 -33.156 -13.516 1 98.62 215 GLU B O 1
ATOM 3539 N N . LEU B 1 216 ? -5.82 -31.078 -12.758 1 98.81 216 LEU B N 1
ATOM 3540 C CA . LEU B 1 216 ? -6.492 -30.469 -13.898 1 98.81 216 LEU B CA 1
ATOM 3541 C C . LEU B 1 216 ? -5.742 -30.766 -15.195 1 98.81 216 LEU B C 1
ATOM 3543 O O . LEU B 1 216 ? -6.359 -31.078 -16.219 1 98.81 216 LEU B O 1
ATOM 3547 N N . ALA B 1 217 ? -4.426 -30.656 -15.172 1 98.81 217 ALA B N 1
ATOM 3548 C CA . ALA B 1 217 ? -3.6 -30.922 -16.344 1 98.81 217 ALA B CA 1
ATOM 3549 C C . ALA B 1 217 ? -3.721 -32.375 -16.781 1 98.81 217 ALA B C 1
ATOM 3551 O O . ALA B 1 217 ? -3.838 -32.688 -17.969 1 98.81 217 ALA B O 1
ATOM 3552 N N . ALA B 1 218 ? -3.688 -33.25 -15.836 1 98.38 218 ALA B N 1
ATOM 3553 C CA . ALA B 1 218 ? -3.809 -34.688 -16.125 1 98.38 218 ALA B CA 1
ATOM 3554 C C . ALA B 1 218 ? -5.152 -35 -16.781 1 98.38 218 ALA B C 1
ATOM 3556 O O . ALA B 1 218 ? -5.211 -35.75 -17.766 1 98.38 218 ALA B O 1
ATOM 3557 N N . LEU B 1 219 ? -6.145 -34.438 -16.234 1 98.19 219 LEU B N 1
ATOM 3558 C CA . LEU B 1 219 ? -7.484 -34.656 -16.766 1 98.19 219 LEU B CA 1
ATOM 3559 C C . LEU B 1 219 ? -7.621 -34.094 -18.172 1 98.19 219 LEU B C 1
ATOM 3561 O O . LEU B 1 219 ? -8.227 -34.719 -19.047 1 98.19 219 LEU B O 1
ATOM 3565 N N . ALA B 1 220 ? -7.156 -32.906 -18.359 1 98.38 220 ALA B N 1
ATOM 3566 C CA . ALA B 1 220 ? -7.195 -32.281 -19.688 1 98.38 220 ALA B CA 1
ATOM 3567 C C . ALA B 1 220 ? -6.488 -33.156 -20.719 1 98.38 220 ALA B C 1
ATOM 3569 O O . ALA B 1 220 ? -7 -33.375 -21.812 1 98.38 220 ALA B O 1
ATOM 3570 N N . ARG B 1 221 ? -5.34 -33.688 -20.406 1 97.88 221 ARG B N 1
ATOM 3571 C CA . ARG B 1 221 ? -4.586 -34.562 -21.297 1 97.88 221 ARG B CA 1
ATOM 3572 C C . ARG B 1 221 ? -5.367 -35.844 -21.625 1 97.88 221 ARG B C 1
ATOM 3574 O O . ARG B 1 221 ? -5.355 -36.312 -22.766 1 97.88 221 ARG B O 1
ATOM 3581 N N . GLN B 1 222 ? -6 -36.312 -20.641 1 97.06 222 GLN B N 1
ATOM 3582 C CA . GLN B 1 222 ? -6.82 -37.5 -20.844 1 97.06 222 GLN B CA 1
ATOM 3583 C C . GLN B 1 222 ? -7.969 -37.219 -21.812 1 97.06 222 GLN B C 1
ATOM 3585 O O . GLN B 1 222 ? -8.242 -38 -22.703 1 97.06 222 GLN B O 1
ATOM 3590 N N . LEU B 1 223 ? -8.562 -36.094 -21.609 1 96.5 223 LEU B N 1
ATOM 3591 C CA . LEU B 1 223 ? -9.703 -35.719 -22.438 1 96.5 223 LEU B CA 1
ATOM 3592 C C . LEU B 1 223 ? -9.266 -35.469 -23.875 1 96.5 223 LEU B C 1
ATOM 3594 O O . LEU B 1 223 ? -10.023 -35.75 -24.812 1 96.5 223 LEU B O 1
ATOM 3598 N N . GLU B 1 224 ? -8.141 -34.938 -24.031 1 95.06 224 GLU B N 1
ATOM 3599 C CA . GLU B 1 224 ? -7.609 -34.688 -25.375 1 95.06 224 GLU B CA 1
ATOM 3600 C C . GLU B 1 224 ? -7.445 -36 -26.141 1 95.06 224 GLU B C 1
ATOM 3602 O O . GLU B 1 224 ? -7.586 -36.031 -27.375 1 95.06 224 GLU B O 1
ATOM 3607 N N . VAL B 1 225 ? -7.105 -37.031 -25.469 1 91.38 225 VAL B N 1
ATOM 3608 C CA . VAL B 1 225 ? -6.883 -38.344 -26.078 1 91.38 225 VAL B CA 1
ATOM 3609 C C . VAL B 1 225 ? -8.219 -39.031 -26.328 1 91.38 225 VAL B C 1
ATOM 3611 O O . VAL B 1 225 ? -8.438 -39.625 -27.391 1 91.38 225 VAL B O 1
ATOM 3614 N N . GLU B 1 226 ? -9.047 -38.969 -25.422 1 88.88 226 GLU B N 1
ATOM 3615 C CA . GLU B 1 226 ? -10.305 -39.719 -25.484 1 88.88 226 GLU B CA 1
ATOM 3616 C C . GLU B 1 226 ? -11.305 -39.031 -26.406 1 88.88 226 GLU B C 1
ATOM 3618 O O . GLU B 1 226 ? -12.094 -39.688 -27.078 1 88.88 226 GLU B O 1
ATOM 3623 N N . CYS B 1 227 ? -11.352 -37.719 -26.297 1 74.25 227 CYS B N 1
ATOM 3624 C CA . CYS B 1 227 ? -12.305 -36.969 -27.094 1 74.25 227 CYS B CA 1
ATOM 3625 C C . CYS B 1 227 ? -11.625 -35.781 -27.766 1 74.25 227 CYS B C 1
ATOM 3627 O O . CYS B 1 227 ? -11.734 -34.625 -27.312 1 74.25 227 CYS B O 1
ATOM 3629 N N . PRO B 1 228 ? -10.859 -36.094 -28.797 1 64.62 228 PRO B N 1
ATOM 3630 C CA . PRO B 1 228 ? -10.141 -35 -29.422 1 64.62 228 PRO B CA 1
ATOM 3631 C C . PRO B 1 228 ? -11.055 -33.844 -29.828 1 64.62 228 PRO B C 1
ATOM 3633 O O . PRO B 1 228 ? -12.195 -34.062 -30.234 1 64.62 228 PRO B O 1
ATOM 3636 N N . PRO B 1 229 ? -10.719 -32.656 -29.422 1 56.69 229 PRO B N 1
ATOM 3637 C CA . PRO B 1 229 ? -11.57 -31.516 -29.766 1 56.69 229 PRO B CA 1
ATOM 3638 C C . PRO B 1 229 ? -11.805 -31.391 -31.281 1 56.69 229 PRO B C 1
ATOM 3640 O O . PRO B 1 229 ? -10.992 -31.859 -32.062 1 56.69 229 PRO B O 1
#

Solvent-accessible surface area (backbone atoms only — not comparable to full-atom values): 25165 Å² total; per-residue (Å²): 135,83,82,82,76,77,73,79,74,72,86,71,72,66,28,40,83,71,62,36,61,51,39,88,42,31,36,46,30,42,49,28,76,48,65,54,66,83,52,72,93,62,80,58,75,47,74,41,63,23,29,35,60,24,32,39,72,40,67,27,25,41,23,47,49,46,24,3,30,80,92,45,46,8,52,38,67,27,57,42,81,38,93,50,60,77,34,61,38,60,33,34,34,34,33,39,57,62,50,52,70,58,41,49,54,47,50,57,60,52,45,54,46,41,74,70,43,31,40,81,40,29,56,70,52,25,38,68,71,57,83,82,53,82,75,80,60,90,40,67,60,49,58,64,82,72,74,41,84,55,85,73,36,20,74,37,38,34,33,76,33,48,46,86,81,24,88,52,46,64,50,88,70,52,63,66,58,50,25,52,40,20,68,73,12,48,24,81,73,33,51,13,46,55,57,51,49,51,47,42,48,54,36,54,75,69,69,48,81,50,68,61,55,50,52,36,46,51,51,34,55,50,41,47,68,75,53,60,126,135,83,82,82,75,77,78,78,76,73,84,71,70,66,28,39,82,70,62,36,59,51,39,88,42,31,36,46,30,41,49,28,74,51,66,53,68,83,51,70,92,64,80,58,75,47,74,40,63,23,28,36,59,24,31,39,72,40,67,30,27,43,23,48,49,45,24,3,30,81,92,46,46,8,53,37,66,30,57,42,83,37,92,50,59,77,35,62,38,60,33,33,34,32,32,38,58,63,50,52,69,58,40,49,53,47,51,57,59,52,46,55,47,41,73,70,44,30,41,82,38,28,53,68,51,26,40,68,70,57,83,82,53,79,77,81,60,90,38,68,60,48,58,64,82,71,73,43,84,54,85,72,37,18,73,37,39,34,34,77,34,44,47,85,82,25,88,50,45,65,49,89,69,53,63,66,59,50,25,53,40,21,70,71,12,50,26,82,74,33,53,14,46,54,56,51,49,51,47,42,50,54,36,54,75,69,68,47,79,52,69,63,54,50,51,37,46,52,50,35,55,50,41,49,70,76,54,61,127

Foldseek 3Di:
DPPPPPPPPPQDPLCVVVVHPGLQFAWEKEWDQFDCLPDDPADFDDKAKWKFFQKAKAQQFWACAQAFNPVQTATTIFIDGDPGRGDIRITMMTIHDSDPVSVSVRVVVVCVVVVQQKDKDWGFIWHPDQPPCPDPDTHTDDVVSVVDDDPRHYYTYIYIGHDCPGPRGRDDDDLLVNLVSQQPGGHPNGGSLCRLVVSVVSCVVSVHDHCNSVVSNVNNVVCCVVPPD/DPPPPPCPPPQDPLCVVVVHPGLQFAWEKEWDQFDCLPDDPADFDDKAKWKFFQKAKAFQFWACAQAFNPVQTATTIFIDGDPGRGDIRITMMTIHDSDVVSVSVRVVVVCVVVVQQKDKDWGFIWHPDQPPPPDPDTHTDDVVSVVDDDPRHYYTYIYIGHDCPGPRGRDDDDLLVNLVSQQPGGHPNGGSLCRLVVSVVSCVVSVHDHCNSVVSNVNNVVCCVVPPD

InterPro domains:
  IPR006840 Glutathione-specific gamma-glutamylcyclotransferase [PF04752] (30-220)
  IPR006840 Glutathione-specific gamma-glutamylcyclotransferase [PTHR12192] (28-224)
  IPR013024 Gamma-glutamyl cyclotransferase-like [cd06661] (30-128)
  IPR036568 Gamma-glutamyl cyclotransferase-like superfamily [SSF110857] (27-171)

Nearest PDB structures (foldseek):
  6ky1-assembly1_A  TM=9.362E-01  e=2.223E-22  Homo sapiens
  6ky1-assembly2_B  TM=9.255E-01  e=5.844E-22  Homo sapiens
  6ky0-assembly2_B  TM=9.205E-01  e=1.956E-21  Homo sapiens
  6ky0-assembly3_C  TM=9.377E-01  e=1.503E-18  Homo sapiens
  5hwi-assembly1_A  TM=8.143E-01  e=5.069E-19  Saccharomyces cerevisiae S288C

Secondary structure (DSSP, 8-state):
-------------GGGGGT---SSSEEEEEEE-SGGGT---S--SEEEEEEEESEEEEEEEEESSSSSBTTB-EEEEEEEE-SSTT-EEEEEEEEPPS-HHHHHHHHHHHHHHHHTTEEEEE---EESS-TT-SS----B--GGGGT---TT-EEEEEEEEE-TTSTTB-----HHHHHHHHHT-EETTEEHHHHHHHHHHHHHHTT---HHHHHHHHHHHHHHHHS--/-------------GGGGGT---SSSEEEEEEE-SGGGT---S--SEEEEEEEESEEEEEEEEESSSSSBTTB-EEEEEEEE-SSTT-EEEEEEEEPPS-HHHHHHHHHHHHHHHHTTEEEEE---EESS-TT-SS----B--GGGGT---TT-EEEEEEEEE-TTSTTB-----HHHHHHHHHT-EETTEEHHHHHHHHHHHHHHTT---HHHHHHHHHHHHHHHHS--

Sequence (458 aa):
MSSSSELATRATRYHEQFGLPSFDDHVFVIFGYGSILWKQNFEFDAEYETYIKGYKRVFYQGSRDHRGVPDKPGRVVTLLPSEDKEQRVYGKAYQLPADPEKLNKIFQALDVREKGGYERLFVTIYDAHPSLAADGEDRPLRLADKGMDTPGKAMVCLCYNATEDNADYLGPATMEAMARQILNSTGLSGPNREYLYNLDRALRDMGAADPHVFELAALARQLEVECPPMSSSSELATRATRYHEQFGLPSFDDHVFVIFGYGSILWKQNFEFDAEYETYIKGYKRVFYQGSRDHRGVPDKPGRVVTLLPSEDKEQRVYGKAYQLPADPEKLNKIFQALDVREKGGYERLFVTIYDAHPSLAADGEDRPLRLADKGMDTPGKAMVCLCYNATEDNADYLGPATMEAMARQILNSTGLSGPNREYLYNLDRALRDMGAADPHVFELAALARQLEVECPP

Organism: Leishmania infantum (NCBI:txid5671)

pLDDT: mean 90.29, std 15.09, range [24.28, 98.81]

Radius of gyration: 26.16 Å; Cα contacts (8 Å, |Δi|>4): 897; chains: 2; bounding box: 68×81×62 Å